Protein AF-0000000066790852 (afdb_homodimer)

Solvent-accessible surface area (backbone atoms only — not comparable to full-atom values): 20686 Å² total; per-residue (Å²): 116,61,78,80,72,73,61,70,71,42,34,38,33,43,67,44,36,62,65,43,65,77,57,47,59,72,39,59,94,39,29,33,34,38,77,68,46,61,56,55,73,44,38,34,39,32,34,74,50,80,76,70,58,59,89,65,37,24,36,39,32,26,37,16,42,66,89,75,62,60,67,40,82,61,49,64,36,30,70,84,30,22,18,36,75,37,68,47,62,61,92,51,58,43,92,90,46,89,32,45,28,29,39,36,39,33,65,39,51,41,71,61,47,52,54,52,50,52,52,50,52,51,49,51,50,50,50,50,51,51,51,47,51,52,51,40,51,52,53,43,50,50,49,49,49,48,44,62,70,68,24,49,76,39,80,37,82,54,79,88,72,74,67,48,56,23,32,43,33,50,52,65,55,56,51,47,47,39,51,51,52,31,51,50,50,44,53,52,49,52,67,77,91,116,60,77,82,72,73,61,70,72,43,35,38,33,44,66,45,35,63,63,44,67,79,58,46,58,73,39,58,95,39,28,33,36,40,77,69,45,61,57,57,70,44,38,34,39,32,35,74,51,80,77,71,58,59,88,65,36,24,38,38,32,26,38,18,42,67,88,74,62,61,68,38,82,63,51,65,35,32,69,84,30,23,18,37,74,37,65,46,60,61,90,50,57,44,94,89,46,88,32,44,28,28,38,35,39,33,65,38,52,40,71,60,48,52,54,50,50,53,52,49,51,52,50,52,50,50,52,52,50,51,52,42,50,52,51,34,51,52,51,42,49,50,49,50,51,48,45,62,70,69,26,48,78,39,81,37,83,45,84,84,72,71,68,49,58,21,34,43,33,49,50,66,56,55,51,47,48,42,51,50,52,38,48,49,48,50,51,50,48,51,66,77,93

Radius of gyration: 27.49 Å; Cα contacts (8 Å, |Δi|>4): 701; chains: 2; bounding box: 49×84×58 Å

Nearest PDB structures (foldseek):
  3ww0-assembly1_B  TM=5.518E-01  e=5.161E-09  Homo sapiens
  3ww0-assembly1_A  TM=5.454E-01  e=1.120E-08  Homo sapiens
  9h8b-assembly1_Au  TM=3.159E-01  e=1.782E-02  Pyrodictium abyssi DSM 6158
  5fm4-assembly3_C  TM=4.982E-01  e=1.336E+00  Homo sapiens
  6nmy-assembly1_F  TM=3.895E-01  e=9.583E-01  Homo sapiens

InterPro domains:
  IPR008493 Hikeshi-like, N-terminal domain [PF05603] (13-91)
  IPR031318 OPI10 family [PTHR12925] (10-193)
  IPR048364 Hikeshi-like, C-terminal domain [PF21057] (134-192)

Foldseek 3Di:
DQPPLDWDQKWKDDPPDDIGRHWDDDDHPWKTKDWPFFDGQKMKMFGNDAPPDDPQKKKWKWKDFPVPRPTDTFAIADNVRGMDITGDDCVCPDPVDTTIMMMMIGMDGVVVRVVSVVVVVVVVVVVVVVVVVVVVVVVVVVVVVLQVVQWDFDFDPPPPNDGDTDTDHDVVSVVVVVVVVVVVVVVVVVVVD/DQPPLDWDQKWKDDPPDDIGGHWDDDDHPWKTKDWPFFDGQKMKMFGNDAPPDDPQKKKWKWKDFPVPRDTDTFAIADNVRGMDITGDDCVQPDPVDTTIMMMMIGMDGVVVRVVSVVVVVVVVVVVVVVVVVVVVVVVVVVVVCLQVVQWDFDFDPDPPPDGDTDTDHDVVSVVVVVVVVVVVVVVVVVVVD

GO terms:
  GO:0005737 cytoplasm (C, HTP)
  GO:0005643 nuclear pore (C, HTP)

pLDDT: mean 79.74, std 17.9, range [34.34, 98.62]

Organism: Trypanosoma brucei brucei (strain 927/4 GUTat10.1) (NCBI:txid185431)

Sequence (386 aa):
MCDTGVQPPLAVVVPGSPVITQFQCIVEGTNWIVPLGFAPESIVVFLTFPTLLNPGTALGIYLAREDDRAFAYVGHLSNTAPSAILRVPSTFINIDSPVRVLLGVSTEREVDIANLDDATKQQQEQDRAATKLALSERLAEDLYNFVTSYGRVVPAEQNDGKSEEAVFLPMSFVDRWRERVMKRMRKELAFWSMCDTGVQPPLAVVVPGSPVITQFQCIVEGTNWIVPLGFAPESIVVFLTFPTLLNPGTALGIYLAREDDRAFAYVGHLSNTAPSAILRVPSTFINIDSPVRVLLGVSTEREVDIANLDDATKQQQEQDRAATKLALSERLAEDLYNFVTSYGRVVPAEQNDGKSEEAVFLPMSFVDRWRERVMKRMRKELAFWS

Structure (mmCIF, N/CA/C/O backbone):
data_AF-0000000066790852-model_v1
#
loop_
_entity.id
_entity.type
_entity.pdbx_description
1 polymer 'Uncharacterized protein'
#
loop_
_atom_site.group_PDB
_atom_site.id
_atom_site.type_symbol
_atom_site.label_atom_id
_atom_site.label_alt_id
_atom_site.label_comp_id
_atom_site.label_asym_id
_atom_site.label_entity_id
_atom_site.label_seq_id
_atom_site.pdbx_PDB_ins_code
_atom_site.Cartn_x
_atom_site.Cartn_y
_atom_site.Cartn_z
_atom_site.occupancy
_atom_site.B_iso_or_equiv
_atom_site.auth_seq_id
_atom_site.auth_comp_id
_atom_site.auth_asym_id
_atom_site.auth_atom_id
_atom_site.pdbx_PDB_model_num
ATOM 1 N N . MET A 1 1 ? 24.078 -15.438 -24.078 1 67.06 1 MET A N 1
ATOM 2 C CA . MET A 1 1 ? 22.922 -15.422 -24.969 1 67.06 1 MET A CA 1
ATOM 3 C C . MET A 1 1 ? 21.672 -15.945 -24.266 1 67.06 1 MET A C 1
ATOM 5 O O . MET A 1 1 ? 21.766 -16.781 -23.359 1 67.06 1 MET A O 1
ATOM 9 N N . CYS A 1 2 ? 20.609 -15.094 -24.25 1 78.75 2 CYS A N 1
ATOM 10 C CA . CYS A 1 2 ? 19.312 -15.477 -23.688 1 78.75 2 CYS A CA 1
ATOM 11 C C . CYS A 1 2 ? 18.641 -16.547 -24.547 1 78.75 2 CYS A C 1
ATOM 13 O O . CYS A 1 2 ? 17.734 -16.25 -25.328 1 78.75 2 CYS A O 1
ATOM 15 N N . ASP A 1 3 ? 19.328 -17.766 -24.703 1 73.62 3 ASP A N 1
ATOM 16 C CA . ASP A 1 3 ? 18.938 -18.828 -25.641 1 73.62 3 ASP A CA 1
ATOM 17 C C . ASP A 1 3 ? 17.875 -19.734 -25.016 1 73.62 3 ASP A C 1
ATOM 19 O O . ASP A 1 3 ? 17.031 -20.297 -25.734 1 73.62 3 ASP A O 1
ATOM 23 N N . THR A 1 4 ? 17.844 -19.906 -23.734 1 71.44 4 THR A N 1
ATOM 24 C CA . THR A 1 4 ? 17.016 -20.938 -23.125 1 71.44 4 THR A CA 1
ATOM 25 C C . THR A 1 4 ? 15.664 -20.375 -22.703 1 71.44 4 THR A C 1
ATOM 27 O O . THR A 1 4 ? 14.742 -21.125 -22.375 1 71.44 4 THR A O 1
ATOM 30 N N . GLY A 1 5 ? 15.453 -19.062 -22.875 1 78.88 5 GLY A N 1
ATOM 31 C CA . GLY A 1 5 ? 14.156 -18.484 -22.547 1 78.88 5 GLY A CA 1
ATOM 32 C C . GLY A 1 5 ? 13.805 -18.625 -21.078 1 78.88 5 GLY A C 1
ATOM 33 O O . GLY A 1 5 ? 12.633 -18.641 -20.719 1 78.88 5 GLY A O 1
ATOM 34 N N . VAL A 1 6 ? 14.836 -18.844 -20.219 1 87.31 6 VAL A N 1
ATOM 35 C CA . VAL A 1 6 ? 14.609 -19.062 -18.797 1 87.31 6 VAL A CA 1
ATOM 36 C C . VAL A 1 6 ? 14.031 -17.797 -18.172 1 87.31 6 VAL A C 1
ATOM 38 O O . VAL A 1 6 ? 14.555 -16.703 -18.375 1 87.31 6 VAL A O 1
ATOM 41 N N . GLN A 1 7 ? 12.938 -17.922 -17.484 1 92.88 7 GLN A N 1
ATOM 42 C CA . GLN A 1 7 ? 12.25 -16.828 -16.812 1 92.88 7 GLN A CA 1
ATOM 43 C C . GLN A 1 7 ? 12.664 -16.734 -15.344 1 92.88 7 GLN A C 1
ATOM 45 O O . GLN A 1 7 ? 13.031 -17.734 -14.734 1 92.88 7 GLN A O 1
ATOM 50 N N . PRO A 1 8 ? 12.781 -15.516 -14.828 1 94.25 8 PRO A N 1
ATOM 51 C CA . PRO A 1 8 ? 13.016 -15.422 -13.383 1 94.25 8 PRO A CA 1
ATOM 52 C C . PRO A 1 8 ? 11.867 -16.016 -12.562 1 94.25 8 PRO A C 1
ATOM 54 O O . PRO A 1 8 ? 10.719 -16.016 -13.016 1 94.25 8 PRO A O 1
ATOM 57 N N . PRO A 1 9 ? 12.195 -16.5 -11.422 1 95.38 9 PRO A N 1
ATOM 58 C CA . PRO A 1 9 ? 11.156 -17.109 -10.586 1 95.38 9 PRO A CA 1
ATOM 59 C C . PRO A 1 9 ? 10.312 -16.078 -9.836 1 95.38 9 PRO A C 1
ATOM 61 O O . PRO A 1 9 ? 10.156 -16.188 -8.617 1 95.38 9 PRO A O 1
ATOM 64 N N . LEU A 1 10 ? 9.883 -15.102 -10.523 1 97 10 LEU A N 1
ATOM 65 C CA . LEU A 1 10 ? 9.039 -14.094 -9.883 1 97 10 LEU A CA 1
ATOM 66 C C . LEU A 1 10 ? 7.961 -13.602 -10.844 1 97 10 LEU A C 1
ATOM 68 O O . LEU A 1 10 ? 8.047 -13.828 -12.055 1 97 10 LEU A O 1
ATOM 72 N N . ALA A 1 11 ? 6.918 -13.008 -10.273 1 97.44 11 ALA A N 1
ATOM 73 C CA . ALA A 1 11 ? 5.879 -12.289 -11.016 1 97.44 11 ALA A CA 1
ATOM 74 C C . ALA A 1 11 ? 5.695 -10.875 -10.469 1 97.44 11 ALA A C 1
ATOM 76 O O . ALA A 1 11 ? 6.137 -10.57 -9.359 1 97.44 11 ALA A O 1
ATOM 77 N N . VAL A 1 12 ? 5.164 -10.086 -11.281 1 98.12 12 VAL A N 1
ATOM 78 C CA . VAL A 1 12 ? 4.941 -8.688 -10.922 1 98.12 12 VAL A CA 1
ATOM 79 C C . VAL A 1 12 ? 3.48 -8.32 -11.18 1 98.12 12 VAL A C 1
ATOM 81 O O . VAL A 1 12 ? 2.895 -8.727 -12.18 1 98.12 12 VAL A O 1
ATOM 84 N N . VAL A 1 13 ? 2.928 -7.566 -10.281 1 97.94 13 VAL A N 1
ATOM 85 C CA . VAL A 1 13 ? 1.576 -7.043 -10.43 1 97.94 13 VAL A CA 1
ATOM 86 C C . VAL A 1 13 ? 1.6 -5.52 -10.336 1 97.94 13 VAL A C 1
ATOM 88 O O . VAL A 1 13 ? 2.1 -4.961 -9.352 1 97.94 13 VAL A O 1
ATOM 91 N N . VAL A 1 14 ? 1.201 -4.887 -11.359 1 97.62 14 VAL A N 1
ATOM 92 C CA . VAL A 1 14 ? 0.795 -3.484 -11.297 1 97.62 14 VAL A CA 1
ATOM 93 C C . VAL A 1 14 ? -0.705 -3.395 -11.023 1 97.62 14 VAL A C 1
ATOM 95 O O . VAL A 1 14 ? -1.517 -3.861 -11.828 1 97.62 14 VAL A O 1
ATOM 98 N N . PRO A 1 15 ? -1.063 -2.838 -9.883 1 97.12 15 PRO A N 1
ATOM 99 C CA . PRO A 1 15 ? -2.49 -2.828 -9.547 1 97.12 15 PRO A CA 1
ATOM 100 C C . PRO A 1 15 ? -3.365 -2.346 -10.695 1 97.12 15 PRO A C 1
ATOM 102 O O . PRO A 1 15 ? -3.062 -1.325 -11.32 1 97.12 15 PRO A O 1
ATOM 105 N N . GLY A 1 16 ? -4.426 -3.105 -10.938 1 96.31 16 GLY A N 1
ATOM 106 C CA . GLY A 1 16 ? -5.336 -2.77 -12.023 1 96.31 16 GLY A CA 1
ATOM 107 C C . GLY A 1 16 ? -4.977 -3.443 -13.336 1 96.31 16 GLY A C 1
ATOM 108 O O . GLY A 1 16 ? -5.77 -3.449 -14.273 1 96.31 16 GLY A O 1
ATOM 109 N N . SER A 1 17 ? -3.822 -4.02 -13.414 1 96.38 17 SER A N 1
ATOM 110 C CA . SER A 1 17 ? -3.342 -4.668 -14.633 1 96.38 17 SER A CA 1
ATOM 111 C C . SER A 1 17 ? -3.15 -6.168 -14.414 1 96.38 17 SER A C 1
ATOM 113 O O . SER A 1 17 ? -3.072 -6.633 -13.281 1 96.38 17 SER A O 1
ATOM 115 N N . PRO A 1 18 ? -3.139 -6.875 -15.492 1 96.56 18 PRO A N 1
ATOM 116 C CA . PRO A 1 18 ? -2.867 -8.312 -15.367 1 96.56 18 PRO A CA 1
ATOM 117 C C . PRO A 1 18 ? -1.473 -8.602 -14.82 1 96.56 18 PRO A C 1
ATOM 119 O O . PRO A 1 18 ? -0.55 -7.805 -15.016 1 96.56 18 PRO A O 1
ATOM 122 N N . VAL A 1 19 ? -1.366 -9.719 -14.148 1 96.94 19 VAL A N 1
ATOM 123 C CA . VAL A 1 19 ? -0.087 -10.172 -13.609 1 96.94 19 VAL A CA 1
ATOM 124 C C . VAL A 1 19 ? 0.909 -10.383 -14.75 1 96.94 19 VAL A C 1
ATOM 126 O O . VAL A 1 19 ? 0.544 -10.883 -15.812 1 96.94 19 VAL A O 1
ATOM 129 N N . ILE A 1 20 ? 2.129 -10 -14.547 1 97.06 20 I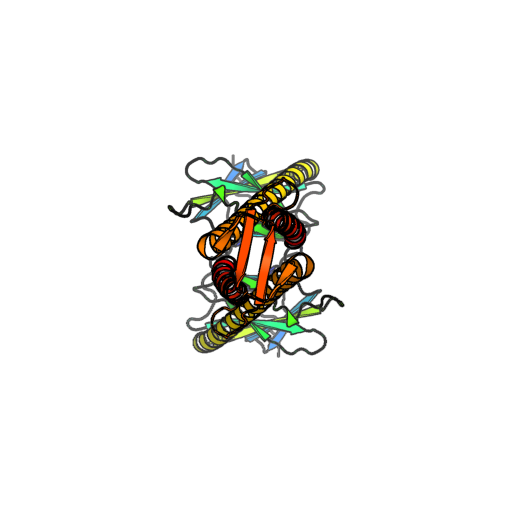LE A N 1
ATOM 130 C CA . ILE A 1 20 ? 3.207 -10.148 -15.523 1 97.06 20 ILE A CA 1
ATOM 131 C C . ILE A 1 20 ? 4.137 -11.281 -15.094 1 97.06 20 ILE A C 1
ATOM 133 O O . ILE A 1 20 ? 4.688 -11.258 -13.992 1 97.06 20 ILE A O 1
ATOM 137 N N . THR A 1 21 ? 4.316 -12.289 -15.922 1 95.44 21 THR A N 1
ATOM 138 C CA . THR A 1 21 ? 5.152 -13.445 -15.594 1 95.44 21 THR A CA 1
ATOM 139 C C . THR A 1 21 ? 6.203 -13.672 -16.672 1 95.44 21 THR A C 1
ATOM 141 O O . THR A 1 21 ? 7.035 -14.578 -16.547 1 95.44 21 THR A O 1
ATOM 144 N N . GLN A 1 22 ? 6.156 -12.93 -17.766 1 95.44 22 GLN A N 1
ATOM 145 C CA . GLN A 1 22 ? 7.102 -13.062 -18.859 1 95.44 22 GLN A CA 1
ATOM 146 C C . GLN A 1 22 ? 8.047 -11.867 -18.938 1 95.44 22 GLN A C 1
ATOM 148 O O . GLN A 1 22 ? 7.598 -10.719 -19.047 1 95.44 22 GLN A O 1
ATOM 153 N N . PHE A 1 23 ? 9.352 -12.148 -18.906 1 96.88 23 PHE A N 1
ATOM 154 C CA . PHE A 1 23 ? 10.391 -11.125 -18.891 1 96.88 23 PHE A CA 1
ATOM 155 C C . PHE A 1 23 ? 11.375 -11.32 -20.031 1 96.88 23 PHE A C 1
ATOM 157 O O . PHE A 1 23 ? 11.57 -12.445 -20.5 1 96.88 23 PHE A O 1
ATOM 164 N N . GLN A 1 24 ? 11.875 -10.227 -20.438 1 95.62 24 GLN A N 1
ATOM 165 C CA . GLN A 1 24 ? 12.945 -10.289 -21.438 1 95.62 24 GLN A CA 1
ATOM 166 C C . GLN A 1 24 ? 14.289 -10.578 -20.781 1 95.62 24 GLN A C 1
ATOM 168 O O . GLN A 1 24 ? 14.711 -9.867 -19.859 1 95.62 24 GLN A O 1
ATOM 173 N N . CYS A 1 25 ? 14.992 -11.531 -21.266 1 95.06 25 CYS A N 1
ATOM 174 C CA . CYS A 1 25 ? 16.312 -11.891 -20.766 1 95.06 25 CYS A CA 1
ATOM 175 C C . CYS A 1 25 ? 17.375 -10.906 -21.25 1 95.06 25 CYS A C 1
ATOM 177 O O . CYS A 1 25 ? 17.406 -10.547 -22.422 1 95.06 25 CYS A O 1
ATOM 179 N N . ILE A 1 26 ? 18.203 -10.438 -20.406 1 93.06 26 ILE A N 1
ATOM 180 C CA . ILE A 1 26 ? 19.328 -9.57 -20.734 1 93.06 26 ILE A CA 1
ATOM 181 C C . ILE A 1 26 ? 20.625 -10.344 -20.594 1 93.06 26 ILE A C 1
ATOM 183 O O . ILE A 1 26 ? 21.484 -10.305 -21.5 1 93.06 26 ILE A O 1
ATOM 187 N N . VAL A 1 27 ? 20.844 -10.922 -19.438 1 92.12 27 VAL A N 1
ATOM 188 C CA . VAL A 1 27 ? 21.938 -11.859 -19.172 1 92.12 27 VAL A CA 1
ATOM 189 C C . VAL A 1 27 ? 21.375 -13.203 -18.734 1 92.12 27 VAL A C 1
ATOM 191 O O . VAL A 1 27 ? 20.609 -13.281 -17.766 1 92.12 27 VAL A O 1
ATOM 194 N N . GLU A 1 28 ? 21.719 -14.172 -19.406 1 89.75 28 GLU A N 1
ATOM 195 C CA . GLU A 1 28 ? 21.141 -15.492 -19.188 1 89.75 28 GLU A CA 1
ATOM 196 C C . GLU A 1 28 ? 21.25 -15.93 -17.734 1 89.75 28 GLU A C 1
ATOM 198 O O . GLU A 1 28 ? 22.344 -15.883 -17.156 1 89.75 28 GLU A O 1
ATOM 203 N N . GLY A 1 29 ? 20.141 -16.219 -17.188 1 87.88 29 GLY A N 1
ATOM 204 C CA . GLY A 1 29 ? 20.062 -16.828 -15.867 1 87.88 29 GLY A CA 1
ATOM 205 C C . GLY A 1 29 ? 20.172 -15.828 -14.727 1 87.88 29 GLY A C 1
ATOM 206 O O . GLY A 1 29 ? 19.984 -16.172 -13.562 1 87.88 29 GLY A O 1
ATOM 207 N N . THR A 1 30 ? 20.422 -14.555 -15.141 1 92.38 30 THR A N 1
ATOM 208 C CA . THR A 1 30 ? 20.75 -13.703 -14 1 92.38 30 THR A CA 1
ATOM 209 C C . THR A 1 30 ? 20.031 -12.367 -14.094 1 92.38 30 THR A C 1
ATOM 211 O O . THR A 1 30 ? 19.781 -11.719 -13.078 1 92.38 30 THR A O 1
ATOM 214 N N . ASN A 1 31 ? 19.734 -11.875 -15.297 1 95.94 31 ASN A N 1
ATOM 215 C CA . ASN A 1 31 ? 19.172 -10.547 -15.477 1 95.94 31 ASN A CA 1
ATOM 216 C C . ASN A 1 31 ? 18 -10.555 -16.453 1 95.94 31 ASN A C 1
ATOM 218 O O . ASN A 1 31 ? 18.094 -11.18 -17.516 1 95.94 31 ASN A O 1
ATOM 222 N N . TRP A 1 32 ? 16.984 -9.898 -16.094 1 97.19 32 TRP A N 1
ATOM 223 C CA . TRP A 1 32 ? 15.773 -9.797 -16.906 1 97.19 32 TRP A CA 1
ATOM 224 C C . TRP A 1 32 ? 15.188 -8.391 -16.828 1 97.19 32 TRP A C 1
ATOM 226 O O . TRP A 1 32 ? 15.445 -7.66 -15.875 1 97.19 32 TRP A O 1
ATOM 236 N N . ILE A 1 33 ? 14.383 -7.992 -17.797 1 97.44 33 ILE A N 1
ATOM 237 C CA . ILE A 1 33 ? 13.688 -6.711 -17.781 1 97.44 33 ILE A CA 1
ATOM 238 C C . ILE A 1 33 ? 12.266 -6.883 -18.297 1 97.44 33 ILE A C 1
ATOM 240 O O . ILE A 1 33 ? 11.984 -7.84 -19.031 1 97.44 33 ILE A O 1
ATOM 244 N N . VAL A 1 34 ? 11.406 -6.016 -17.938 1 97.88 34 VAL A N 1
ATOM 245 C CA . VAL A 1 34 ? 10.055 -5.973 -18.469 1 97.88 34 VAL A CA 1
ATOM 246 C C . VAL A 1 34 ? 9.508 -4.547 -18.391 1 97.88 34 VAL A C 1
ATOM 248 O O . VAL A 1 34 ? 9.734 -3.844 -17.406 1 97.88 34 VAL A O 1
ATOM 251 N N . PRO A 1 35 ? 8.883 -4.047 -19.406 1 97.5 35 PRO A N 1
ATOM 252 C CA . PRO A 1 35 ? 8.211 -2.75 -19.328 1 97.5 35 PRO A CA 1
ATOM 253 C C . PRO A 1 35 ? 6.945 -2.801 -18.469 1 97.5 35 PRO A C 1
ATOM 255 O O . PRO A 1 35 ? 6.188 -3.771 -18.531 1 97.5 35 PRO A O 1
ATOM 258 N N . LEU A 1 36 ? 6.715 -1.792 -17.672 1 97 36 LEU A N 1
ATOM 259 C CA . LEU A 1 36 ? 5.543 -1.75 -16.797 1 97 36 LEU A CA 1
ATOM 260 C C . LEU A 1 36 ? 4.527 -0.733 -17.312 1 97 36 LEU A C 1
ATOM 262 O O . LEU A 1 36 ? 3.408 -0.655 -16.797 1 97 36 LEU A O 1
ATOM 266 N N . GLY A 1 37 ? 4.887 0.029 -18.391 1 95.12 37 GLY A N 1
ATOM 267 C CA . GLY A 1 37 ? 4.047 1.139 -18.812 1 95.12 37 GLY A CA 1
ATOM 268 C C . GLY A 1 37 ? 4.27 2.398 -18 1 95.12 37 GLY A C 1
ATOM 269 O O . GLY A 1 37 ? 5.41 2.754 -17.688 1 95.12 37 GLY A O 1
ATOM 270 N N . PHE A 1 38 ? 3.195 3.137 -17.734 1 93.44 38 PHE A N 1
ATOM 271 C CA . PHE A 1 38 ? 3.307 4.344 -16.922 1 93.44 38 PHE A CA 1
ATOM 272 C C . PHE A 1 38 ? 3.617 3.998 -15.477 1 93.44 38 PHE A C 1
ATOM 274 O O . PHE A 1 38 ? 3.109 3.008 -14.945 1 93.44 38 PHE A O 1
ATOM 281 N N . ALA A 1 39 ? 4.434 4.812 -14.898 1 92.25 39 ALA A N 1
ATOM 282 C CA . ALA A 1 39 ? 4.879 4.582 -13.523 1 92.25 39 ALA A CA 1
ATOM 283 C C . ALA A 1 39 ? 3.691 4.523 -12.57 1 92.25 39 ALA A C 1
ATOM 285 O O . ALA A 1 39 ? 2.934 5.488 -12.445 1 92.25 39 ALA A O 1
ATOM 286 N N . PRO A 1 40 ? 3.543 3.344 -11.945 1 92.88 40 PRO A N 1
ATOM 287 C CA . PRO A 1 40 ? 2.52 3.252 -10.906 1 92.88 40 PRO A CA 1
ATOM 288 C C . PRO A 1 40 ? 3.004 3.777 -9.555 1 92.88 40 PRO A C 1
ATOM 290 O O . PRO A 1 40 ? 4.184 4.105 -9.406 1 92.88 40 PRO A O 1
ATOM 293 N N . GLU A 1 41 ? 2.027 3.936 -8.609 1 89.19 41 GLU A N 1
ATOM 294 C CA . GLU A 1 41 ? 2.422 4.324 -7.254 1 89.19 41 GLU A CA 1
ATOM 295 C C . GLU A 1 41 ? 3.236 3.223 -6.582 1 89.19 41 GLU A C 1
ATOM 297 O O . GLU A 1 41 ? 4.207 3.506 -5.875 1 89.19 41 GLU A O 1
ATOM 302 N N . SER A 1 42 ? 2.805 1.988 -6.789 1 95 42 SER A N 1
ATOM 303 C CA . SER A 1 42 ? 3.457 0.823 -6.203 1 95 42 SER A CA 1
ATOM 304 C C . SER A 1 42 ? 3.393 -0.379 -7.137 1 95 42 SER A C 1
ATOM 306 O O . SER A 1 42 ? 2.547 -0.43 -8.031 1 95 42 SER A O 1
ATOM 308 N N . ILE A 1 43 ? 4.273 -1.213 -6.949 1 97.81 43 ILE A N 1
ATOM 309 C CA . ILE A 1 43 ? 4.25 -2.492 -7.648 1 97.81 43 ILE A CA 1
ATOM 310 C C . ILE A 1 43 ? 4.293 -3.635 -6.637 1 97.81 43 ILE A C 1
ATOM 312 O O . ILE A 1 43 ? 4.762 -3.459 -5.512 1 97.81 43 ILE A O 1
ATOM 316 N N . VAL A 1 44 ? 3.779 -4.75 -7.051 1 98.5 44 VAL A N 1
ATOM 317 C CA . VAL A 1 44 ? 3.797 -5.949 -6.219 1 98.5 44 VAL A CA 1
ATOM 318 C C . VAL A 1 44 ? 4.648 -7.027 -6.883 1 98.5 44 VAL A C 1
ATOM 320 O O . VAL A 1 44 ? 4.48 -7.316 -8.07 1 98.5 44 VAL A O 1
ATOM 323 N N . VAL A 1 45 ? 5.594 -7.57 -6.156 1 98.62 45 VAL A N 1
ATOM 324 C CA . VAL A 1 45 ? 6.438 -8.648 -6.664 1 98.62 45 VAL A CA 1
ATOM 325 C C . VAL A 1 45 ? 6.34 -9.859 -5.738 1 98.62 45 VAL A C 1
ATOM 327 O O . VAL A 1 45 ? 6.16 -9.711 -4.527 1 98.62 45 VAL A O 1
ATOM 330 N N . PHE A 1 46 ? 6.449 -10.961 -6.258 1 98.12 46 PHE A N 1
ATOM 331 C CA . PHE A 1 46 ? 6.414 -12.164 -5.441 1 98.12 46 PHE A CA 1
ATOM 332 C C . PHE A 1 46 ? 7.062 -13.336 -6.168 1 98.12 46 PHE A C 1
ATOM 334 O O . PHE A 1 46 ? 7.066 -13.383 -7.402 1 98.12 46 PHE A O 1
ATOM 341 N N . LEU A 1 47 ? 7.617 -14.258 -5.402 1 97.88 47 LEU A N 1
ATOM 342 C CA . LEU A 1 47 ? 8.148 -15.5 -5.965 1 97.88 47 LEU A CA 1
ATOM 343 C C . LEU A 1 47 ? 7.016 -16.391 -6.465 1 97.88 47 LEU A C 1
ATOM 345 O O . LEU A 1 47 ? 5.98 -16.516 -5.805 1 97.88 47 LEU A O 1
ATOM 349 N N . THR A 1 48 ? 7.164 -16.969 -7.641 1 94 48 THR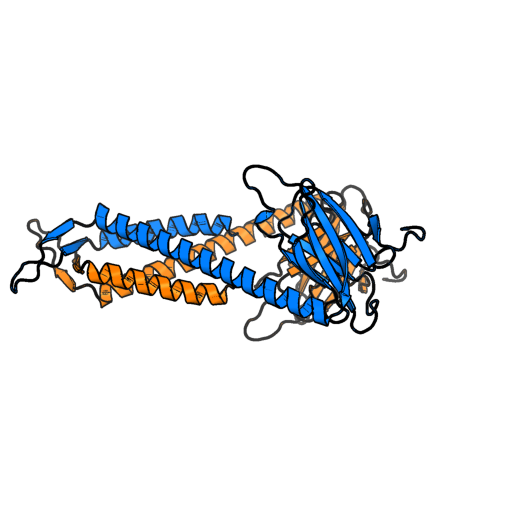 A N 1
ATOM 350 C CA . THR A 1 48 ? 6.121 -17.781 -8.242 1 94 48 THR A CA 1
ATOM 351 C C . THR A 1 48 ? 5.996 -19.125 -7.516 1 94 48 THR A C 1
ATOM 353 O O . THR A 1 48 ? 4.969 -19.797 -7.613 1 94 48 THR A O 1
ATOM 356 N N . PHE A 1 49 ? 6.977 -19.562 -6.875 1 84.62 49 PHE A N 1
ATOM 357 C CA . PHE A 1 49 ? 6.938 -20.75 -6.02 1 84.62 49 PHE A CA 1
ATOM 358 C C . PHE A 1 49 ? 7.832 -20.547 -4.797 1 84.62 49 PHE A C 1
ATOM 360 O O . PHE A 1 49 ? 8.828 -19.828 -4.859 1 84.62 49 PHE A O 1
ATOM 367 N N . PRO A 1 50 ? 7.379 -21.156 -3.73 1 73.25 50 PRO A N 1
ATOM 368 C CA . PRO A 1 50 ? 8.211 -21.016 -2.535 1 73.25 50 PRO A CA 1
ATOM 369 C C . PRO A 1 50 ? 9.562 -21.719 -2.672 1 73.25 50 PRO A C 1
ATOM 371 O O . PRO A 1 50 ? 9.672 -22.703 -3.396 1 73.25 50 PRO A O 1
ATOM 374 N N . THR A 1 51 ? 10.609 -21.234 -1.901 1 72.44 51 THR A N 1
ATOM 375 C CA . THR A 1 51 ? 11.953 -21.797 -1.721 1 72.44 51 THR A CA 1
ATOM 376 C C . THR A 1 51 ? 12.578 -22.141 -3.068 1 72.44 51 THR A C 1
ATOM 378 O O . THR A 1 51 ? 13.156 -23.219 -3.229 1 72.44 51 THR A O 1
ATOM 381 N N . LEU A 1 52 ? 12.375 -21.172 -3.949 1 79.69 52 LEU A N 1
ATOM 382 C CA . LEU A 1 52 ? 12.828 -21.422 -5.312 1 79.69 52 LEU A CA 1
ATOM 383 C C . LEU A 1 52 ? 14.266 -20.938 -5.504 1 79.69 52 LEU A C 1
ATOM 385 O O . LEU A 1 52 ? 14.984 -21.438 -6.367 1 79.69 52 LEU A O 1
ATOM 389 N N . LEU A 1 53 ? 14.75 -20.078 -4.57 1 92.5 53 LEU A N 1
ATOM 390 C CA . LEU A 1 53 ? 16.047 -19.484 -4.809 1 92.5 53 LEU A CA 1
ATOM 391 C C . LEU A 1 53 ? 17.156 -20.281 -4.129 1 92.5 53 LEU A C 1
ATOM 393 O O . LEU A 1 53 ? 16.938 -20.859 -3.061 1 92.5 53 LEU A O 1
ATOM 397 N N . ASN A 1 54 ? 18.312 -20.312 -4.773 1 93.38 54 ASN A N 1
ATOM 398 C CA . ASN A 1 54 ? 19.469 -20.906 -4.133 1 93.38 54 ASN A CA 1
ATOM 399 C C . ASN A 1 54 ? 19.781 -20.25 -2.797 1 93.38 54 ASN A C 1
ATOM 401 O O . ASN A 1 54 ? 19.594 -19.047 -2.643 1 93.38 54 ASN A O 1
ATOM 405 N N . PRO A 1 55 ? 20.25 -21.078 -1.887 1 92.94 55 PRO A N 1
ATOM 406 C CA . PRO A 1 55 ? 20.609 -20.469 -0.604 1 92.94 55 PRO A CA 1
ATOM 407 C C . PRO A 1 55 ? 21.609 -19.312 -0.754 1 92.94 55 PRO A C 1
ATOM 409 O O . PRO A 1 55 ? 22.547 -19.422 -1.538 1 92.94 55 PRO A O 1
ATOM 412 N N . GLY A 1 56 ? 21.344 -18.219 -0.057 1 93.81 56 GLY A N 1
ATOM 413 C CA . GLY A 1 56 ? 22.25 -17.078 -0.053 1 93.81 56 GLY A CA 1
ATOM 414 C C . GLY A 1 56 ? 22 -16.125 -1.207 1 93.81 56 GLY A C 1
ATOM 415 O O . GLY A 1 56 ? 22.719 -15.133 -1.365 1 93.81 56 GLY A O 1
ATOM 416 N N . THR A 1 57 ? 20.953 -16.453 -2.006 1 96 57 THR A N 1
ATOM 417 C CA . THR A 1 57 ? 20.672 -15.602 -3.16 1 96 57 THR A CA 1
ATOM 418 C C . THR A 1 57 ? 19.344 -14.867 -2.98 1 96 57 THR A C 1
ATOM 420 O O . THR A 1 57 ? 18.5 -15.297 -2.199 1 96 57 THR A O 1
ATOM 423 N N . ALA A 1 58 ? 19.281 -13.805 -3.625 1 97.31 58 ALA A N 1
ATOM 424 C CA . ALA A 1 58 ? 18.062 -12.984 -3.66 1 97.31 58 ALA A CA 1
ATOM 425 C C . ALA A 1 58 ? 17.844 -12.391 -5.047 1 97.31 58 ALA A C 1
ATOM 427 O O . ALA A 1 58 ? 18.734 -12.453 -5.902 1 97.31 58 ALA A O 1
ATOM 428 N N . LEU A 1 59 ? 16.672 -11.961 -5.262 1 97.56 59 LEU A N 1
ATOM 429 C CA . LEU A 1 59 ? 16.375 -11.219 -6.48 1 97.56 59 LEU A CA 1
ATOM 430 C C . LEU A 1 59 ? 16.281 -9.727 -6.199 1 97.56 59 LEU A C 1
ATOM 432 O O . LEU A 1 59 ? 15.414 -9.281 -5.441 1 97.56 59 LEU A O 1
ATOM 436 N N . GLY A 1 60 ? 17.219 -8.984 -6.719 1 98.31 60 GLY A N 1
ATOM 437 C CA . GLY A 1 60 ? 17.109 -7.531 -6.652 1 98.31 60 GLY A CA 1
ATOM 438 C C . GLY A 1 60 ? 16.125 -6.957 -7.645 1 98.31 60 GLY A C 1
ATOM 439 O O . GLY A 1 60 ? 16.031 -7.418 -8.781 1 98.31 60 GLY A O 1
ATOM 440 N N . ILE A 1 61 ? 15.367 -6.004 -7.223 1 98.5 61 ILE A N 1
ATOM 441 C CA . ILE A 1 61 ? 14.367 -5.336 -8.047 1 98.5 61 ILE A CA 1
ATOM 442 C C . ILE A 1 61 ? 14.789 -3.895 -8.305 1 98.5 61 ILE A C 1
ATOM 444 O O . ILE A 1 61 ? 15.102 -3.154 -7.371 1 98.5 61 ILE A O 1
ATOM 448 N N . TYR A 1 62 ? 14.734 -3.541 -9.484 1 97.94 62 TYR A N 1
ATOM 449 C CA . TYR A 1 62 ? 15.18 -2.223 -9.922 1 97.94 62 TYR A CA 1
ATOM 450 C C . TYR A 1 62 ? 14.156 -1.579 -10.844 1 97.94 62 TYR A C 1
ATOM 452 O O . TYR A 1 62 ? 13.406 -2.277 -11.531 1 97.94 62 TYR A O 1
ATOM 460 N N . LEU A 1 63 ? 14.164 -0.286 -10.867 1 97.06 63 LEU A N 1
ATOM 461 C CA . LEU A 1 63 ? 13.32 0.472 -11.789 1 97.06 63 LEU A CA 1
ATOM 462 C C . LEU A 1 63 ? 14.148 1.487 -12.57 1 97.06 63 LEU A C 1
ATOM 464 O O . LEU A 1 63 ? 15.117 2.043 -12.047 1 97.06 63 LEU A O 1
ATOM 468 N N . ALA A 1 64 ? 13.734 1.71 -13.75 1 96.06 64 ALA A N 1
ATOM 469 C CA . ALA A 1 64 ? 14.352 2.732 -14.594 1 96.06 64 ALA A CA 1
ATOM 470 C C . ALA A 1 64 ? 13.32 3.406 -15.484 1 96.06 64 ALA A C 1
ATOM 472 O O . ALA A 1 64 ? 12.289 2.812 -15.812 1 96.06 64 ALA A O 1
ATOM 473 N N . ARG A 1 65 ? 13.68 4.609 -15.773 1 93.44 65 ARG A N 1
ATOM 474 C CA . ARG A 1 65 ? 12.914 5.234 -16.844 1 93.44 65 ARG A CA 1
ATOM 475 C C . ARG A 1 65 ? 13.242 4.594 -18.203 1 93.44 65 ARG A C 1
ATOM 477 O O . ARG A 1 65 ? 14.398 4.258 -18.469 1 93.44 65 ARG A O 1
ATOM 484 N N . GLU A 1 66 ? 12.273 4.535 -19.031 1 91.88 66 GLU A N 1
ATOM 485 C CA . GLU A 1 66 ? 12.5 3.922 -20.328 1 91.88 66 GLU A CA 1
ATOM 486 C C . GLU A 1 66 ? 13.477 4.746 -21.172 1 91.88 66 GLU A C 1
ATOM 488 O O . GLU A 1 66 ? 14.227 4.199 -21.984 1 91.88 66 GLU A O 1
ATOM 493 N N . ASP A 1 67 ? 13.477 6.055 -20.938 1 87.88 67 ASP A N 1
ATOM 494 C CA . ASP A 1 67 ? 14.266 6.941 -21.797 1 87.88 67 ASP A CA 1
ATOM 495 C C . ASP A 1 67 ? 15.734 6.961 -21.359 1 87.88 67 ASP A C 1
ATOM 497 O O . ASP A 1 67 ? 16.625 7.125 -22.188 1 87.88 67 ASP A O 1
ATOM 501 N N . ASP A 1 68 ? 16.062 6.82 -20.062 1 85.06 68 ASP A N 1
ATOM 502 C CA . ASP A 1 68 ? 17.453 6.914 -19.625 1 85.06 68 ASP A CA 1
ATOM 503 C C . ASP A 1 68 ? 18 5.543 -19.234 1 85.06 68 ASP A C 1
ATOM 505 O O . ASP A 1 68 ? 19.219 5.332 -19.219 1 85.06 68 ASP A O 1
ATOM 509 N N . ARG A 1 69 ? 17.234 4.574 -18.844 1 86.5 69 ARG A N 1
ATOM 510 C CA . ARG A 1 69 ? 17.562 3.209 -18.453 1 86.5 69 ARG A CA 1
ATOM 511 C C . ARG A 1 69 ? 18.516 3.191 -17.266 1 86.5 69 ARG A C 1
ATOM 513 O O . ARG A 1 69 ? 19.406 2.342 -17.172 1 86.5 69 ARG A O 1
ATOM 520 N N . ALA A 1 70 ? 18.516 4.223 -16.438 1 91.25 70 ALA A N 1
ATOM 521 C CA . ALA A 1 70 ? 19.234 4.254 -15.172 1 91.25 70 ALA A CA 1
ATOM 522 C C . ALA A 1 70 ? 18.453 3.533 -14.078 1 91.25 70 ALA A C 1
ATOM 524 O O . ALA A 1 70 ? 17.547 4.113 -13.469 1 91.25 70 ALA A O 1
ATOM 525 N N . PHE A 1 71 ? 18.891 2.355 -13.828 1 94.81 71 PHE A N 1
ATOM 526 C CA . PHE A 1 71 ? 18.141 1.503 -12.914 1 94.81 71 PHE A CA 1
ATOM 527 C C . PHE A 1 71 ? 18.453 1.862 -11.469 1 94.81 71 PHE A C 1
ATOM 529 O O . PHE A 1 71 ? 19.625 2.01 -11.094 1 94.81 71 PHE A O 1
ATOM 536 N N . ALA A 1 72 ? 17.438 2.035 -10.734 1 94.56 72 ALA A N 1
ATOM 537 C CA . ALA A 1 72 ? 17.547 2.285 -9.297 1 94.56 72 ALA A CA 1
ATOM 538 C C . ALA A 1 72 ? 16.984 1.115 -8.492 1 94.56 72 ALA A C 1
ATOM 540 O O . ALA A 1 72 ? 15.914 0.584 -8.828 1 94.56 72 ALA A O 1
ATOM 541 N N . TYR A 1 73 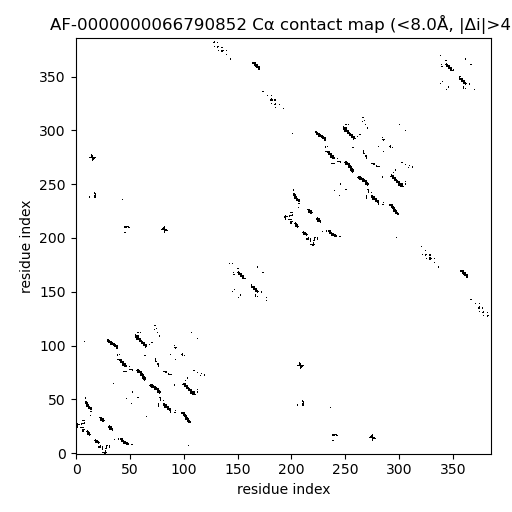? 17.734 0.753 -7.492 1 96.56 73 TYR A N 1
ATOM 542 C CA . TYR A 1 73 ? 17.281 -0.308 -6.598 1 96.56 73 TYR A CA 1
ATOM 543 C C . TYR A 1 73 ? 16.047 0.118 -5.82 1 96.56 73 TYR A C 1
ATOM 545 O O . TYR A 1 73 ? 16 1.216 -5.258 1 96.56 73 TYR A O 1
ATOM 553 N N . VAL A 1 74 ? 15.062 -0.811 -5.738 1 95.94 74 VAL A N 1
ATOM 554 C CA . VAL A 1 74 ? 13.852 -0.414 -5.027 1 95.94 74 VAL A CA 1
ATOM 555 C C . VAL A 1 74 ? 13.484 -1.475 -3.99 1 95.94 74 VAL A C 1
ATOM 557 O O . VAL A 1 74 ? 12.672 -1.227 -3.1 1 95.94 74 VAL A O 1
ATOM 560 N N . GLY A 1 75 ? 14.039 -2.656 -4.137 1 97.44 75 GLY A N 1
ATOM 561 C CA . GLY A 1 75 ? 13.758 -3.715 -3.18 1 97.44 75 GLY A CA 1
ATOM 562 C C . GLY A 1 75 ? 14.258 -5.074 -3.633 1 97.44 75 GLY A C 1
ATOM 563 O O . GLY A 1 75 ? 15.07 -5.168 -4.555 1 97.44 75 GLY A O 1
ATOM 564 N N . HIS A 1 76 ? 13.789 -6.109 -2.932 1 98.06 76 HIS A N 1
ATOM 565 C CA . HIS A 1 76 ? 14.266 -7.445 -3.266 1 98.06 76 HIS A CA 1
ATOM 566 C C . HIS A 1 76 ? 13.258 -8.508 -2.844 1 98.06 76 HIS A C 1
ATOM 568 O O . HIS A 1 76 ? 12.305 -8.211 -2.123 1 98.06 76 HIS A O 1
ATOM 574 N N . LEU A 1 77 ? 13.422 -9.664 -3.395 1 97.62 77 LEU A N 1
ATOM 575 C CA . LEU A 1 77 ? 12.781 -10.891 -2.934 1 97.62 77 LEU A CA 1
ATOM 576 C C . LEU A 1 77 ? 13.82 -11.906 -2.461 1 97.62 77 LEU A C 1
ATOM 578 O O . LEU A 1 77 ? 14.93 -11.961 -3.002 1 97.62 77 LEU A O 1
ATOM 582 N N . SER A 1 78 ? 13.477 -12.656 -1.491 1 96.81 78 SER A N 1
ATOM 583 C CA . SER A 1 78 ? 14.273 -13.766 -0.968 1 96.81 78 SER A CA 1
ATOM 584 C C . SER A 1 78 ? 13.391 -14.914 -0.5 1 96.81 78 SER A C 1
ATOM 586 O O . SER A 1 78 ? 12.164 -14.805 -0.519 1 96.81 78 SER A O 1
ATOM 588 N N . ASN A 1 79 ? 14.078 -16.016 -0.122 1 95.69 79 ASN A N 1
ATOM 589 C CA . ASN A 1 79 ? 13.305 -17.141 0.375 1 95.69 79 ASN A CA 1
ATOM 590 C C . ASN A 1 79 ? 12.57 -16.797 1.668 1 95.69 79 ASN A C 1
ATOM 592 O O . ASN A 1 79 ? 11.492 -17.328 1.937 1 95.69 79 ASN A O 1
ATOM 596 N N . THR A 1 80 ? 13.117 -15.867 2.445 1 94.38 80 THR A N 1
ATOM 597 C CA . THR A 1 80 ? 12.516 -15.477 3.711 1 94.38 80 THR A CA 1
ATOM 598 C C . THR A 1 80 ? 11.555 -14.305 3.51 1 94.38 80 THR A C 1
ATOM 600 O O . THR A 1 80 ? 10.742 -14 4.387 1 94.38 80 THR A O 1
ATOM 603 N N . ALA A 1 81 ? 11.641 -13.609 2.373 1 95.81 81 ALA A N 1
ATOM 604 C CA . ALA A 1 81 ? 10.734 -12.539 1.966 1 95.81 81 ALA A CA 1
ATOM 605 C C . ALA A 1 81 ? 10.242 -12.75 0.537 1 95.81 81 ALA A C 1
ATOM 607 O O . ALA A 1 81 ? 10.664 -12.047 -0.383 1 95.81 81 ALA A O 1
ATOM 608 N N . PRO A 1 82 ? 9.32 -13.625 0.422 1 97.38 82 PRO A N 1
ATOM 609 C CA . PRO A 1 82 ? 8.984 -14.102 -0.921 1 97.38 82 PRO A CA 1
ATOM 610 C C . PRO A 1 82 ? 8.039 -13.164 -1.662 1 97.38 82 PRO A C 1
ATOM 612 O O . PRO A 1 82 ? 7.711 -13.398 -2.826 1 97.38 82 PRO A O 1
ATOM 615 N N . SER A 1 83 ? 7.547 -12.109 -1.019 1 97.94 83 SER A N 1
ATOM 616 C CA . SER A 1 83 ? 6.707 -11.117 -1.688 1 97.94 83 SER A CA 1
ATOM 617 C C . SER A 1 83 ? 6.863 -9.742 -1.053 1 97.94 83 SER A C 1
ATOM 619 O O . SER A 1 83 ? 7.34 -9.625 0.079 1 97.94 83 SER A O 1
ATOM 621 N N . ALA A 1 84 ? 6.531 -8.711 -1.819 1 97.75 84 ALA A N 1
ATOM 622 C CA . ALA A 1 84 ? 6.656 -7.348 -1.303 1 97.75 84 ALA A CA 1
ATOM 623 C C . ALA A 1 84 ? 5.824 -6.371 -2.129 1 97.75 84 ALA A C 1
ATOM 625 O O . ALA A 1 84 ? 5.637 -6.57 -3.33 1 97.75 84 ALA A O 1
ATOM 626 N N . ILE A 1 85 ? 5.254 -5.445 -1.489 1 97.69 85 ILE A N 1
ATOM 627 C CA . ILE A 1 85 ? 4.77 -4.234 -2.141 1 97.69 85 ILE A CA 1
ATOM 628 C C . ILE A 1 85 ? 5.871 -3.176 -2.15 1 97.69 85 ILE A C 1
ATOM 630 O O . ILE A 1 85 ? 6.363 -2.773 -1.095 1 97.69 85 ILE A O 1
ATOM 634 N N . LEU A 1 86 ? 6.289 -2.756 -3.279 1 96.38 86 LEU A N 1
ATOM 635 C CA . LEU A 1 86 ? 7.383 -1.8 -3.418 1 96.38 86 LEU A CA 1
ATOM 636 C C . LEU A 1 86 ? 6.871 -0.455 -3.922 1 96.38 86 LEU A C 1
ATOM 638 O O . LEU A 1 86 ? 6.18 -0.392 -4.941 1 96.38 86 LEU A O 1
ATOM 642 N N . ARG A 1 87 ? 7.16 0.533 -3.254 1 91.94 87 ARG A N 1
ATOM 643 C CA . ARG A 1 87 ? 6.797 1.881 -3.678 1 91.94 87 ARG A CA 1
ATOM 644 C C . ARG A 1 87 ? 7.699 2.363 -4.805 1 91.94 87 ARG A C 1
ATOM 646 O O . ARG A 1 87 ? 8.914 2.15 -4.77 1 91.94 87 ARG A O 1
ATOM 653 N N . VAL A 1 88 ? 7.066 2.998 -5.723 1 90.62 88 VAL A N 1
ATOM 654 C CA . VAL A 1 88 ? 7.848 3.611 -6.789 1 90.62 88 VAL A CA 1
ATOM 655 C C . VAL A 1 88 ? 8.344 4.984 -6.348 1 90.62 88 VAL A C 1
ATOM 657 O O . VAL A 1 88 ? 7.543 5.836 -5.941 1 90.62 88 VAL A O 1
ATOM 660 N N . PRO A 1 89 ? 9.625 5.117 -6.383 1 85.44 89 PRO A N 1
ATOM 661 C CA . PRO A 1 89 ? 10.172 6.402 -5.945 1 85.44 89 PRO A CA 1
ATOM 662 C C . PRO A 1 89 ? 9.57 7.586 -6.707 1 85.44 89 PRO A C 1
ATOM 664 O O . PRO A 1 89 ? 9.25 7.465 -7.895 1 85.44 89 PRO A O 1
ATOM 667 N N . SER A 1 90 ? 9.445 8.656 -6.055 1 80.31 90 SER A N 1
ATOM 668 C CA . SER A 1 90 ? 8.836 9.867 -6.594 1 80.31 90 SER A CA 1
ATOM 669 C C . SER A 1 90 ? 9.594 10.375 -7.809 1 80.31 90 SER A C 1
ATOM 671 O O . SER A 1 90 ? 9.039 11.094 -8.641 1 80.31 90 SER A O 1
ATOM 673 N N . THR A 1 91 ? 10.859 10.109 -7.82 1 80.56 91 THR A N 1
ATOM 674 C CA . THR A 1 91 ? 11.688 10.539 -8.945 1 80.56 91 THR A CA 1
ATOM 675 C C . THR A 1 91 ? 11.133 10 -10.258 1 80.56 91 THR A C 1
ATOM 677 O O . THR A 1 91 ? 11.438 10.531 -11.328 1 80.56 91 THR A O 1
ATOM 680 N N . PHE A 1 92 ? 10.328 8.992 -10.141 1 84.12 92 PHE A N 1
ATOM 681 C CA . PHE A 1 92 ? 9.742 8.398 -11.344 1 84.12 92 PHE A CA 1
ATOM 682 C C . PHE A 1 92 ? 8.352 8.969 -11.602 1 84.12 92 PHE A C 1
ATOM 684 O O . PHE A 1 92 ? 7.73 8.664 -12.617 1 84.12 92 PHE A O 1
ATOM 691 N N . ILE A 1 93 ? 7.914 9.656 -10.602 1 75.06 93 ILE A N 1
ATOM 692 C CA . ILE A 1 93 ? 6.555 10.18 -10.703 1 75.06 93 ILE A CA 1
ATOM 693 C C . ILE A 1 93 ? 6.594 11.656 -11.078 1 75.06 93 ILE A C 1
ATOM 695 O O . ILE A 1 93 ? 7.223 12.461 -10.383 1 75.06 93 ILE A O 1
ATOM 699 N N . ASN A 1 94 ? 6.402 11.953 -12.305 1 67.12 94 ASN A N 1
ATOM 700 C CA . ASN A 1 94 ? 6.359 13.344 -12.75 1 67.12 94 ASN A CA 1
ATOM 701 C C . ASN A 1 94 ? 4.926 13.859 -12.844 1 67.12 94 ASN A C 1
ATOM 703 O O . ASN A 1 94 ? 4.109 13.305 -13.586 1 67.12 94 ASN A O 1
ATOM 707 N N . ILE A 1 95 ? 4.637 14.828 -12.047 1 61.47 95 ILE A N 1
ATOM 708 C CA . ILE A 1 95 ? 3.305 15.414 -11.992 1 61.47 95 ILE A CA 1
ATOM 709 C C . ILE A 1 95 ? 2.922 15.961 -13.367 1 61.47 95 ILE A C 1
ATOM 711 O O . ILE A 1 95 ? 1.766 15.859 -13.781 1 61.47 95 ILE A O 1
ATOM 715 N N . ASP A 1 96 ? 3.826 16.5 -14.047 1 65.88 96 ASP A N 1
ATOM 716 C CA . ASP A 1 96 ? 3.52 17.203 -15.281 1 65.88 96 ASP A CA 1
ATOM 717 C C . ASP A 1 96 ? 3.473 16.25 -16.469 1 65.88 96 ASP A C 1
ATOM 719 O O . ASP A 1 96 ? 2.785 16.516 -17.453 1 65.88 96 ASP A O 1
ATOM 723 N N . SER A 1 97 ? 4.281 15.133 -16.375 1 76.88 97 SER A N 1
ATOM 724 C CA . SER A 1 97 ? 4.305 14.227 -17.516 1 76.88 97 SER A CA 1
ATOM 725 C C . SER A 1 97 ? 4.434 12.773 -17.062 1 76.88 97 SER A C 1
ATOM 727 O O . SER A 1 97 ? 5.316 12.445 -16.281 1 76.88 97 SER A O 1
ATOM 729 N N . PRO A 1 98 ? 3.463 11.984 -17.625 1 78.75 98 PRO A N 1
ATOM 730 C CA . PRO A 1 98 ? 3.549 10.562 -17.281 1 78.75 98 PRO A CA 1
ATOM 731 C C . PRO A 1 98 ? 4.871 9.93 -17.703 1 78.75 98 PRO A C 1
ATOM 733 O O . PRO A 1 98 ? 5.34 10.172 -18.828 1 78.75 98 PRO A O 1
ATOM 736 N N . VAL A 1 99 ? 5.555 9.312 -16.875 1 88.44 99 VAL A N 1
ATOM 737 C CA . VAL A 1 99 ? 6.84 8.648 -17.094 1 88.44 99 VAL A CA 1
ATOM 738 C C . VAL A 1 99 ? 6.625 7.148 -17.266 1 88.44 99 VAL A C 1
ATOM 740 O O . VAL A 1 99 ? 5.848 6.539 -16.531 1 88.44 99 VAL A O 1
ATOM 743 N N . ARG A 1 100 ? 7.215 6.609 -18.281 1 94.38 100 ARG A N 1
ATOM 744 C CA . ARG A 1 100 ? 7.176 5.164 -18.484 1 94.38 100 ARG A CA 1
ATOM 745 C C . ARG A 1 100 ? 8.383 4.492 -17.828 1 94.38 100 ARG A C 1
ATOM 747 O O . ARG A 1 100 ? 9.5 5.012 -17.891 1 94.38 100 ARG A O 1
ATOM 754 N N . VAL A 1 101 ? 8.133 3.332 -17.297 1 95.69 101 VAL A N 1
ATOM 755 C CA . VAL A 1 101 ? 9.211 2.75 -16.5 1 95.69 101 VAL A CA 1
ATOM 756 C C . VAL A 1 101 ? 9.438 1.299 -16.922 1 95.69 101 VAL A C 1
ATOM 758 O O . VAL A 1 101 ? 8.539 0.654 -17.469 1 95.69 101 VAL A O 1
ATOM 761 N N . LEU A 1 102 ? 10.688 0.859 -16.672 1 97.12 102 LEU A N 1
ATOM 762 C CA . LEU A 1 102 ? 11.125 -0.523 -16.828 1 97.12 102 LEU A CA 1
ATOM 763 C C . LEU A 1 102 ? 11.445 -1.15 -15.469 1 97.12 102 LEU A C 1
ATOM 765 O O . LEU A 1 102 ? 12.031 -0.501 -14.602 1 97.12 102 LEU A O 1
ATOM 769 N N . LEU A 1 103 ? 11.031 -2.324 -15.367 1 98.25 103 LEU A N 1
ATOM 770 C CA . LEU A 1 103 ? 11.453 -3.107 -14.203 1 98.25 103 LEU A CA 1
ATOM 771 C C . LEU A 1 103 ? 12.633 -4.012 -14.562 1 98.25 103 LEU A C 1
ATOM 773 O O . LEU A 1 103 ? 12.609 -4.684 -15.594 1 98.25 103 LEU A O 1
ATOM 777 N N . GLY A 1 104 ? 13.625 -3.949 -13.789 1 98.25 104 GLY A N 1
ATOM 778 C CA . GLY A 1 104 ? 14.758 -4.855 -13.891 1 98.25 104 GLY A CA 1
ATOM 779 C C . GLY A 1 104 ? 14.844 -5.832 -12.734 1 98.25 104 GLY A C 1
ATOM 780 O O . GLY A 1 104 ? 14.578 -5.473 -11.586 1 98.25 104 GLY A O 1
ATOM 781 N N . VAL A 1 105 ? 15.211 -7.023 -13.031 1 98.06 105 VAL A N 1
ATOM 782 C CA . VAL A 1 105 ? 15.414 -8.078 -12.039 1 98.06 105 VAL A CA 1
ATOM 783 C C . VAL A 1 105 ? 16.828 -8.625 -12.148 1 98.06 105 VAL A C 1
ATOM 785 O O . VAL A 1 105 ? 17.312 -8.906 -13.25 1 98.06 105 VAL A O 1
ATOM 788 N N . SER A 1 106 ? 17.469 -8.758 -11.039 1 97.62 106 SER A N 1
ATOM 789 C CA . SER A 1 106 ? 18.812 -9.297 -11.023 1 97.62 106 SER A CA 1
ATOM 790 C C . SER A 1 106 ? 18.984 -10.32 -9.898 1 97.62 106 SER A C 1
ATOM 792 O O . SER A 1 106 ? 18.531 -10.102 -8.781 1 97.62 106 SER A O 1
ATOM 794 N N . THR A 1 107 ? 19.625 -11.422 -10.234 1 96.19 107 THR A N 1
ATOM 795 C CA . THR A 1 107 ? 20.031 -12.367 -9.195 1 96.19 107 THR A CA 1
ATOM 796 C C . THR A 1 107 ? 21.281 -11.883 -8.484 1 96.19 107 THR A C 1
ATOM 798 O O . THR A 1 107 ? 22.312 -11.609 -9.117 1 96.19 107 THR A O 1
ATOM 801 N N . GLU A 1 108 ? 21.172 -11.742 -7.188 1 96.75 108 GLU A N 1
ATOM 802 C CA . GLU A 1 108 ? 22.25 -11.18 -6.379 1 96.75 108 GLU A CA 1
ATOM 803 C C . GLU A 1 108 ? 22.5 -12.031 -5.141 1 96.75 108 GLU A C 1
ATOM 805 O O . GLU A 1 108 ? 21.672 -12.852 -4.758 1 96.75 108 GLU A O 1
ATOM 810 N N . ARG A 1 109 ? 23.75 -11.93 -4.559 1 96.69 109 ARG A N 1
ATOM 811 C CA . ARG A 1 109 ? 24 -12.508 -3.244 1 96.69 109 ARG A CA 1
ATOM 812 C C . ARG A 1 109 ? 23.219 -11.773 -2.166 1 96.69 109 ARG A C 1
ATOM 814 O O . ARG A 1 109 ? 23.125 -10.539 -2.191 1 96.69 109 ARG A O 1
ATOM 821 N N . GLU A 1 110 ? 22.703 -12.359 -1.156 1 96.5 110 GLU A N 1
ATOM 822 C CA . GLU A 1 110 ? 21.891 -11.766 -0.092 1 96.5 110 GLU A CA 1
ATOM 823 C C . GLU A 1 110 ? 22.672 -10.68 0.644 1 96.5 110 GLU A C 1
ATOM 825 O O . GLU A 1 110 ? 22.109 -9.672 1.066 1 96.5 110 GLU A O 1
ATOM 830 N N . VAL A 1 111 ? 23.984 -10.859 0.793 1 94.88 111 VAL A N 1
ATOM 831 C CA . VAL A 1 111 ? 24.812 -9.898 1.523 1 94.88 111 VAL A CA 1
ATOM 832 C C . VAL A 1 111 ? 24.844 -8.578 0.766 1 94.88 111 VAL A C 1
ATOM 834 O O . VAL A 1 111 ? 24.844 -7.504 1.376 1 94.88 111 VAL A O 1
ATOM 837 N N . ASP A 1 112 ? 24.922 -8.609 -0.527 1 95.69 112 ASP A N 1
ATOM 838 C CA . ASP A 1 112 ? 24.922 -7.402 -1.344 1 95.69 112 ASP A CA 1
ATOM 839 C C . ASP A 1 112 ? 23.578 -6.684 -1.259 1 95.69 112 ASP A C 1
ATOM 841 O O . ASP A 1 112 ? 23.531 -5.453 -1.205 1 95.69 112 ASP A O 1
ATOM 845 N N . ILE A 1 113 ? 22.547 -7.473 -1.208 1 96.06 113 ILE A N 1
ATOM 846 C CA . ILE A 1 113 ? 21.188 -6.934 -1.102 1 96.06 113 ILE A CA 1
ATOM 847 C C . ILE A 1 113 ? 21.031 -6.215 0.237 1 96.06 113 ILE A C 1
ATOM 849 O O . ILE A 1 113 ? 20.406 -5.148 0.305 1 96.06 113 ILE A O 1
ATOM 853 N N . ALA A 1 114 ? 21.547 -6.84 1.242 1 94.38 114 ALA A N 1
ATOM 854 C CA . ALA A 1 114 ? 21.469 -6.246 2.572 1 94.38 114 ALA A CA 1
ATOM 855 C C . ALA A 1 114 ? 22.047 -4.84 2.588 1 94.38 114 ALA A C 1
ATOM 857 O O . ALA A 1 114 ? 21.484 -3.928 3.193 1 94.38 114 ALA A O 1
ATOM 858 N N . ASN A 1 115 ? 23.125 -4.672 1.918 1 93.5 115 ASN A N 1
ATOM 859 C CA . ASN A 1 115 ? 23.766 -3.365 1.819 1 93.5 115 ASN A CA 1
ATOM 860 C C . ASN A 1 115 ? 22.891 -2.369 1.06 1 93.5 115 ASN A C 1
ATOM 862 O O . ASN A 1 115 ? 22.781 -1.209 1.456 1 93.5 115 ASN A O 1
ATOM 866 N N . LEU A 1 116 ? 22.344 -2.797 0.024 1 93.62 116 LEU A N 1
ATOM 867 C CA . LEU A 1 116 ? 21.484 -1.948 -0.786 1 93.62 116 LEU A CA 1
ATOM 868 C C . LEU A 1 116 ? 20.219 -1.556 -0.01 1 93.62 116 LEU A C 1
ATOM 870 O O . LEU A 1 116 ? 19.781 -0.409 -0.086 1 93.62 116 LEU A O 1
ATOM 874 N N . ASP A 1 117 ? 19.641 -2.508 0.712 1 93.94 117 ASP A N 1
ATOM 875 C CA . ASP A 1 117 ? 18.453 -2.25 1.519 1 93.94 117 ASP A CA 1
ATOM 876 C C . ASP A 1 117 ? 18.719 -1.169 2.564 1 93.94 117 ASP A C 1
ATOM 878 O O . ASP A 1 117 ? 17.891 -0.269 2.758 1 93.94 117 ASP A O 1
ATOM 882 N N . ASP A 1 118 ? 19.844 -1.304 3.18 1 92.06 118 ASP A N 1
ATOM 883 C CA . ASP A 1 118 ? 20.219 -0.336 4.207 1 92.06 118 ASP A CA 1
ATOM 884 C C . ASP A 1 118 ? 20.328 1.069 3.619 1 92.06 118 ASP A C 1
ATOM 886 O O . ASP A 1 118 ? 19.844 2.035 4.207 1 92.06 118 ASP A O 1
ATOM 890 N N . ALA A 1 119 ? 20.906 1.145 2.516 1 90.94 119 ALA A N 1
ATOM 891 C CA . ALA A 1 119 ? 21.078 2.436 1.854 1 90.94 119 ALA A CA 1
ATOM 892 C C . ALA A 1 119 ? 19.734 3.029 1.459 1 90.94 119 ALA A C 1
ATOM 894 O O . ALA A 1 119 ? 19.5 4.227 1.637 1 90.94 119 ALA A O 1
ATOM 895 N N . THR A 1 120 ? 18.906 2.234 0.966 1 90.06 120 THR A N 1
ATOM 896 C CA . THR A 1 120 ? 17.594 2.676 0.514 1 90.06 120 THR A CA 1
ATOM 897 C C . THR A 1 120 ? 16.734 3.127 1.696 1 90.06 120 THR A C 1
ATOM 899 O O . THR A 1 120 ? 16.062 4.152 1.622 1 90.06 120 THR A O 1
ATOM 902 N N . LYS A 1 121 ? 16.797 2.35 2.715 1 87.38 121 LYS A N 1
ATOM 903 C CA . LYS A 1 121 ? 16.062 2.705 3.926 1 87.38 121 LYS A CA 1
ATOM 904 C C . LYS A 1 121 ? 16.531 4.051 4.477 1 87.38 121 LYS A C 1
ATOM 906 O O . LYS A 1 121 ? 15.703 4.867 4.902 1 87.38 121 LYS A O 1
ATOM 911 N N . GLN A 1 122 ? 17.734 4.254 4.484 1 85.81 122 GLN A N 1
ATOM 912 C CA . GLN A 1 122 ? 18.297 5.508 4.965 1 85.81 122 GLN A CA 1
ATOM 913 C C . GLN A 1 122 ? 17.828 6.684 4.113 1 85.81 122 GLN A C 1
ATOM 915 O O . GLN A 1 122 ? 17.469 7.738 4.648 1 85.81 122 GLN A O 1
ATOM 920 N N . GLN A 1 123 ? 17.828 6.457 2.875 1 83.94 123 GLN A N 1
ATOM 921 C CA . GLN A 1 123 ? 17.375 7.508 1.965 1 83.94 123 GLN A CA 1
ATOM 922 C C . GLN A 1 123 ? 15.906 7.832 2.182 1 83.94 123 GLN A C 1
ATOM 924 O O . GLN A 1 123 ? 15.516 9 2.203 1 83.94 123 GLN A O 1
ATOM 929 N N . GLN A 1 124 ? 15.141 6.809 2.271 1 80.94 124 GLN A N 1
ATOM 930 C CA . GLN A 1 124 ? 13.711 6.996 2.498 1 80.94 124 GLN A CA 1
ATOM 931 C C . GLN A 1 124 ? 13.453 7.75 3.801 1 80.94 124 GLN A C 1
ATOM 933 O O . GLN A 1 124 ? 12.578 8.617 3.863 1 80.94 124 GLN A O 1
ATOM 938 N N . GLU A 1 125 ? 14.18 7.41 4.762 1 79 125 GLU A N 1
ATOM 939 C CA . GLU A 1 125 ? 14.055 8.086 6.051 1 79 125 GLU A CA 1
ATOM 940 C C . GLU A 1 125 ? 14.438 9.562 5.941 1 79 125 GLU A C 1
ATOM 942 O O . GLU A 1 125 ? 13.789 10.422 6.535 1 79 125 GLU A O 1
ATOM 947 N N . GLN A 1 126 ? 15.422 9.805 5.258 1 76.19 126 GLN A N 1
ATOM 948 C CA . GLN A 1 126 ? 15.852 11.18 5.043 1 76.19 126 GLN A CA 1
ATOM 949 C C . GLN A 1 126 ? 14.797 11.984 4.289 1 76.19 126 GLN A C 1
ATOM 951 O O . GLN A 1 126 ? 14.523 13.133 4.637 1 76.19 126 GLN A O 1
ATOM 956 N N . ASP A 1 127 ? 14.242 11.336 3.291 1 75.69 127 ASP A N 1
ATOM 957 C CA . ASP A 1 127 ? 13.188 11.992 2.516 1 75.69 127 ASP A CA 1
ATOM 958 C C . ASP A 1 127 ? 11.969 12.289 3.385 1 75.69 127 ASP A C 1
ATOM 960 O O . ASP A 1 127 ? 11.375 13.367 3.275 1 75.69 127 ASP A O 1
ATOM 964 N N . ARG A 1 128 ? 11.656 11.32 4.129 1 70.12 128 ARG A N 1
ATOM 965 C CA . ARG A 1 128 ? 10.531 11.508 5.031 1 70.12 128 ARG A CA 1
ATOM 966 C C . ARG A 1 128 ? 10.789 12.641 6.016 1 70.12 128 ARG A C 1
ATOM 968 O O . ARG A 1 128 ? 9.906 13.461 6.273 1 70.12 128 ARG A O 1
ATOM 975 N N . ALA A 1 129 ? 11.953 12.672 6.543 1 64.19 129 ALA A N 1
ATOM 976 C CA . ALA A 1 129 ? 12.336 13.727 7.477 1 64.19 129 ALA A CA 1
ATOM 977 C C . ALA A 1 129 ? 12.289 15.094 6.801 1 64.19 129 ALA A C 1
ATOM 979 O O . ALA A 1 129 ? 11.812 16.062 7.387 1 64.19 129 ALA A O 1
ATOM 980 N N . ALA A 1 130 ? 12.758 15.148 5.629 1 68.5 130 ALA A N 1
ATOM 981 C CA . ALA A 1 130 ? 12.766 16.391 4.871 1 68.5 130 ALA A CA 1
ATOM 982 C C . ALA A 1 130 ? 11.344 16.875 4.605 1 68.5 130 ALA A C 1
ATOM 984 O O . ALA A 1 130 ? 11.055 18.078 4.723 1 68.5 130 ALA A O 1
ATOM 985 N N . THR A 1 131 ? 10.516 15.977 4.227 1 65.25 131 THR A N 1
ATOM 986 C CA . THR A 1 131 ? 9.117 16.312 3.953 1 65.25 131 THR A CA 1
ATOM 987 C C . THR A 1 131 ? 8.422 16.812 5.219 1 65.25 131 THR A C 1
ATOM 989 O O . THR A 1 131 ? 7.684 17.797 5.184 1 65.25 131 THR A O 1
ATOM 992 N N . LYS A 1 132 ? 8.656 16.109 6.258 1 60.56 132 LYS A N 1
ATOM 993 C CA . LYS A 1 132 ? 8.086 16.516 7.535 1 60.56 132 LYS A CA 1
ATOM 994 C C . LYS A 1 132 ? 8.562 17.922 7.922 1 60.56 132 LYS A C 1
ATOM 996 O O . LYS A 1 132 ? 7.773 18.734 8.406 1 60.56 132 LYS A O 1
ATOM 1001 N N . LEU A 1 133 ? 9.781 18.141 7.777 1 60.5 133 LEU A N 1
ATOM 1002 C CA . LEU A 1 133 ? 10.344 19.469 8.078 1 60.5 133 LEU A CA 1
ATOM 1003 C C . LEU A 1 133 ? 9.688 20.531 7.215 1 60.5 133 LEU A C 1
ATOM 1005 O O . LEU A 1 133 ? 9.32 21.609 7.719 1 60.5 133 LEU A O 1
ATOM 1009 N N . ALA A 1 134 ? 9.547 20.25 5.969 1 64.25 134 ALA A N 1
ATOM 1010 C CA . ALA A 1 134 ? 8.945 21.203 5.047 1 64.25 134 ALA A CA 1
ATOM 1011 C C . ALA A 1 134 ? 7.5 21.516 5.441 1 64.25 134 ALA A C 1
ATOM 1013 O O . ALA A 1 134 ? 7.078 22.672 5.402 1 64.25 134 ALA A O 1
ATOM 1014 N N . LEU A 1 135 ? 6.789 20.516 5.781 1 59.31 135 LEU A N 1
ATOM 1015 C CA . LEU A 1 135 ? 5.406 20.688 6.207 1 59.31 135 LEU A CA 1
ATOM 1016 C C . LEU A 1 135 ? 5.332 21.531 7.48 1 59.31 135 LEU A C 1
ATOM 1018 O O . LEU A 1 135 ? 4.488 22.422 7.594 1 59.31 135 LEU A O 1
ATOM 1022 N N . SER A 1 136 ? 6.152 21.156 8.375 1 57.53 136 SER A N 1
ATOM 1023 C CA . SER A 1 136 ? 6.188 21.891 9.641 1 57.53 136 SER A CA 1
ATOM 1024 C C . SER A 1 136 ? 6.492 23.375 9.406 1 57.53 136 SER A C 1
ATOM 1026 O O . SER A 1 136 ? 5.887 24.234 10.039 1 57.53 136 SER A O 1
ATOM 1028 N N . GLU A 1 137 ? 7.414 23.641 8.602 1 61.34 137 GLU A N 1
ATOM 1029 C CA . GLU A 1 137 ? 7.781 25.016 8.273 1 61.34 137 GLU A CA 1
ATOM 1030 C C . GLU A 1 137 ? 6.605 25.766 7.648 1 61.34 137 GLU A C 1
ATOM 1032 O O . GLU A 1 137 ? 6.352 26.922 7.984 1 61.34 137 GLU A O 1
ATOM 1037 N N . ARG A 1 138 ? 5.91 25.156 6.738 1 63.25 138 ARG A N 1
ATOM 1038 C CA . ARG A 1 138 ? 4.77 25.766 6.07 1 63.25 138 ARG A CA 1
ATOM 1039 C C . ARG A 1 138 ? 3.666 26.094 7.066 1 63.25 138 ARG A C 1
ATOM 1041 O O . ARG A 1 138 ? 3.053 27.172 6.996 1 63.25 138 ARG A O 1
ATOM 1048 N N . LEU A 1 139 ? 3.414 25.234 7.926 1 58.94 139 LEU A N 1
ATOM 1049 C CA . LEU A 1 139 ? 2.396 25.453 8.945 1 58.94 139 LEU A CA 1
ATOM 1050 C C . LEU A 1 139 ? 2.771 26.625 9.844 1 58.94 139 LEU A C 1
ATOM 1052 O O . LEU A 1 139 ? 1.926 27.469 10.156 1 58.94 139 LEU A O 1
ATOM 1056 N N . ALA A 1 140 ? 4.004 26.625 10.312 1 57.31 140 ALA A N 1
ATOM 1057 C CA . ALA A 1 140 ? 4.508 27.703 11.148 1 57.31 140 ALA A CA 1
ATOM 1058 C C . ALA A 1 140 ? 4.359 29.062 10.445 1 57.31 140 ALA A C 1
ATOM 1060 O O . ALA A 1 140 ? 3.947 30.047 11.062 1 57.31 140 ALA A O 1
ATOM 1061 N N . GLU A 1 141 ? 4.719 29.062 9.227 1 62.94 141 GLU A N 1
ATOM 1062 C CA . GLU A 1 141 ? 4.621 30.281 8.438 1 62.94 141 GLU A CA 1
ATOM 1063 C C . GLU A 1 141 ? 3.17 30.75 8.305 1 62.94 141 GLU A C 1
ATOM 1065 O O . GLU A 1 141 ? 2.889 31.938 8.352 1 62.94 141 GLU A O 1
ATOM 1070 N N . ASP A 1 142 ? 2.336 29.828 8.094 1 59.5 142 ASP A N 1
ATOM 1071 C CA . ASP A 1 142 ? 0.917 30.156 7.988 1 59.5 142 ASP A CA 1
ATOM 1072 C C . ASP A 1 142 ? 0.398 30.797 9.273 1 59.5 142 ASP A C 1
ATOM 1074 O O . ASP A 1 142 ? -0.342 31.781 9.234 1 59.5 142 ASP A O 1
ATOM 1078 N N . LEU A 1 143 ? 0.703 30.25 10.266 1 59.94 143 LEU A N 1
ATOM 1079 C CA . LEU A 1 143 ? 0.301 30.797 11.562 1 59.94 143 LEU A CA 1
ATOM 1080 C C . LEU A 1 143 ? 0.855 32.188 11.773 1 59.94 143 LEU A C 1
ATOM 1082 O O . LEU A 1 143 ? 0.14 33.094 12.234 1 59.94 143 LEU A O 1
ATOM 1086 N N . TYR A 1 144 ? 2.127 32.281 11.602 1 59.28 144 TYR A N 1
ATOM 1087 C CA . TYR A 1 144 ? 2.771 33.594 11.703 1 59.28 144 TYR A CA 1
ATOM 1088 C C . TYR A 1 144 ? 2.02 34.625 10.883 1 59.28 144 TYR A C 1
ATOM 1090 O O . TYR A 1 144 ? 1.71 35.719 11.391 1 59.28 144 TYR A O 1
ATOM 1098 N N . ASN A 1 145 ? 1.821 34.25 9.711 1 61.16 145 ASN A N 1
ATOM 1099 C CA . ASN A 1 145 ? 1.115 35.156 8.82 1 61.16 145 ASN A CA 1
ATOM 1100 C C . ASN A 1 145 ? -0.283 35.469 9.336 1 61.16 145 ASN A C 1
ATOM 1102 O O . ASN A 1 145 ? -0.745 36.625 9.227 1 61.16 145 ASN A O 1
ATOM 1106 N N . PHE A 1 146 ? -0.921 34.562 9.859 1 58.5 146 PHE A N 1
ATOM 1107 C CA . PHE A 1 146 ? -2.238 34.75 10.445 1 58.5 146 PHE A CA 1
ATOM 1108 C C . PHE A 1 146 ? -2.176 35.75 11.594 1 58.5 146 PHE A C 1
ATOM 1110 O O . PHE A 1 146 ? -2.957 36.719 11.633 1 58.5 146 PHE A O 1
ATOM 1117 N N . VAL A 1 147 ? -1.291 35.531 12.492 1 61.22 147 VAL A N 1
ATOM 1118 C CA . VAL A 1 147 ? -1.16 36.375 13.68 1 61.22 147 VAL A CA 1
ATOM 1119 C C . VAL A 1 147 ? -0.793 37.781 13.258 1 61.22 147 VAL A C 1
ATOM 1121 O O . VAL A 1 147 ? -1.348 38.75 13.781 1 61.22 147 VAL A O 1
ATOM 1124 N N . THR A 1 148 ? 0.119 37.781 12.305 1 59.28 148 THR A N 1
ATOM 1125 C CA . THR A 1 148 ? 0.6 39.094 11.922 1 59.28 148 THR A CA 1
ATOM 1126 C C . THR A 1 148 ? -0.463 39.844 11.133 1 59.28 148 THR A C 1
ATOM 1128 O O . THR A 1 148 ? -0.496 41.094 11.148 1 59.28 148 THR A O 1
ATOM 1131 N N . SER A 1 149 ? -1.228 39.156 10.469 1 57.25 149 SER A N 1
ATOM 1132 C CA . SER A 1 149 ? -2.268 39.812 9.68 1 57.25 149 SER A CA 1
ATOM 1133 C C . SER A 1 149 ? -3.426 40.25 10.562 1 57.25 149 SER A C 1
ATOM 1135 O O . SER A 1 149 ? -3.982 41.344 10.359 1 57.25 149 SER A O 1
ATOM 1137 N N . TYR A 1 150 ? -3.711 39.406 11.555 1 54.81 150 TYR A N 1
ATOM 1138 C CA . TYR A 1 150 ? -4.898 39.719 12.344 1 54.81 150 TYR A CA 1
ATOM 1139 C C . TYR A 1 150 ? -4.52 40.25 13.703 1 54.81 150 TYR A C 1
ATOM 1141 O O . TYR A 1 150 ? -5.359 40.812 14.414 1 54.81 150 TYR A O 1
ATOM 1149 N N . GLY A 1 151 ? -3.336 39.938 14.102 1 57.22 151 GLY A N 1
ATOM 1150 C CA . GLY A 1 151 ? -2.889 40.5 15.367 1 57.22 151 GLY A CA 1
ATOM 1151 C C . GLY A 1 151 ? -2.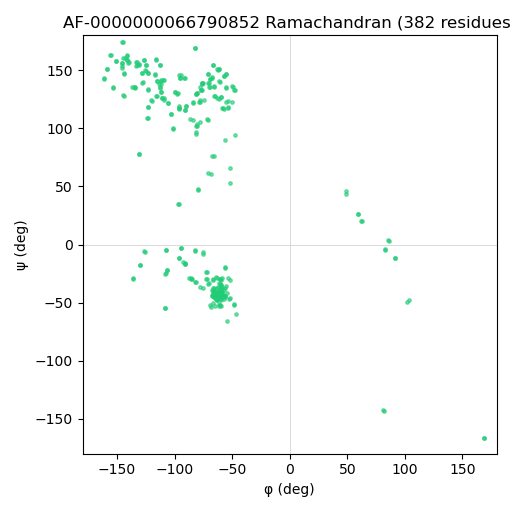498 41.969 15.266 1 57.22 151 GLY A C 1
ATOM 1152 O O . GLY A 1 151 ? -2.086 42.438 14.203 1 57.22 151 GLY A O 1
ATOM 1153 N N . ARG A 1 152 ? -3.053 42.781 16.312 1 59.91 152 ARG A N 1
ATOM 1154 C CA . ARG A 1 152 ? -2.557 44.156 16.453 1 59.91 152 ARG A CA 1
ATOM 1155 C C . ARG A 1 152 ? -1.207 44.156 17.156 1 59.91 152 ARG A C 1
ATOM 1157 O O . ARG A 1 152 ? -1.095 43.75 18.312 1 59.91 152 ARG A O 1
ATOM 1164 N N . VAL A 1 153 ? -0.198 44.375 16.391 1 58.47 153 VAL A N 1
ATOM 1165 C CA . VAL A 1 153 ? 1.143 44.469 16.953 1 58.47 153 VAL A CA 1
ATOM 1166 C C . VAL A 1 153 ? 1.282 45.75 17.734 1 58.47 153 VAL A C 1
ATOM 1168 O O . VAL A 1 153 ? 0.973 46.844 17.219 1 58.47 153 VAL A O 1
ATOM 1171 N N . VAL A 1 154 ? 1.309 45.656 19.125 1 63.03 154 VAL A N 1
ATOM 1172 C CA . VAL A 1 154 ? 1.424 46.875 19.938 1 63.03 154 VAL A CA 1
ATOM 1173 C C . VAL A 1 154 ? 2.803 46.938 20.578 1 63.03 154 VAL A C 1
ATOM 1175 O O . VAL A 1 154 ? 3.408 45.875 20.875 1 63.03 154 VAL A O 1
ATOM 1178 N N . PRO A 1 155 ? 3.416 48.156 20.656 1 61.41 155 PRO A N 1
ATOM 1179 C CA . PRO A 1 155 ? 4.633 48.312 21.453 1 61.41 155 PRO A CA 1
ATOM 1180 C C . PRO A 1 155 ? 4.449 47.906 22.906 1 61.41 155 PRO A C 1
ATOM 1182 O O . PRO A 1 155 ? 3.369 48.062 23.484 1 61.41 155 PRO A O 1
ATOM 1185 N N . ALA A 1 156 ? 5.148 46.875 23.422 1 55.66 156 ALA A N 1
ATOM 1186 C CA . ALA A 1 156 ? 5.051 46.5 24.828 1 55.66 156 ALA A CA 1
ATOM 1187 C C . ALA A 1 156 ? 5.234 47.719 25.734 1 55.66 156 ALA A C 1
ATOM 1189 O O . ALA A 1 156 ? 5.992 48.656 25.406 1 55.66 156 ALA A O 1
ATOM 1190 N N . GLU A 1 157 ? 4.363 48.031 26.531 1 51.84 157 GLU A N 1
ATOM 1191 C CA . GLU A 1 157 ? 4.547 49.125 27.484 1 51.84 157 GLU A CA 1
ATOM 1192 C C . GLU A 1 157 ? 5.887 49.031 28.203 1 51.84 157 GLU A C 1
ATOM 1194 O O . GLU A 1 157 ? 6.246 47.969 28.688 1 51.84 157 GLU A O 1
ATOM 1199 N N . GLN A 1 158 ? 6.906 49.719 27.703 1 48.16 158 GLN A N 1
ATOM 1200 C CA . GLN A 1 158 ? 8.297 49.781 28.125 1 48.16 158 GLN A CA 1
ATOM 1201 C C . GLN A 1 158 ? 8.398 50.094 29.625 1 48.16 158 GLN A C 1
ATOM 1203 O O . GLN A 1 158 ? 8.258 51.219 30.047 1 48.16 158 GLN A O 1
ATOM 1208 N N . ASN A 1 159 ? 7.742 49.375 30.547 1 46.81 159 ASN A N 1
ATOM 1209 C CA . ASN A 1 159 ? 8.398 50 31.703 1 46.81 159 ASN A CA 1
ATOM 1210 C C . ASN A 1 159 ? 9.922 49.906 31.578 1 46.81 159 ASN A C 1
ATOM 1212 O O . ASN A 1 159 ? 10.625 50.781 32.094 1 46.81 159 ASN A O 1
ATOM 1216 N N . ASP A 1 160 ? 10.523 48.656 31.625 1 50.44 160 ASP A N 1
ATOM 1217 C CA . ASP A 1 160 ? 11.93 48.531 32 1 50.44 160 ASP A CA 1
ATOM 1218 C C . ASP A 1 160 ? 12.828 48.469 30.781 1 50.44 160 ASP A C 1
ATOM 1220 O O . ASP A 1 160 ? 13.953 48 30.859 1 50.44 160 ASP A O 1
ATOM 1224 N N . GLY A 1 161 ? 12.734 49.062 29.609 1 53.66 161 GLY A N 1
ATOM 1225 C CA . GLY A 1 161 ? 13.68 49.312 28.531 1 53.66 161 GLY A CA 1
ATOM 1226 C C . GLY A 1 161 ? 13.531 48.375 27.359 1 53.66 161 GLY A C 1
ATOM 1227 O O . GLY A 1 161 ? 14.172 48.531 26.328 1 53.66 161 GLY A O 1
ATOM 1228 N N . LYS A 1 162 ? 13.469 47.094 27.578 1 54.56 162 LYS A N 1
ATOM 1229 C CA . LYS A 1 162 ? 13.516 46.156 26.453 1 54.56 162 LYS A CA 1
ATOM 1230 C C . LYS A 1 162 ? 12.141 46.031 25.797 1 54.56 162 LYS A C 1
ATOM 1232 O O . LYS A 1 162 ? 11.203 45.531 26.406 1 54.56 162 LYS A O 1
ATOM 1237 N N . SER A 1 163 ? 11.781 46.781 24.703 1 56 163 SER A N 1
ATOM 1238 C CA . SER A 1 163 ? 10.547 46.875 23.938 1 56 163 SER A CA 1
ATOM 1239 C C . SER A 1 163 ? 10.242 45.562 23.219 1 56 163 SER A C 1
ATOM 1241 O O . SER A 1 163 ? 10.992 45.156 22.328 1 56 163 SER A O 1
ATOM 1243 N N . GLU A 1 164 ? 9.789 44.594 23.891 1 58.69 164 GLU A N 1
ATOM 1244 C CA . GLU A 1 164 ? 9.406 43.406 23.109 1 58.69 164 GLU A CA 1
ATOM 1245 C C . GLU A 1 164 ? 8.055 43.625 22.438 1 58.69 164 GLU A C 1
ATOM 1247 O O . GLU A 1 164 ? 7.129 44.156 23.031 1 58.69 164 GLU A O 1
ATOM 1252 N N . GLU A 1 165 ? 8.094 43.438 21.062 1 61.94 165 GLU A N 1
ATOM 1253 C CA . GLU A 1 165 ? 6.824 43.5 20.328 1 61.94 165 GLU A CA 1
ATOM 1254 C C . GLU A 1 165 ? 5.867 42.406 20.812 1 61.94 165 GLU A C 1
ATOM 1256 O O . GLU A 1 165 ? 6.301 41.312 21.172 1 61.94 165 GLU A O 1
ATOM 1261 N N . ALA A 1 166 ? 4.664 42.812 21.219 1 64.56 166 ALA A N 1
ATOM 1262 C CA . ALA A 1 166 ? 3.623 41.875 21.625 1 64.56 166 ALA A CA 1
ATOM 1263 C C . ALA A 1 166 ? 2.432 41.938 20.672 1 64.56 166 ALA A C 1
ATOM 1265 O O . ALA A 1 166 ? 2.246 42.906 19.969 1 64.56 166 ALA A O 1
ATOM 1266 N N . VAL A 1 167 ? 1.931 40.781 20.422 1 63.81 167 VAL A N 1
ATOM 1267 C CA . VAL A 1 167 ? 0.715 40.719 19.625 1 63.81 167 VAL A CA 1
ATOM 1268 C C . VAL A 1 167 ? -0.506 40.625 20.531 1 63.81 167 VAL A C 1
ATOM 1270 O O . VAL A 1 167 ? -0.514 39.875 21.5 1 63.81 167 VAL A O 1
ATOM 1273 N N . PHE A 1 168 ? -1.285 41.656 20.375 1 64 168 PHE A N 1
ATOM 1274 C CA . PHE A 1 168 ? -2.609 41.688 20.984 1 64 168 PHE A CA 1
ATOM 1275 C C . PHE A 1 168 ? -3.619 40.969 20.094 1 64 168 PHE A C 1
ATOM 1277 O O . PHE A 1 168 ? -3.791 41.312 18.922 1 64 168 PHE A O 1
ATOM 1284 N N . LEU A 1 169 ? -4.066 39.75 20.516 1 65.5 169 LEU A N 1
ATOM 1285 C CA . LEU A 1 169 ? -4.922 38.938 19.656 1 65.5 169 LEU A CA 1
ATOM 1286 C C . LEU A 1 169 ? -6.223 38.594 20.375 1 65.5 169 LEU A C 1
ATOM 1288 O O . LEU A 1 169 ? -6.215 37.906 21.406 1 65.5 169 LEU A O 1
ATOM 1292 N N . PRO A 1 170 ? -7.336 39.281 19.844 1 61.66 170 PRO A N 1
ATOM 1293 C CA . PRO A 1 170 ? -8.625 38.812 20.359 1 61.66 170 PRO A CA 1
ATOM 1294 C C . PRO A 1 170 ? -8.797 37.312 20.281 1 61.66 170 PRO A C 1
ATOM 1296 O O . PRO A 1 170 ? -8.328 36.656 19.328 1 61.66 170 PRO A O 1
ATOM 1299 N N . MET A 1 171 ? -9.32 36.656 21.312 1 59.53 171 MET A N 1
ATOM 1300 C CA . MET A 1 171 ? -9.523 35.188 21.359 1 59.53 171 MET A CA 1
ATOM 1301 C C . MET A 1 171 ? -10.305 34.719 20.156 1 59.53 171 MET A C 1
ATOM 1303 O O . MET A 1 171 ? -10.102 33.594 19.688 1 59.53 171 MET A O 1
ATOM 1307 N N . SER A 1 172 ? -11.109 35.562 19.672 1 63.28 172 SER A N 1
ATOM 1308 C CA . SER A 1 172 ? -11.875 35.219 18.484 1 63.28 172 SER A CA 1
ATOM 1309 C C . SER A 1 172 ? -10.969 34.906 17.297 1 63.28 172 SER A C 1
ATOM 1311 O O . SER A 1 172 ? -11.289 34.062 16.453 1 63.28 172 SER A O 1
ATOM 1313 N N . PHE A 1 173 ? -9.891 35.594 17.266 1 58.47 173 PHE A N 1
ATOM 1314 C CA . PHE A 1 173 ? -8.945 35.375 16.172 1 58.47 173 PHE A CA 1
ATOM 1315 C C . PHE A 1 173 ? -8.258 34.031 16.297 1 58.47 173 PHE A C 1
ATOM 1317 O O . PHE A 1 173 ? -8.031 33.344 15.305 1 58.47 173 PHE A O 1
ATOM 1324 N N . VAL A 1 174 ? -8.102 33.719 17.484 1 59.84 174 VAL A N 1
ATOM 1325 C CA . VAL A 1 174 ? -7.5 32.438 17.734 1 59.84 174 VAL A CA 1
ATOM 1326 C C . VAL A 1 174 ? -8.453 31.328 17.297 1 59.84 174 VAL A C 1
ATOM 1328 O O . VAL A 1 174 ? -8.039 30.344 16.688 1 59.84 174 VAL A O 1
ATOM 1331 N N . ASP A 1 175 ? -9.625 31.609 17.578 1 60.62 175 ASP A N 1
ATOM 1332 C CA . ASP A 1 175 ? -10.664 30.688 17.172 1 60.62 175 ASP A CA 1
ATOM 1333 C C . ASP A 1 175 ? -10.711 30.547 15.641 1 60.62 175 ASP A C 1
ATOM 1335 O O . ASP A 1 175 ? -10.844 29.438 15.117 1 60.62 175 ASP A O 1
ATOM 1339 N N . ARG A 1 176 ? -10.625 31.594 15.023 1 59.78 176 ARG A N 1
ATOM 1340 C CA . ARG A 1 176 ? -10.695 31.594 13.562 1 59.78 176 ARG A CA 1
ATOM 1341 C C . ARG A 1 176 ? -9.5 30.859 12.953 1 59.78 176 ARG A C 1
ATOM 1343 O O . ARG A 1 176 ? -9.648 30.141 11.977 1 59.78 176 ARG A O 1
ATOM 1350 N N . TRP A 1 177 ? -8.5 31.109 13.391 1 60.09 177 TRP A N 1
ATOM 1351 C CA . TRP A 1 177 ? -7.309 30.406 12.93 1 60.09 177 TRP A CA 1
ATOM 1352 C C . TRP A 1 177 ? -7.477 28.906 13.086 1 60.09 177 TRP A C 1
ATOM 1354 O O . TRP A 1 177 ? -7.141 28.141 12.172 1 60.09 177 TRP A O 1
ATOM 1364 N N . ARG A 1 178 ? -7.965 28.641 14.18 1 60.41 178 ARG A N 1
ATOM 1365 C CA . ARG A 1 178 ? -8.266 27.234 14.414 1 60.41 178 ARG A CA 1
ATOM 1366 C C . ARG A 1 178 ? -9.117 26.656 13.281 1 60.41 178 ARG A C 1
ATOM 1368 O O . ARG A 1 178 ? -8.812 25.594 12.75 1 60.41 178 ARG A O 1
ATOM 1375 N N . GLU A 1 179 ? -9.984 27.328 13 1 61.66 179 GLU A N 1
ATOM 1376 C CA . GLU A 1 179 ? -10.898 26.891 11.953 1 61.66 179 GLU A CA 1
ATOM 1377 C C . GLU A 1 179 ? -10.188 26.75 10.617 1 61.66 179 GLU A C 1
ATOM 1379 O O . GLU A 1 179 ? -10.406 25.781 9.883 1 61.66 179 GLU A O 1
ATOM 1384 N N . ARG A 1 180 ? -9.43 27.625 10.258 1 57.28 180 ARG A N 1
ATOM 1385 C CA . ARG A 1 180 ? -8.727 27.641 8.984 1 57.28 180 ARG A CA 1
ATOM 1386 C C . ARG A 1 180 ? -7.734 26.484 8.891 1 57.28 180 ARG A C 1
ATOM 1388 O O . ARG A 1 180 ? -7.637 2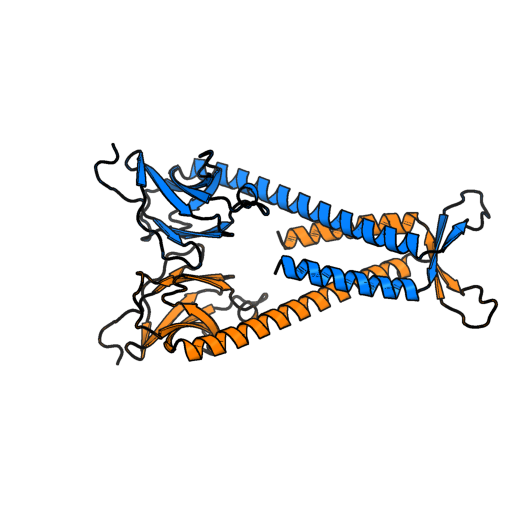5.828 7.848 1 57.28 180 ARG A O 1
ATOM 1395 N N . VAL A 1 181 ? -7.094 26.375 9.867 1 58.38 181 VAL A N 1
ATOM 1396 C CA . VAL A 1 181 ? -6.098 25.297 9.891 1 58.38 181 VAL A CA 1
ATOM 1397 C C . VAL A 1 181 ? -6.793 23.953 9.766 1 58.38 181 VAL A C 1
ATOM 1399 O O . VAL A 1 181 ? -6.316 23.062 9.055 1 58.38 181 VAL A O 1
ATOM 1402 N N . MET A 1 182 ? -7.859 23.953 10.367 1 56.62 182 MET A N 1
ATOM 1403 C CA . MET A 1 182 ? -8.641 22.719 10.273 1 56.62 182 MET A CA 1
ATOM 1404 C C . MET A 1 182 ? -9.062 22.453 8.828 1 56.62 182 MET A C 1
ATOM 1406 O O . MET A 1 182 ? -8.984 21.328 8.352 1 56.62 182 MET A O 1
ATOM 1410 N N . LYS A 1 183 ? -9.391 23.391 8.266 1 56 183 LYS A N 1
ATOM 1411 C CA . LYS A 1 183 ? -9.828 23.266 6.879 1 56 183 LYS A CA 1
ATOM 1412 C C . LYS A 1 183 ? -8.672 22.844 5.973 1 56 183 LYS A C 1
ATOM 1414 O O . LYS A 1 183 ? -8.844 21.984 5.109 1 56 183 LYS A O 1
ATOM 1419 N N . ARG A 1 184 ? -7.691 23.484 6.074 1 53.38 184 ARG A N 1
ATOM 1420 C CA . ARG A 1 184 ? -6.523 23.188 5.25 1 53.38 184 ARG A CA 1
ATOM 1421 C C . ARG A 1 184 ? -6.031 21.766 5.484 1 53.38 184 ARG A C 1
ATOM 1423 O O . ARG A 1 184 ? -5.684 21.062 4.535 1 53.38 184 ARG A O 1
ATOM 1430 N N . MET A 1 185 ? -5.938 21.5 6.688 1 52.5 185 MET A N 1
ATOM 1431 C CA . MET A 1 185 ? -5.539 20.125 7.016 1 52.5 185 MET A CA 1
ATOM 1432 C C . MET A 1 185 ? -6.477 19.109 6.367 1 52.5 185 MET A C 1
ATOM 1434 O O . MET A 1 185 ? -6.031 18.078 5.871 1 52.5 185 MET A O 1
ATOM 1438 N N . ARG A 1 186 ? -7.656 19.453 6.301 1 51.75 186 ARG A N 1
ATOM 1439 C CA . ARG A 1 186 ? -8.641 18.609 5.617 1 51.75 186 ARG A CA 1
ATOM 1440 C C . ARG A 1 186 ? -8.273 18.438 4.145 1 51.75 186 ARG A C 1
ATOM 1442 O O . ARG A 1 186 ? -8.383 17.344 3.602 1 51.75 186 ARG A O 1
ATOM 1449 N N . LYS A 1 187 ? -7.883 19.391 3.604 1 49.56 187 LYS A N 1
ATOM 1450 C CA . LYS A 1 187 ? -7.523 19.375 2.189 1 49.56 187 LYS A CA 1
ATOM 1451 C C . LYS A 1 187 ? -6.258 18.562 1.949 1 49.56 187 LYS A C 1
ATOM 1453 O O . LYS A 1 187 ? -6.188 17.797 0.989 1 49.56 187 LYS A O 1
ATOM 1458 N N . GLU A 1 188 ? -5.43 18.969 2.686 1 46.34 188 GLU A N 1
ATOM 1459 C CA . GLU A 1 188 ? -4.145 18.297 2.502 1 46.34 188 GLU A CA 1
ATOM 1460 C C . GLU A 1 188 ? -4.258 16.812 2.777 1 46.34 188 GLU A C 1
ATOM 1462 O O . GLU A 1 188 ? -3.648 15.992 2.08 1 46.34 188 GLU A O 1
ATOM 1467 N N . LEU A 1 189 ? -4.875 16.516 3.783 1 47.22 189 LEU A N 1
ATOM 1468 C CA . LEU A 1 189 ? -5.102 15.117 4.113 1 47.22 189 LEU A CA 1
ATOM 1469 C C . LEU A 1 189 ? -5.887 14.414 3.01 1 47.22 189 LEU A C 1
ATOM 1471 O O . LEU A 1 189 ? -5.703 13.219 2.773 1 47.22 189 LEU A O 1
ATOM 1475 N N . ALA A 1 190 ? -6.648 15.039 2.381 1 43.75 190 ALA A N 1
ATOM 1476 C CA . ALA A 1 190 ? -7.309 14.453 1.216 1 43.75 190 ALA A CA 1
ATOM 1477 C C . ALA A 1 190 ? -6.285 13.984 0.184 1 43.75 190 ALA A C 1
ATOM 1479 O O . ALA A 1 190 ? -6.516 13 -0.525 1 43.75 190 ALA A O 1
ATOM 1480 N N . PHE A 1 191 ? -5.289 14.742 -0.005 1 41.91 191 PHE A N 1
ATOM 1481 C CA . PHE A 1 191 ? -4.238 14.391 -0.954 1 41.91 191 PHE A CA 1
ATOM 1482 C C . PHE A 1 191 ? -3.467 13.164 -0.482 1 41.91 191 PHE A C 1
ATOM 1484 O O . PHE A 1 191 ? -3.012 12.359 -1.298 1 41.91 191 PHE A O 1
ATOM 1491 N N . TRP A 1 192 ? -3.209 13.203 0.706 1 38.78 192 TRP A N 1
ATOM 1492 C CA . TRP A 1 192 ? -2.496 12.039 1.215 1 38.78 192 TRP A CA 1
ATOM 1493 C C . TRP A 1 192 ? -3.436 10.844 1.361 1 38.78 192 TRP A C 1
ATOM 1495 O O . TRP A 1 192 ? -2.984 9.711 1.548 1 38.78 192 TRP A O 1
ATOM 1505 N N . SER A 1 193 ? -4.688 11.062 1.186 1 34.53 193 SER A N 1
ATOM 1506 C CA . SER A 1 193 ? -5.613 9.938 1.163 1 34.53 193 SER A CA 1
ATOM 1507 C C . SER A 1 193 ? -5.602 9.242 -0.193 1 34.53 193 SER A C 1
ATOM 1509 O O . SER A 1 193 ? -5.449 9.891 -1.229 1 34.53 193 SER A O 1
ATOM 1511 N N . MET B 1 1 ? -21.875 -29.594 -3.111 1 66.5 1 MET B N 1
ATOM 1512 C CA . MET B 1 1 ? -20.688 -30.328 -2.658 1 66.5 1 MET B CA 1
ATOM 1513 C C . MET B 1 1 ? -19.453 -29.875 -3.42 1 66.5 1 MET B C 1
ATOM 1515 O O . MET B 1 1 ? -19.547 -29.453 -4.578 1 66.5 1 MET B O 1
ATOM 1519 N N . CYS B 1 2 ? -18.406 -29.406 -2.648 1 79.12 2 CYS B N 1
ATOM 1520 C CA . CYS B 1 2 ? -17.125 -29.016 -3.217 1 79.12 2 CYS B CA 1
ATOM 1521 C C . CYS B 1 2 ? -16.359 -30.234 -3.707 1 79.12 2 CYS B C 1
ATOM 1523 O O . CYS B 1 2 ? -15.406 -30.688 -3.055 1 79.12 2 CYS B O 1
ATOM 1525 N N . ASP B 1 3 ? -16.938 -31.016 -4.727 1 74.31 3 ASP B N 1
ATOM 1526 C CA . ASP B 1 3 ? -16.438 -32.312 -5.172 1 74.31 3 ASP B CA 1
ATOM 1527 C C . ASP B 1 3 ? -15.352 -32.156 -6.223 1 74.31 3 ASP B C 1
ATOM 1529 O O . ASP B 1 3 ? -14.453 -33 -6.324 1 74.31 3 ASP B O 1
ATOM 1533 N N . THR B 1 4 ? -15.352 -31.125 -7.008 1 72.25 4 THR B N 1
ATOM 1534 C CA . THR B 1 4 ? -14.484 -31.047 -8.18 1 72.25 4 THR B CA 1
ATOM 1535 C C . THR B 1 4 ? -13.195 -30.312 -7.852 1 72.25 4 THR B C 1
ATOM 1537 O O . THR B 1 4 ? -12.242 -30.344 -8.633 1 72.25 4 THR B O 1
ATOM 1540 N N . GLY B 1 5 ? -13.062 -29.797 -6.609 1 79.12 5 GLY B N 1
ATOM 1541 C CA . GLY B 1 5 ? -11.82 -29.141 -6.227 1 79.12 5 GLY B CA 1
ATOM 1542 C C . GLY B 1 5 ? -11.516 -27.906 -7.055 1 79.12 5 GLY B C 1
ATOM 1543 O O . GLY B 1 5 ? -10.352 -27.531 -7.207 1 79.12 5 GLY B O 1
ATOM 1544 N N . VAL B 1 6 ? -12.562 -27.344 -7.703 1 87.5 6 VAL B N 1
ATOM 1545 C CA . VAL B 1 6 ? -12.367 -26.203 -8.586 1 87.5 6 VAL B CA 1
ATOM 1546 C C . VAL B 1 6 ? -11.906 -25 -7.781 1 87.5 6 VAL B C 1
ATOM 1548 O O . VAL B 1 6 ? -12.484 -24.672 -6.742 1 87.5 6 VAL B O 1
ATOM 1551 N N . GLN B 1 7 ? -10.828 -24.391 -8.188 1 93 7 GLN B N 1
ATOM 1552 C CA . GLN B 1 7 ? -10.25 -23.219 -7.535 1 93 7 GLN B CA 1
ATOM 1553 C C . GLN B 1 7 ? -10.727 -21.922 -8.195 1 93 7 GLN B C 1
ATOM 1555 O O . GLN B 1 7 ? -11.047 -21.922 -9.383 1 93 7 GLN B O 1
ATOM 1560 N N . PRO B 1 8 ? -10.945 -20.891 -7.391 1 94.25 8 PRO B N 1
ATOM 1561 C CA . PRO B 1 8 ? -11.234 -19.609 -8.031 1 94.25 8 PRO B CA 1
ATOM 1562 C C . PRO B 1 8 ? -10.094 -19.109 -8.906 1 94.25 8 PRO B C 1
ATOM 1564 O O . PRO B 1 8 ? -8.93 -19.422 -8.648 1 94.25 8 PRO B O 1
ATOM 1567 N N . PRO B 1 9 ? -10.438 -18.375 -9.898 1 95.44 9 PRO B N 1
ATOM 1568 C CA . PRO B 1 9 ? -9.398 -17.875 -10.805 1 95.44 9 PRO B CA 1
ATOM 1569 C C . PRO B 1 9 ? -8.656 -16.656 -10.25 1 95.44 9 PRO B C 1
ATOM 1571 O O . PRO B 1 9 ? -8.539 -15.641 -10.938 1 95.44 9 PRO B O 1
ATOM 1574 N N . LEU B 1 10 ? -8.25 -16.766 -9.039 1 97 10 LEU B N 1
ATOM 1575 C CA . LEU B 1 10 ? -7.496 -15.656 -8.453 1 97 10 LEU B CA 1
ATOM 1576 C C . LEU B 1 10 ? -6.422 -16.172 -7.504 1 97 10 LEU B C 1
ATOM 1578 O O . LEU B 1 10 ? -6.449 -17.344 -7.109 1 97 10 LEU B O 1
ATOM 1582 N N . ALA B 1 11 ? -5.441 -15.328 -7.227 1 97.44 11 ALA B N 1
ATOM 1583 C CA . ALA B 1 11 ? -4.426 -15.555 -6.203 1 97.44 11 ALA B CA 1
ATOM 1584 C C . ALA B 1 11 ? -4.355 -14.375 -5.23 1 97.44 11 ALA B C 1
ATOM 1586 O O . ALA B 1 11 ? -4.859 -13.289 -5.527 1 97.44 11 ALA B O 1
ATOM 1587 N N . VAL B 1 12 ? -3.834 -14.664 -4.121 1 98.12 12 VAL B N 1
ATOM 1588 C CA . VAL B 1 12 ? -3.717 -13.656 -3.07 1 98.12 12 VAL B CA 1
ATOM 1589 C C . VAL B 1 12 ? -2.275 -13.594 -2.568 1 98.12 12 VAL B C 1
ATOM 1591 O O . VAL B 1 12 ? -1.626 -14.633 -2.406 1 98.12 12 VAL B O 1
ATOM 1594 N N . VAL B 1 13 ? -1.808 -12.414 -2.344 1 98 13 VAL B N 1
ATOM 1595 C CA . VAL B 1 13 ? -0.487 -12.203 -1.761 1 98 13 VAL B CA 1
ATOM 1596 C C . VAL B 1 13 ? -0.612 -11.375 -0.482 1 98 13 VAL B C 1
ATOM 1598 O O . VAL B 1 13 ? -1.188 -10.289 -0.495 1 98 13 VAL B O 1
ATOM 1601 N N . VAL B 1 14 ? -0.218 -11.93 0.59 1 97.62 14 VAL B N 1
ATOM 1602 C CA . VAL B 1 14 ? 0.094 -11.164 1.792 1 97.62 14 VAL B CA 1
ATOM 1603 C C . VAL B 1 14 ? 1.573 -10.781 1.795 1 97.62 14 VAL B C 1
ATOM 1605 O O . V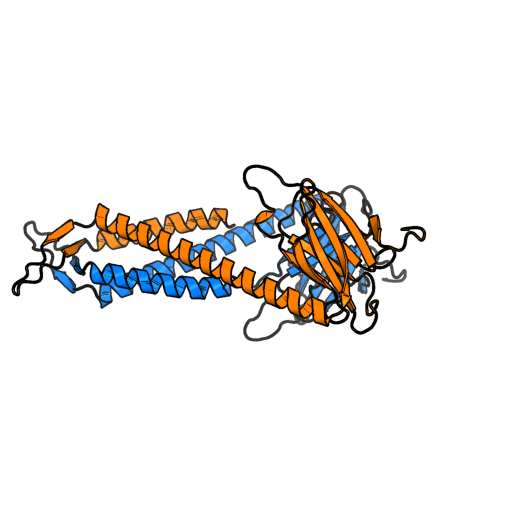AL B 1 14 ? 2.443 -11.656 1.81 1 97.62 14 VAL B O 1
ATOM 1608 N N . PRO B 1 15 ? 1.854 -9.484 1.727 1 97.12 15 PRO B N 1
ATOM 1609 C CA . PRO B 1 15 ? 3.264 -9.094 1.624 1 97.12 15 PRO B CA 1
ATOM 1610 C C . PRO B 1 15 ? 4.148 -9.812 2.645 1 97.12 15 PRO B C 1
ATOM 1612 O O . PRO B 1 15 ? 3.803 -9.875 3.828 1 97.12 15 PRO B O 1
ATOM 1615 N N . GLY B 1 16 ? 5.262 -10.32 2.146 1 96.38 16 GLY B N 1
ATOM 1616 C CA . GLY B 1 16 ? 6.188 -11.039 3.008 1 96.38 16 GLY B CA 1
ATOM 1617 C C . GLY B 1 16 ? 5.922 -12.531 3.051 1 96.38 16 GLY B C 1
ATOM 1618 O O . GLY B 1 16 ? 6.75 -13.305 3.541 1 96.38 16 GLY B O 1
ATOM 1619 N N . SER B 1 17 ? 4.82 -12.961 2.545 1 96.31 17 SER B N 1
ATOM 1620 C CA . SER B 1 17 ? 4.43 -14.367 2.557 1 96.31 17 SER B CA 1
ATOM 1621 C C . SER B 1 17 ? 4.328 -14.93 1.14 1 96.31 17 SER B C 1
ATOM 1623 O O . SER B 1 17 ? 4.234 -14.164 0.174 1 96.31 17 SER B O 1
ATOM 1625 N N . PRO B 1 18 ? 4.406 -16.203 1.044 1 96.62 18 PRO B N 1
ATOM 1626 C CA . PRO B 1 18 ? 4.223 -16.828 -0.274 1 96.62 18 PRO B CA 1
ATOM 1627 C C . PRO B 1 18 ? 2.83 -16.578 -0.851 1 96.62 18 PRO B C 1
ATOM 1629 O O . PRO B 1 18 ? 1.865 -16.422 -0.097 1 96.62 18 PRO B O 1
ATOM 1632 N N . VAL B 1 19 ? 2.766 -16.547 -2.154 1 96.88 19 VAL B N 1
ATOM 1633 C CA . VAL B 1 19 ? 1.498 -16.375 -2.857 1 96.88 19 VAL B CA 1
ATOM 1634 C C . VAL B 1 19 ? 0.562 -17.531 -2.518 1 96.88 19 VAL B C 1
ATOM 1636 O O . VAL B 1 19 ? 0.997 -18.688 -2.414 1 96.88 19 VAL B O 1
ATOM 1639 N N . ILE B 1 20 ? -0.684 -17.25 -2.34 1 97.06 20 ILE B N 1
ATOM 1640 C CA . ILE B 1 20 ? -1.71 -18.234 -2.025 1 97.06 20 ILE B CA 1
ATOM 1641 C C . ILE B 1 20 ? -2.58 -18.484 -3.256 1 97.06 20 ILE B C 1
ATOM 1643 O O . ILE B 1 20 ? -3.178 -17.547 -3.801 1 97.06 20 ILE B O 1
ATOM 1647 N N . THR B 1 21 ? -2.66 -19.703 -3.717 1 95.5 21 THR B N 1
ATOM 1648 C CA . THR B 1 21 ? -3.43 -20.047 -4.91 1 95.5 21 THR B CA 1
ATOM 1649 C C . THR B 1 21 ? -4.422 -21.172 -4.621 1 95.5 21 THR B C 1
ATOM 1651 O O . THR B 1 21 ? -5.195 -21.562 -5.496 1 95.5 21 THR B O 1
ATOM 1654 N N . GLN B 1 22 ? -4.395 -21.75 -3.439 1 95.44 22 GLN B N 1
ATOM 1655 C CA . GLN B 1 22 ? -5.285 -22.828 -3.047 1 95.44 22 GLN B CA 1
ATOM 1656 C C . GLN B 1 22 ? -6.305 -22.359 -2.012 1 95.44 22 GLN B C 1
ATOM 1658 O O . GLN B 1 22 ? -5.93 -21.859 -0.95 1 95.44 22 GLN B O 1
ATOM 1663 N N . PHE B 1 23 ? -7.586 -22.578 -2.316 1 96.94 23 PHE B N 1
ATOM 1664 C CA . PHE B 1 23 ? -8.688 -22.125 -1.479 1 96.94 23 PHE B CA 1
ATOM 1665 C C . PHE B 1 23 ? -9.609 -23.281 -1.127 1 96.94 23 PHE B C 1
ATOM 1667 O O . PHE B 1 23 ? -9.711 -24.25 -1.88 1 96.94 23 PHE B O 1
ATOM 1674 N N . GLN B 1 24 ? -10.172 -23.125 0.005 1 95.62 24 GLN B N 1
ATOM 1675 C CA . GLN B 1 24 ? -11.195 -24.094 0.402 1 95.62 24 GLN B CA 1
ATOM 1676 C C . GLN B 1 24 ? -12.547 -23.766 -0.221 1 95.62 24 GLN B C 1
ATOM 1678 O O . GLN B 1 24 ? -13.039 -22.641 -0.071 1 95.62 24 GLN B O 1
ATOM 1683 N N . CYS B 1 25 ? -13.156 -24.688 -0.83 1 95 25 CYS B N 1
ATOM 1684 C CA . CYS B 1 25 ? -14.469 -24.516 -1.445 1 95 25 CYS B CA 1
ATOM 1685 C C . CYS B 1 25 ? -15.57 -24.531 -0.393 1 95 25 CYS B C 1
ATOM 1687 O O . CYS B 1 25 ? -15.578 -25.375 0.499 1 95 25 CYS B O 1
ATOM 1689 N N . ILE B 1 26 ? -16.469 -23.625 -0.427 1 93 26 ILE B N 1
ATOM 1690 C CA . ILE B 1 26 ? -17.625 -23.562 0.449 1 93 26 ILE B CA 1
ATOM 1691 C C . ILE B 1 26 ? -18.891 -23.906 -0.344 1 93 26 ILE B C 1
ATOM 1693 O O . ILE B 1 26 ? -19.703 -24.719 0.09 1 93 26 ILE B O 1
ATOM 1697 N N . VAL B 1 27 ? -19.094 -23.188 -1.433 1 92 27 VAL B N 1
ATOM 1698 C CA . VAL B 1 27 ? -20.125 -23.484 -2.42 1 92 27 VAL B CA 1
ATOM 1699 C C . VAL B 1 27 ? -19.484 -23.734 -3.783 1 92 27 VAL B C 1
ATOM 1701 O O . VAL B 1 27 ? -18.766 -22.875 -4.297 1 92 27 VAL B O 1
ATOM 1704 N N . GLU B 1 28 ? -19.75 -24.797 -4.32 1 89.75 28 GLU B N 1
ATOM 1705 C CA . GLU B 1 28 ? -19.078 -25.219 -5.551 1 89.75 28 GLU B CA 1
ATOM 1706 C C . GLU B 1 28 ? -19.219 -24.172 -6.648 1 89.75 28 GLU B C 1
ATOM 1708 O O . GLU B 1 28 ? -20.328 -23.719 -6.941 1 89.75 28 GLU B O 1
ATOM 1713 N N . GLY B 1 29 ? -18.109 -23.75 -7.117 1 87.81 29 GLY B N 1
ATOM 1714 C CA . GLY B 1 29 ? -18.047 -22.906 -8.297 1 87.81 29 GLY B CA 1
ATOM 1715 C C . GLY B 1 29 ? -18.281 -21.438 -7.992 1 87.81 29 GLY B C 1
ATOM 1716 O O . GLY B 1 29 ? -18.109 -20.594 -8.859 1 87.81 29 GLY B O 1
ATOM 1717 N N . THR B 1 30 ? -18.594 -21.188 -6.688 1 92.44 30 THR B N 1
ATOM 1718 C CA . THR B 1 30 ? -19.031 -19.812 -6.523 1 92.44 30 THR B CA 1
ATOM 1719 C C . THR B 1 30 ? -18.391 -19.188 -5.281 1 92.44 30 THR B C 1
ATOM 1721 O O . THR B 1 30 ? -18.234 -17.969 -5.207 1 92.44 30 THR B O 1
ATOM 1724 N N . ASN B 1 31 ? -18.094 -19.969 -4.262 1 95.94 31 ASN B N 1
ATOM 1725 C CA . ASN B 1 31 ? -17.609 -19.438 -2.996 1 95.94 31 ASN B CA 1
ATOM 1726 C C . ASN B 1 31 ? -16.406 -20.219 -2.477 1 95.94 31 ASN B C 1
ATOM 1728 O O . ASN B 1 31 ? -16.422 -21.453 -2.488 1 95.94 31 ASN B O 1
ATOM 1732 N N . TRP B 1 32 ? -15.453 -19.531 -2.041 1 97.19 32 TRP B N 1
ATOM 1733 C CA . TRP B 1 32 ? -14.227 -20.094 -1.502 1 97.19 32 TRP B CA 1
ATOM 1734 C C . TRP B 1 32 ? -13.734 -19.297 -0.3 1 97.19 32 TRP B C 1
ATOM 1736 O O . TRP B 1 32 ? -14.086 -18.125 -0.138 1 97.19 32 TRP B O 1
ATOM 1746 N N . ILE B 1 33 ? -12.906 -19.891 0.557 1 97.44 33 ILE B N 1
ATOM 1747 C CA . ILE B 1 33 ? -12.305 -19.203 1.69 1 97.44 33 ILE B CA 1
ATOM 1748 C C . ILE B 1 33 ? -10.852 -19.656 1.851 1 97.44 33 ILE B C 1
ATOM 1750 O O . ILE B 1 33 ? -10.477 -20.734 1.388 1 97.44 33 ILE B O 1
ATOM 1754 N N . VAL B 1 34 ? -10.07 -18.859 2.459 1 97.88 34 VAL B N 1
ATOM 1755 C CA . VAL B 1 34 ? -8.695 -19.219 2.807 1 97.88 34 VAL B CA 1
ATOM 1756 C C . VAL B 1 34 ? -8.25 -18.422 4.027 1 97.88 34 VAL B C 1
ATOM 1758 O O . VAL B 1 34 ? -8.547 -17.234 4.145 1 97.88 34 VAL B O 1
ATOM 1761 N N . PRO B 1 35 ? -7.625 -19.016 4.992 1 97.5 35 PRO B N 1
ATOM 1762 C CA . PRO B 1 35 ? -7.035 -18.266 6.102 1 97.5 35 PRO B CA 1
ATOM 1763 C C . PRO B 1 35 ? -5.809 -17.453 5.68 1 97.5 35 PRO B C 1
ATOM 1765 O O . PRO B 1 35 ? -4.988 -17.953 4.895 1 97.5 35 PRO B O 1
ATOM 1768 N N . LEU B 1 36 ? -5.68 -16.25 6.172 1 97 36 LEU B N 1
ATOM 1769 C CA . LEU B 1 36 ? -4.543 -15.406 5.828 1 97 36 LEU B CA 1
ATOM 1770 C C . LEU B 1 36 ? -3.576 -15.289 7 1 97 36 LEU B C 1
ATOM 1772 O O . LEU B 1 36 ? -2.48 -14.742 6.855 1 97 36 LEU B O 1
ATOM 1776 N N . GLY B 1 37 ? -3.945 -15.883 8.18 1 95.06 37 GLY B N 1
ATOM 1777 C CA . GLY B 1 37 ? -3.164 -15.648 9.383 1 95.06 37 GLY B CA 1
ATOM 1778 C C . GLY B 1 37 ? -3.496 -14.336 10.07 1 95.06 37 GLY B C 1
ATOM 1779 O O . GLY B 1 37 ? -4.668 -13.969 10.18 1 95.06 37 GLY B O 1
ATOM 1780 N N . PHE B 1 38 ? -2.477 -13.672 10.617 1 93.38 38 PHE B N 1
ATOM 1781 C CA . PHE B 1 38 ? -2.695 -12.383 11.266 1 93.38 38 PHE B CA 1
ATOM 1782 C C . PHE B 1 38 ? -3.043 -11.312 10.234 1 93.38 38 PHE B C 1
ATOM 1784 O O . PHE B 1 38 ? -2.494 -11.305 9.133 1 93.38 38 PHE B O 1
ATOM 1791 N N . ALA B 1 39 ? -3.93 -10.469 10.641 1 92.12 39 ALA B N 1
ATOM 1792 C CA . ALA B 1 39 ? -4.414 -9.422 9.75 1 92.12 39 ALA B CA 1
ATOM 1793 C C . ALA B 1 39 ? -3.264 -8.539 9.266 1 92.12 39 ALA B C 1
ATOM 1795 O O . ALA B 1 39 ? -2.574 -7.91 10.078 1 92.12 39 ALA B O 1
ATOM 1796 N N . PRO B 1 40 ? -3.059 -8.555 7.945 1 92.88 40 PRO B N 1
ATOM 1797 C CA . PRO B 1 40 ? -2.072 -7.625 7.391 1 92.88 40 PRO B CA 1
ATOM 1798 C C . PRO B 1 40 ? -2.643 -6.227 7.168 1 92.88 40 PRO B C 1
ATOM 1800 O O . PRO B 1 40 ? -3.846 -6.012 7.336 1 92.88 40 PRO B O 1
ATOM 1803 N N . GLU B 1 41 ? -1.718 -5.277 6.871 1 89.25 41 GLU B N 1
ATOM 1804 C CA . GLU B 1 41 ? -2.189 -3.938 6.531 1 89.25 41 GLU B CA 1
ATOM 1805 C C . GLU B 1 41 ? -2.955 -3.941 5.211 1 89.25 41 GLU B C 1
ATOM 1807 O O . GLU B 1 41 ? -3.967 -3.252 5.07 1 89.25 41 GLU B O 1
ATOM 1812 N N . SER B 1 42 ? -2.434 -4.699 4.254 1 94.94 42 SER B N 1
ATOM 1813 C CA . SER B 1 42 ? -3.029 -4.797 2.928 1 94.94 42 SER B CA 1
ATOM 1814 C C . SER B 1 42 ? -2.854 -6.195 2.346 1 94.94 42 SER B C 1
ATOM 1816 O O . SER B 1 42 ? -1.969 -6.941 2.768 1 94.94 42 SER B O 1
ATOM 1818 N N . ILE B 1 43 ? -3.689 -6.492 1.493 1 97.88 43 ILE B N 1
ATOM 1819 C CA . ILE B 1 43 ? -3.557 -7.727 0.727 1 97.88 43 ILE B CA 1
ATOM 1820 C C . ILE B 1 43 ? -3.564 -7.41 -0.768 1 97.88 43 ILE B C 1
ATOM 1822 O O . ILE B 1 43 ? -4.094 -6.375 -1.187 1 97.88 43 ILE B O 1
ATOM 1826 N N . VAL B 1 44 ? -2.967 -8.273 -1.51 1 98.5 44 VAL B N 1
ATOM 1827 C CA . VAL B 1 44 ? -2.939 -8.141 -2.963 1 98.5 44 VAL B CA 1
ATOM 1828 C C . VAL B 1 44 ? -3.695 -9.305 -3.604 1 98.5 44 VAL B C 1
ATOM 1830 O O . VAL B 1 44 ? -3.463 -10.469 -3.266 1 98.5 44 VAL B O 1
ATOM 1833 N N . VAL B 1 45 ? -4.625 -9 -4.465 1 98.62 45 VAL B N 1
ATOM 1834 C CA . VAL B 1 45 ? -5.375 -10.016 -5.191 1 98.62 45 VAL B CA 1
ATOM 1835 C C . VAL B 1 45 ? -5.234 -9.797 -6.695 1 98.62 45 VAL B C 1
ATOM 1837 O O . VAL B 1 45 ? -5.105 -8.664 -7.152 1 98.62 45 VAL B O 1
ATOM 1840 N N . PHE B 1 46 ? -5.25 -10.797 -7.398 1 98.12 46 PHE B N 1
ATOM 1841 C CA . PHE B 1 46 ? -5.164 -10.672 -8.852 1 98.12 46 PHE B CA 1
ATOM 1842 C C . PHE B 1 46 ? -5.711 -11.922 -9.531 1 98.12 46 PHE B C 1
ATOM 1844 O O . PHE B 1 46 ? -5.668 -13.016 -8.969 1 98.12 46 PHE B O 1
ATOM 1851 N N . LEU B 1 47 ? -6.23 -11.742 -10.734 1 97.88 47 LEU B N 1
ATOM 1852 C CA . LEU B 1 47 ? -6.652 -12.875 -11.555 1 97.88 47 LEU B CA 1
ATOM 1853 C C . LEU B 1 47 ? -5.449 -13.672 -12.047 1 97.88 47 LEU B C 1
ATOM 1855 O O . LEU B 1 47 ? -4.438 -13.094 -12.438 1 97.88 47 LEU B O 1
ATOM 1859 N N . THR B 1 48 ? -5.512 -14.977 -11.969 1 94 48 THR B N 1
ATOM 1860 C CA . THR B 1 48 ? -4.395 -15.836 -12.344 1 94 48 THR B CA 1
ATOM 1861 C C . THR B 1 48 ? -4.207 -15.852 -13.859 1 94 48 THR B C 1
ATOM 1863 O O . THR B 1 48 ? -3.135 -16.203 -14.359 1 94 48 THR B O 1
ATOM 1866 N N . PHE B 1 49 ? -5.172 -15.57 -14.617 1 84.56 49 PHE B N 1
ATOM 1867 C CA . PHE B 1 49 ? -5.094 -15.391 -16.062 1 84.56 49 PHE B CA 1
ATOM 1868 C C . PHE B 1 49 ? -6.035 -14.289 -16.531 1 84.56 49 PHE B C 1
ATOM 1870 O O . PHE B 1 49 ? -7.07 -14.047 -15.906 1 84.56 49 PHE B O 1
ATOM 1877 N N . PRO B 1 50 ? -5.582 -13.617 -17.547 1 73.06 50 PRO B N 1
ATOM 1878 C CA . PRO B 1 50 ? -6.469 -12.562 -18.031 1 73.06 50 PRO B CA 1
ATOM 1879 C C . PRO B 1 50 ? -7.762 -13.109 -18.641 1 73.06 50 PRO B C 1
ATOM 1881 O O . PRO B 1 50 ? -7.781 -14.227 -19.156 1 73.06 50 PRO B O 1
ATOM 1884 N N . THR B 1 51 ? -8.859 -12.289 -18.641 1 71.75 51 THR B N 1
ATOM 1885 C CA . THR B 1 51 ? -10.172 -12.5 -19.266 1 71.75 51 THR B CA 1
ATOM 1886 C C . THR B 1 51 ? -10.711 -13.883 -18.922 1 71.75 51 THR B C 1
ATOM 1888 O O . THR B 1 51 ? -11.188 -14.602 -19.797 1 71.75 51 THR B O 1
ATOM 1891 N N . LEU B 1 52 ? -10.57 -14.141 -17.641 1 79.38 52 LEU B N 1
ATOM 1892 C CA . LEU B 1 52 ? -10.945 -15.477 -17.188 1 79.38 52 LEU B CA 1
ATOM 1893 C C . LEU B 1 52 ? -12.398 -15.516 -16.719 1 79.38 52 LEU B C 1
ATOM 1895 O O . LEU B 1 52 ? -13.039 -16.562 -16.766 1 79.38 52 LEU B O 1
ATOM 1899 N N . LEU B 1 53 ? -12.992 -14.312 -16.484 1 92.62 53 LEU B N 1
ATOM 1900 C CA . LEU B 1 53 ? -14.328 -14.312 -15.891 1 92.62 53 LEU B CA 1
ATOM 1901 C C . LEU B 1 53 ? -15.398 -14.188 -16.969 1 92.62 53 LEU B C 1
ATOM 1903 O O . LEU B 1 53 ? -15.188 -13.531 -17.984 1 92.62 53 LEU B O 1
ATOM 1907 N N . ASN B 1 54 ? -16.531 -14.836 -16.734 1 93.44 54 ASN B N 1
ATOM 1908 C CA . ASN B 1 54 ? -17.672 -14.648 -17.609 1 93.44 54 ASN B CA 1
ATOM 1909 C C . ASN B 1 54 ? -18.078 -13.18 -17.703 1 93.44 54 ASN B C 1
ATOM 1911 O O . ASN B 1 54 ? -17.984 -12.445 -16.719 1 93.44 54 ASN B O 1
ATOM 1915 N N . PRO B 1 55 ? -18.516 -12.828 -18.875 1 92.88 55 PRO B N 1
ATOM 1916 C CA . PRO B 1 55 ? -18.969 -11.438 -18.984 1 92.88 55 PRO B CA 1
ATOM 1917 C C . PRO B 1 55 ? -20.031 -11.078 -17.953 1 92.88 55 PRO B C 1
ATOM 1919 O O . PRO B 1 55 ? -20.953 -11.867 -17.703 1 92.88 55 PRO B O 1
ATOM 1922 N N . GLY 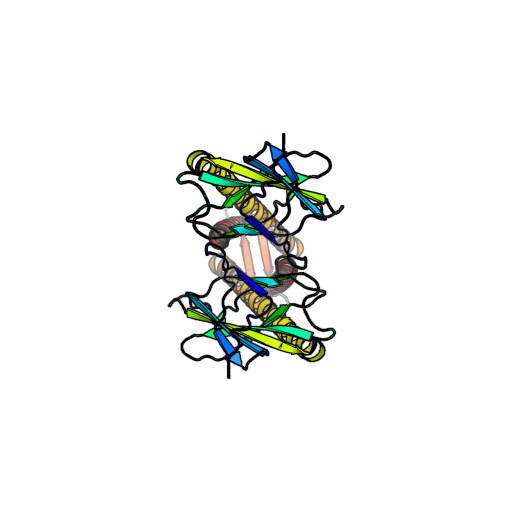B 1 56 ? -19.891 -9.93 -17.328 1 93.75 56 GLY B N 1
ATOM 1923 C CA . GLY B 1 56 ? -20.844 -9.422 -16.375 1 93.75 56 GLY B CA 1
ATOM 1924 C C . GLY B 1 56 ? -20.625 -9.953 -14.961 1 93.75 56 GLY B C 1
ATOM 1925 O O . GLY B 1 56 ? -21.406 -9.656 -14.055 1 93.75 56 GLY B O 1
ATOM 1926 N N . THR B 1 57 ? -19.531 -10.734 -14.82 1 96 57 THR B N 1
ATOM 1927 C CA . THR B 1 57 ? -19.266 -11.312 -13.508 1 96 57 THR B CA 1
ATOM 1928 C C . THR B 1 57 ? -18 -10.711 -12.906 1 96 57 THR B C 1
ATOM 1930 O O . THR B 1 57 ? -17.156 -10.18 -13.625 1 96 57 THR B O 1
ATOM 1933 N N . ALA B 1 58 ? -17.969 -10.742 -11.656 1 97.25 58 ALA B N 1
ATOM 1934 C CA . ALA B 1 58 ? -16.828 -10.289 -10.875 1 97.25 58 ALA B CA 1
ATOM 1935 C C . ALA B 1 58 ? -16.594 -11.188 -9.672 1 97.25 58 ALA B C 1
ATOM 1937 O O . ALA B 1 58 ? -17.438 -12.023 -9.336 1 97.25 58 ALA B O 1
ATOM 1938 N N . LEU B 1 59 ? -15.438 -11.086 -9.148 1 97.5 59 LEU B N 1
ATOM 1939 C CA . LEU B 1 59 ? -15.133 -11.766 -7.895 1 97.5 59 LEU B CA 1
ATOM 1940 C C . LEU B 1 59 ? -15.148 -10.781 -6.73 1 97.5 59 LEU B C 1
ATOM 1942 O O . LEU B 1 59 ? -14.336 -9.852 -6.684 1 97.5 59 LEU B O 1
ATOM 1946 N N . GLY B 1 60 ? -16.109 -10.93 -5.867 1 98.31 60 GLY B N 1
ATOM 1947 C CA . GLY B 1 60 ? -16.109 -10.156 -4.633 1 98.31 60 GLY B CA 1
ATOM 1948 C C . GLY B 1 60 ? -15.117 -10.672 -3.607 1 98.31 60 GLY B C 1
ATOM 1949 O O . GLY B 1 60 ? -14.953 -11.883 -3.443 1 98.31 60 GLY B O 1
ATOM 1950 N N . ILE B 1 61 ? -14.438 -9.789 -2.957 1 98.5 61 ILE B N 1
ATOM 1951 C CA . ILE B 1 61 ? -13.453 -10.117 -1.934 1 98.5 61 ILE B CA 1
ATOM 1952 C C . ILE B 1 61 ? -13.961 -9.664 -0.566 1 98.5 61 ILE B C 1
ATOM 1954 O O . ILE B 1 61 ? -14.352 -8.508 -0.395 1 98.5 61 ILE B O 1
ATOM 1958 N N . TYR B 1 62 ? -13.883 -10.516 0.329 1 97.88 62 TYR B N 1
ATOM 1959 C CA . TYR B 1 62 ? -14.391 -10.273 1.675 1 97.88 62 TYR B CA 1
ATOM 1960 C C . TYR B 1 62 ? -13.367 -10.695 2.727 1 97.88 62 TYR B C 1
ATOM 1962 O O . TYR B 1 62 ? -12.555 -11.586 2.484 1 97.88 62 TYR B O 1
ATOM 1970 N N . LEU B 1 63 ? -13.461 -10.094 3.857 1 97.06 63 LEU B N 1
ATOM 1971 C CA . LEU B 1 63 ? -12.633 -10.469 5 1 97.06 63 LEU B CA 1
ATOM 1972 C C . LEU B 1 63 ? -13.492 -10.703 6.238 1 97.06 63 LEU B C 1
ATOM 1974 O O . LEU B 1 63 ? -14.508 -10.031 6.43 1 97.06 63 LEU B O 1
ATOM 1978 N N . ALA B 1 64 ? -13.047 -11.586 7.023 1 96.06 64 ALA B N 1
ATOM 1979 C CA . ALA B 1 64 ? -13.695 -11.852 8.305 1 96.06 64 ALA B CA 1
ATOM 1980 C C . ALA B 1 64 ? -12.672 -12.234 9.367 1 96.06 64 ALA B C 1
ATOM 1982 O O . ALA B 1 64 ? -11.586 -12.742 9.047 1 96.06 64 ALA B O 1
ATOM 1983 N N . ARG B 1 65 ? -13.102 -11.93 10.555 1 93.38 65 ARG B N 1
ATOM 1984 C CA . ARG B 1 65 ? -12.336 -12.516 11.656 1 93.38 65 ARG B CA 1
ATOM 1985 C C . ARG B 1 65 ? -12.57 -14.023 11.742 1 93.38 65 ARG B C 1
ATOM 1987 O O . ARG B 1 65 ? -13.688 -14.492 11.539 1 93.38 65 ARG B O 1
ATOM 1994 N N . GLU B 1 66 ? -11.57 -14.703 12.141 1 91.81 66 GLU B N 1
ATOM 1995 C CA . GLU B 1 66 ? -11.711 -16.156 12.25 1 91.81 66 GLU B CA 1
ATOM 1996 C C . GLU B 1 66 ? -12.703 -16.531 13.336 1 91.81 66 GLU B C 1
ATOM 1998 O O . GLU B 1 66 ? -13.383 -17.562 13.242 1 91.81 66 GLU B O 1
ATOM 2003 N N . ASP B 1 67 ? -12.781 -15.695 14.359 1 87.81 67 ASP B N 1
ATOM 2004 C CA . ASP B 1 67 ? -13.586 -16.047 15.523 1 87.81 67 ASP B CA 1
ATOM 2005 C C . ASP B 1 67 ? -15.062 -15.742 15.273 1 87.81 67 ASP B C 1
ATOM 2007 O O . ASP B 1 67 ? -15.945 -16.422 15.812 1 87.81 67 ASP B O 1
ATOM 2011 N N . ASP B 1 68 ? -15.445 -14.727 14.5 1 85.06 68 ASP B N 1
ATOM 2012 C CA . ASP B 1 68 ? -16.844 -14.375 14.312 1 85.06 68 ASP B CA 1
ATOM 2013 C C . ASP B 1 68 ? -17.328 -14.742 12.914 1 85.06 68 ASP B C 1
ATOM 2015 O O . ASP B 1 68 ? -18.531 -14.914 12.68 1 85.06 68 ASP B O 1
ATOM 2019 N N . ARG B 1 69 ? -16.531 -14.836 11.914 1 86.5 69 ARG B N 1
ATOM 2020 C CA . ARG B 1 69 ? -16.781 -15.195 10.523 1 86.5 69 ARG B CA 1
ATOM 2021 C C . ARG B 1 69 ? -17.781 -14.227 9.883 1 86.5 69 ARG B C 1
ATOM 2023 O O . ARG B 1 69 ? -18.625 -14.633 9.078 1 86.5 69 ARG B O 1
ATOM 2030 N N . ALA B 1 70 ? -17.875 -13.008 10.359 1 91.25 70 ALA B N 1
ATOM 2031 C CA . ALA B 1 70 ? -18.641 -11.93 9.734 1 91.25 70 ALA B CA 1
ATOM 2032 C C . ALA B 1 70 ? -17.844 -11.289 8.602 1 91.25 70 ALA B C 1
ATOM 2034 O O . ALA B 1 70 ? -17 -10.422 8.836 1 91.25 70 ALA B O 1
ATOM 2035 N N . PHE B 1 71 ? -18.234 -11.68 7.438 1 94.81 71 PHE B N 1
ATOM 2036 C CA . PHE B 1 71 ? -17.469 -11.25 6.27 1 94.81 71 PHE B CA 1
ATOM 2037 C C . PHE B 1 71 ? -17.859 -9.836 5.863 1 94.81 71 PHE B C 1
ATOM 2039 O O . PHE B 1 71 ? -19.047 -9.516 5.773 1 94.81 71 PHE B O 1
ATOM 2046 N N . ALA B 1 72 ? -16.875 -9.047 5.688 1 94.56 72 ALA B N 1
ATOM 2047 C CA . ALA B 1 72 ? -17.047 -7.684 5.191 1 94.56 72 ALA B CA 1
ATOM 2048 C C . ALA B 1 72 ? -16.453 -7.523 3.803 1 94.56 72 ALA B C 1
ATOM 2050 O O . ALA B 1 72 ? -15.344 -8 3.541 1 94.56 72 ALA B O 1
ATOM 2051 N N . TYR B 1 73 ? -17.219 -6.879 2.971 1 96.56 73 TYR B N 1
ATOM 2052 C CA . TYR B 1 73 ? -16.734 -6.59 1.622 1 96.56 73 TYR B CA 1
ATOM 2053 C C . TYR B 1 73 ? -15.562 -5.621 1.654 1 96.56 73 TYR B C 1
ATOM 2055 O O . TYR B 1 73 ? -15.617 -4.59 2.33 1 96.56 73 TYR B O 1
ATOM 2063 N N . VAL B 1 74 ? -14.531 -5.934 0.836 1 95.94 74 VAL B N 1
ATOM 2064 C CA . VAL B 1 74 ? -13.375 -5.047 0.879 1 95.94 74 VAL B CA 1
ATOM 2065 C C . VAL B 1 74 ? -12.977 -4.637 -0.54 1 95.94 74 VAL B C 1
ATOM 2067 O O . VAL B 1 74 ? -12.219 -3.686 -0.731 1 95.94 74 VAL B O 1
ATOM 2070 N N . GLY B 1 75 ? -13.453 -5.379 -1.513 1 97.44 75 GLY B N 1
ATOM 2071 C CA . GLY B 1 75 ? -13.133 -5.047 -2.893 1 97.44 75 GLY B CA 1
ATOM 2072 C C . GLY B 1 75 ? -13.531 -6.137 -3.873 1 97.44 75 GLY B C 1
ATOM 2073 O O . GLY B 1 75 ? -14.297 -7.035 -3.533 1 97.44 75 GLY B O 1
ATOM 2074 N N . HIS B 1 76 ? -13.016 -6.004 -5.094 1 98.06 76 HIS B N 1
ATOM 2075 C CA . HIS B 1 76 ? -13.391 -6.98 -6.113 1 98.06 76 HIS B CA 1
ATOM 2076 C C . HIS B 1 76 ? -12.336 -7.066 -7.207 1 98.06 76 HIS B C 1
ATOM 2078 O O . HIS B 1 76 ? -11.43 -6.234 -7.27 1 98.06 76 HIS B O 1
ATOM 2084 N N . LEU B 1 77 ? -12.406 -8.125 -7.945 1 97.56 77 LEU B N 1
ATOM 2085 C CA . LEU B 1 77 ? -11.711 -8.281 -9.211 1 97.56 77 LEU B CA 1
ATOM 2086 C C . LEU B 1 77 ? -12.695 -8.438 -10.367 1 97.56 77 LEU B C 1
ATOM 2088 O O . LEU B 1 77 ? -13.773 -9 -10.188 1 97.56 77 LEU B O 1
ATOM 2092 N N . SER B 1 78 ? -12.336 -7.945 -11.492 1 96.75 78 SER B N 1
ATOM 2093 C CA . SER B 1 78 ? -13.086 -8.086 -12.742 1 96.75 78 SER B CA 1
ATOM 2094 C C . SER B 1 78 ? -12.141 -8.172 -13.938 1 96.75 78 SER B C 1
ATOM 2096 O O . SER B 1 78 ? -10.93 -8.055 -13.789 1 96.75 78 SER B O 1
ATOM 2098 N N . ASN B 1 79 ? -12.773 -8.43 -15.109 1 95.56 79 ASN B N 1
ATOM 2099 C CA . ASN B 1 79 ? -11.953 -8.5 -16.312 1 95.56 79 ASN B CA 1
ATOM 2100 C C . ASN B 1 79 ? -11.289 -7.156 -16.609 1 95.56 79 ASN B C 1
ATOM 2102 O O . ASN B 1 79 ? -10.195 -7.113 -17.172 1 95.56 79 ASN B O 1
ATOM 2106 N N . THR B 1 80 ? -11.93 -6.059 -16.203 1 94.38 80 THR B N 1
ATOM 2107 C CA . THR B 1 80 ? -11.391 -4.723 -16.453 1 94.38 80 THR B CA 1
ATOM 2108 C C . THR B 1 80 ? -10.508 -4.266 -15.305 1 94.38 80 THR B C 1
ATOM 2110 O O . THR B 1 80 ? -9.75 -3.301 -15.438 1 94.38 80 THR B O 1
ATOM 2113 N N . ALA B 1 81 ? -10.594 -4.926 -14.141 1 95.75 81 ALA B N 1
ATOM 2114 C CA . ALA B 1 81 ? -9.75 -4.695 -12.977 1 95.75 81 ALA B CA 1
ATOM 2115 C C . ALA B 1 81 ? -9.188 -6.008 -12.438 1 95.75 81 ALA B C 1
ATOM 2117 O O . ALA B 1 81 ? -9.625 -6.496 -11.391 1 95.75 81 ALA B O 1
ATOM 2118 N N . PRO B 1 82 ? -8.195 -6.473 -13.109 1 97.31 82 PRO B N 1
ATOM 2119 C CA . PRO B 1 82 ? -7.773 -7.855 -12.859 1 97.31 82 PRO B CA 1
ATOM 2120 C C . PRO B 1 82 ? -6.863 -7.98 -11.641 1 97.31 82 PRO B C 1
ATOM 2122 O O . PRO B 1 82 ? -6.48 -9.086 -11.258 1 97.31 82 PRO B O 1
ATOM 2125 N N . SER B 1 83 ? -6.477 -6.871 -11.031 1 97.88 83 SER B N 1
ATOM 2126 C CA . SER B 1 83 ? -5.68 -6.918 -9.805 1 97.88 83 SER B CA 1
ATOM 2127 C C . SER B 1 83 ? -5.945 -5.703 -8.93 1 97.88 83 SER B C 1
ATOM 2129 O O . SER B 1 83 ? -6.465 -4.691 -9.398 1 97.88 83 SER B O 1
ATOM 2131 N N . ALA B 1 84 ? -5.652 -5.84 -7.641 1 97.75 84 ALA B N 1
ATOM 2132 C CA . ALA B 1 84 ? -5.883 -4.734 -6.715 1 97.75 84 ALA B CA 1
ATOM 2133 C C . ALA B 1 84 ? -5.086 -4.922 -5.426 1 97.75 84 ALA B C 1
ATOM 2135 O O . ALA B 1 84 ? -4.84 -6.055 -5.004 1 97.75 84 ALA B O 1
ATOM 2136 N N . ILE B 1 85 ? -4.605 -3.885 -4.902 1 97.69 85 ILE B N 1
ATOM 2137 C CA . ILE B 1 85 ? -4.176 -3.828 -3.51 1 97.69 85 ILE B CA 1
ATOM 2138 C C . ILE B 1 85 ? -5.344 -3.393 -2.627 1 97.69 85 ILE B C 1
ATOM 2140 O O . ILE B 1 85 ? -5.902 -2.311 -2.818 1 97.69 85 ILE B O 1
ATOM 2144 N N . LEU B 1 86 ? -5.746 -4.18 -1.726 1 96.44 86 LEU B N 1
ATOM 2145 C CA . LEU B 1 86 ? -6.895 -3.902 -0.869 1 96.44 86 LEU B CA 1
ATOM 2146 C C . LEU B 1 86 ? -6.449 -3.648 0.568 1 96.44 86 LEU B C 1
ATOM 2148 O O . LEU B 1 86 ? -5.727 -4.461 1.152 1 96.44 86 LEU B O 1
ATOM 2152 N N . ARG B 1 87 ? -6.828 -2.605 1.089 1 91.94 87 ARG B N 1
ATOM 2153 C CA . ARG B 1 87 ? -6.535 -2.291 2.482 1 91.94 87 ARG B CA 1
ATOM 2154 C C . ARG B 1 87 ? -7.426 -3.094 3.426 1 91.94 87 ARG B C 1
ATOM 2156 O O . ARG B 1 87 ? -8.625 -3.246 3.176 1 91.94 87 ARG B O 1
ATOM 2163 N N . VAL B 1 88 ? -6.797 -3.539 4.441 1 90.62 88 VAL B N 1
ATOM 2164 C CA . VAL B 1 88 ? -7.57 -4.223 5.473 1 90.62 88 VAL B CA 1
ATOM 2165 C C . VAL B 1 88 ? -8.172 -3.199 6.434 1 90.62 88 VAL B C 1
ATOM 2167 O O . VAL B 1 88 ? -7.445 -2.379 7.008 1 90.62 88 VAL B O 1
ATOM 2170 N N . PRO B 1 89 ? -9.461 -3.252 6.52 1 85.38 89 PRO B N 1
ATOM 2171 C CA . PRO B 1 89 ? -10.102 -2.279 7.406 1 85.38 89 PRO B CA 1
ATOM 2172 C C . PRO B 1 89 ? -9.555 -2.326 8.828 1 85.38 89 PRO B C 1
ATOM 2174 O O . PRO B 1 89 ? -9.188 -3.398 9.32 1 85.38 89 PRO B O 1
ATOM 2177 N N . SER B 1 90 ? -9.516 -1.227 9.438 1 80.25 90 SER B N 1
ATOM 2178 C CA . SER B 1 90 ? -8.961 -1.065 10.781 1 80.25 90 SER B CA 1
ATOM 2179 C C . SER B 1 90 ? -9.711 -1.92 11.797 1 80.25 90 SER B C 1
ATOM 2181 O O . SER B 1 90 ? -9.172 -2.264 12.852 1 80.25 90 SER B O 1
ATOM 2183 N N . THR B 1 91 ? -10.953 -2.141 11.523 1 80.38 91 THR B N 1
ATOM 2184 C CA . THR B 1 91 ? -11.766 -2.963 12.414 1 80.38 91 THR B CA 1
ATOM 2185 C C . THR B 1 91 ? -11.125 -4.336 12.609 1 80.38 91 THR B C 1
ATOM 2187 O O . THR B 1 91 ? -11.422 -5.023 13.586 1 80.38 91 THR B O 1
ATOM 2190 N N . PHE B 1 92 ? -10.273 -4.68 11.711 1 83.94 92 PHE B N 1
ATOM 2191 C CA . PHE B 1 92 ? -9.602 -5.973 11.805 1 83.94 92 PHE B CA 1
ATOM 2192 C C . PHE B 1 92 ? -8.242 -5.828 12.477 1 83.94 92 PHE B C 1
ATOM 2194 O O . PHE B 1 92 ? -7.566 -6.824 12.742 1 83.94 92 PHE B O 1
ATOM 2201 N N . ILE B 1 93 ? -7.883 -4.594 12.602 1 74.88 93 ILE B N 1
ATOM 2202 C CA . ILE B 1 93 ? -6.555 -4.344 13.156 1 74.88 93 ILE B CA 1
ATOM 2203 C C . ILE B 1 93 ? -6.68 -3.943 14.625 1 74.88 93 ILE B C 1
ATOM 2205 O O . ILE B 1 93 ? -7.387 -2.99 14.953 1 74.88 93 ILE B O 1
ATOM 2209 N N . ASN B 1 94 ? -6.449 -4.855 15.5 1 67.31 94 ASN B N 1
ATOM 2210 C CA . ASN B 1 94 ? -6.48 -4.559 16.922 1 67.31 94 ASN B CA 1
ATOM 2211 C C . ASN B 1 94 ? -5.082 -4.285 17.469 1 67.31 94 ASN B C 1
ATOM 2213 O O . ASN B 1 94 ? -4.203 -5.145 17.391 1 67.31 94 ASN B O 1
ATOM 2217 N N . ILE B 1 95 ? -4.902 -3.094 17.938 1 61.5 95 ILE B N 1
ATOM 2218 C CA . ILE B 1 95 ? -3.615 -2.66 18.469 1 61.5 95 ILE B CA 1
ATOM 2219 C C . ILE B 1 95 ? -3.211 -3.561 19.641 1 61.5 95 ILE B C 1
ATOM 2221 O O . ILE B 1 95 ? -2.035 -3.904 19.781 1 61.5 95 ILE B O 1
ATOM 2225 N N . ASP B 1 96 ? -4.117 -3.973 20.406 1 65.62 96 ASP B N 1
ATOM 2226 C CA . ASP B 1 96 ? -3.805 -4.672 21.641 1 65.62 96 ASP B CA 1
ATOM 2227 C C . ASP B 1 96 ? -3.646 -6.172 21.406 1 65.62 96 ASP B C 1
ATOM 2229 O O . ASP B 1 96 ? -2.941 -6.855 22.141 1 65.62 96 ASP B O 1
ATOM 2233 N N . SER B 1 97 ? -4.383 -6.695 20.344 1 76.75 97 SER B N 1
ATOM 2234 C CA . SER B 1 97 ? -4.297 -8.133 20.109 1 76.75 97 SER B CA 1
ATOM 2235 C C . SER B 1 97 ? -4.355 -8.461 18.625 1 76.75 97 SER B C 1
ATOM 2237 O O . SER B 1 97 ? -5.25 -7.996 17.906 1 76.75 97 SER B O 1
ATOM 2239 N N . PRO B 1 98 ? -3.324 -9.266 18.25 1 78.75 98 PRO B N 1
ATOM 2240 C CA . PRO B 1 98 ? -3.334 -9.664 16.844 1 78.75 98 PRO B CA 1
ATOM 2241 C C . PRO B 1 98 ? -4.598 -10.438 16.453 1 78.75 98 PRO B C 1
ATOM 2243 O O . PRO B 1 98 ? -5.043 -11.312 17.203 1 78.75 98 PRO B O 1
ATOM 2246 N N . VAL B 1 99 ? -5.27 -10.055 15.477 1 88.44 99 VAL B N 1
ATOM 2247 C CA . VAL B 1 99 ? -6.496 -10.648 14.961 1 88.44 99 VAL B CA 1
ATOM 2248 C C . VAL B 1 99 ? -6.18 -11.523 13.75 1 88.44 99 VAL B C 1
ATOM 2250 O O . VAL B 1 99 ? -5.391 -11.133 12.883 1 88.44 99 VAL B O 1
ATOM 2253 N N . ARG B 1 100 ? -6.695 -12.711 13.766 1 94.31 100 ARG B N 1
ATOM 2254 C CA . ARG B 1 100 ? -6.559 -13.594 12.609 1 94.31 100 ARG B CA 1
ATOM 2255 C C . ARG B 1 100 ? -7.738 -13.43 11.656 1 94.31 100 ARG B C 1
ATOM 2257 O O . ARG B 1 100 ? -8.883 -13.305 12.094 1 94.31 100 ARG B O 1
ATOM 2264 N N . VAL B 1 101 ? -7.441 -13.516 10.398 1 95.69 101 VAL B N 1
ATOM 2265 C CA . VAL B 1 101 ? -8.508 -13.188 9.461 1 95.69 101 VAL B CA 1
ATOM 2266 C C . VAL B 1 101 ? -8.625 -14.273 8.398 1 95.69 101 VAL B C 1
ATOM 2268 O O . VAL B 1 101 ? -7.66 -15 8.133 1 95.69 101 VAL B O 1
ATOM 2271 N N . LEU B 1 102 ? -9.844 -14.344 7.836 1 97.06 102 LEU B N 1
ATOM 2272 C CA . LEU B 1 102 ? -10.188 -15.195 6.699 1 97.06 102 LEU B CA 1
ATOM 2273 C C . LEU B 1 102 ? -10.523 -14.344 5.477 1 97.06 102 LEU B C 1
ATOM 2275 O O . LEU B 1 102 ? -11.188 -13.32 5.59 1 97.06 102 LEU B O 1
ATOM 2279 N N . LEU B 1 103 ? -10.039 -14.789 4.418 1 98.25 103 LEU B N 1
ATOM 2280 C CA . LEU B 1 103 ? -10.453 -14.188 3.15 1 98.25 103 LEU B CA 1
ATOM 2281 C C . LEU B 1 103 ? -11.562 -15.016 2.498 1 98.25 103 LEU B C 1
ATOM 2283 O O . LEU B 1 103 ? -11.461 -16.25 2.426 1 98.25 103 LEU B O 1
ATOM 2287 N N . GLY B 1 104 ? -12.57 -14.375 2.119 1 98.25 104 GLY B N 1
ATOM 2288 C CA . GLY B 1 104 ? -13.641 -14.984 1.342 1 98.25 104 GLY B CA 1
ATOM 2289 C C . GLY B 1 104 ? -13.711 -14.461 -0.082 1 98.25 104 GLY B C 1
ATOM 2290 O O . GLY B 1 104 ? -13.508 -13.273 -0.325 1 98.25 104 GLY B O 1
ATOM 2291 N N . VAL B 1 105 ? -13.984 -15.32 -0.978 1 98.06 105 VAL B N 1
ATOM 2292 C CA . VAL B 1 105 ? -14.156 -14.992 -2.389 1 98.06 105 VAL B CA 1
ATOM 2293 C C . VAL B 1 105 ? -15.531 -15.453 -2.869 1 98.06 105 VAL B C 1
ATOM 2295 O O . VAL B 1 105 ? -15.945 -16.578 -2.588 1 98.06 105 VAL B O 1
ATOM 2298 N N . SER B 1 106 ? -16.188 -14.594 -3.564 1 97.62 106 SER B N 1
ATOM 2299 C CA . SER B 1 106 ? -17.5 -14.938 -4.094 1 97.62 106 SER B CA 1
ATOM 2300 C C . SER B 1 106 ? -17.656 -14.469 -5.535 1 97.62 106 SER B C 1
ATOM 2302 O O . SER B 1 106 ? -17.266 -13.352 -5.879 1 97.62 106 SER B O 1
ATOM 2304 N N . THR B 1 107 ? -18.203 -15.336 -6.359 1 96.25 107 THR B N 1
ATOM 2305 C CA . THR B 1 107 ? -18.594 -14.922 -7.707 1 96.25 107 THR B CA 1
ATOM 2306 C C . THR B 1 107 ? -19.906 -14.141 -7.68 1 96.25 107 THR B C 1
ATOM 2308 O O . THR B 1 107 ? -20.906 -14.625 -7.164 1 96.25 107 THR B O 1
ATOM 2311 N N . GLU B 1 108 ? -19.844 -12.953 -8.18 1 96.69 108 GLU B N 1
ATOM 2312 C CA . GLU B 1 108 ? -20.984 -12.047 -8.133 1 96.69 108 GLU B CA 1
ATOM 2313 C C . GLU B 1 108 ? -21.234 -11.398 -9.492 1 96.69 108 GLU B C 1
ATOM 2315 O O . GLU B 1 108 ? -20.359 -11.406 -10.359 1 96.69 108 GLU B O 1
ATOM 2320 N N . ARG B 1 109 ? -22.516 -10.93 -9.742 1 96.62 109 ARG B N 1
ATOM 2321 C CA . ARG B 1 109 ? -22.766 -10.086 -10.906 1 96.62 109 ARG B CA 1
ATOM 2322 C C . ARG B 1 109 ? -22.078 -8.734 -10.758 1 96.62 109 ARG B C 1
ATOM 2324 O O . ARG B 1 109 ? -22.062 -8.148 -9.672 1 96.62 109 ARG B O 1
ATOM 2331 N N . GLU B 1 110 ? -21.562 -8.117 -11.742 1 96.5 110 GLU B N 1
ATOM 2332 C CA . GLU B 1 110 ? -20.828 -6.852 -11.719 1 96.5 110 GLU B CA 1
ATOM 2333 C C . GLU B 1 110 ? -21.719 -5.73 -11.164 1 96.5 110 GLU B C 1
ATOM 2335 O O . GLU B 1 110 ? -21.219 -4.828 -10.484 1 96.5 110 GLU B O 1
ATOM 2340 N N . VAL B 1 111 ? -23.016 -5.77 -11.453 1 94.81 111 VAL B N 1
ATOM 2341 C CA . VAL B 1 111 ? -23.922 -4.719 -11.008 1 94.81 111 VAL B CA 1
ATOM 2342 C C . VAL B 1 111 ? -24.016 -4.73 -9.484 1 94.81 111 VAL B C 1
ATOM 2344 O O . VAL B 1 111 ? -24.109 -3.672 -8.859 1 94.81 111 VAL B O 1
ATOM 2347 N N . ASP B 1 112 ? -24.047 -5.867 -8.883 1 95.62 112 ASP B N 1
ATOM 2348 C CA . ASP B 1 112 ? -24.094 -5.984 -7.43 1 95.62 112 ASP B CA 1
ATOM 2349 C C . ASP B 1 112 ? -22.812 -5.469 -6.797 1 95.62 112 ASP B C 1
ATOM 2351 O O . ASP B 1 112 ? -22.844 -4.82 -5.75 1 95.62 112 ASP B O 1
ATOM 2355 N N . ILE B 1 113 ? -21.719 -5.746 -7.473 1 96.06 113 ILE B N 1
ATOM 2356 C CA . ILE B 1 113 ? -20.406 -5.301 -7.004 1 96.06 113 ILE B CA 1
ATOM 2357 C C . ILE B 1 113 ? -20.344 -3.775 -7.035 1 96.06 113 ILE B C 1
ATOM 2359 O O . ILE B 1 113 ? -19.797 -3.154 -6.117 1 96.06 113 ILE B O 1
ATOM 2363 N N . ALA B 1 114 ? -20.875 -3.244 -8.094 1 94.19 114 ALA B N 1
ATOM 2364 C CA . ALA B 1 114 ? -20.859 -1.789 -8.227 1 94.19 114 ALA B CA 1
ATOM 2365 C C . ALA B 1 114 ? -21.547 -1.125 -7.035 1 94.19 114 ALA B C 1
ATOM 2367 O O . ALA B 1 114 ? -21.062 -0.116 -6.52 1 94.19 114 ALA B O 1
ATOM 2368 N N . ASN B 1 115 ? -22.594 -1.701 -6.598 1 93.38 115 ASN B N 1
ATOM 2369 C CA . ASN B 1 115 ? -23.312 -1.188 -5.434 1 93.38 115 ASN B CA 1
ATOM 2370 C C . ASN B 1 115 ? -22.484 -1.307 -4.164 1 93.38 115 ASN B C 1
ATOM 2372 O O . ASN B 1 115 ? -22.453 -0.386 -3.344 1 93.38 115 ASN B O 1
ATOM 2376 N N . LEU B 1 116 ? -21.875 -2.373 -4.004 1 93.56 116 LEU B N 1
ATOM 2377 C CA . LEU B 1 116 ? -21.031 -2.605 -2.836 1 93.56 116 LEU B CA 1
ATOM 2378 C C . LEU B 1 116 ? -19.844 -1.66 -2.832 1 93.56 116 LEU B C 1
ATOM 2380 O O . LEU B 1 116 ? -19.469 -1.136 -1.781 1 93.56 116 LEU B O 1
ATOM 2384 N N . ASP B 1 117 ? -19.219 -1.456 -3.988 1 93.81 117 ASP B N 1
ATOM 2385 C CA . ASP B 1 117 ? -18.078 -0.553 -4.117 1 93.81 117 ASP B CA 1
ATOM 2386 C C . ASP B 1 117 ? -18.453 0.868 -3.701 1 93.81 117 ASP B C 1
ATOM 2388 O O . ASP B 1 117 ? -17.703 1.531 -2.986 1 93.81 117 ASP B O 1
ATOM 2392 N N . ASP B 1 118 ? -19.594 1.267 -4.164 1 92 118 ASP B N 1
ATOM 2393 C CA . ASP B 1 118 ? -20.062 2.607 -3.84 1 92 118 ASP B CA 1
ATOM 2394 C C . ASP B 1 118 ? -20.25 2.779 -2.332 1 92 118 ASP B C 1
ATOM 2396 O O . ASP B 1 118 ? -19.844 3.795 -1.765 1 92 118 ASP B O 1
ATOM 2400 N N . ALA B 1 119 ? -20.797 1.824 -1.745 1 90.75 119 ALA B N 1
ATOM 2401 C CA . ALA B 1 119 ? -21.016 1.87 -0.303 1 90.75 119 ALA B CA 1
ATOM 2402 C C . ALA B 1 119 ? -19.703 1.903 0.459 1 90.75 119 ALA B C 1
ATOM 2404 O O . ALA B 1 119 ? -19.547 2.66 1.422 1 90.75 119 ALA B O 1
ATOM 2405 N N . THR B 1 120 ? -18.812 1.131 0.045 1 90 120 THR B N 1
ATOM 2406 C CA . THR B 1 120 ? -17.516 1.041 0.699 1 90 120 THR B CA 1
ATOM 2407 C C . THR B 1 120 ? -16.734 2.346 0.54 1 90 120 THR B C 1
ATOM 2409 O O . THR B 1 120 ? -16.125 2.828 1.493 1 90 120 THR B O 1
ATOM 2412 N N . LYS B 1 121 ? -16.766 2.854 -0.636 1 87.12 121 LYS B N 1
ATOM 2413 C CA . LYS B 1 121 ? -16.094 4.129 -0.896 1 87.12 121 LYS B CA 1
ATOM 2414 C C . LYS B 1 121 ? -16.672 5.234 -0.017 1 87.12 121 LYS B C 1
ATOM 2416 O O . LYS B 1 121 ? -15.922 6.059 0.515 1 87.12 121 LYS B O 1
ATOM 2421 N N . GLN B 1 122 ? -17.891 5.262 0.103 1 85.88 122 GLN B N 1
ATOM 2422 C CA . GLN B 1 122 ? -18.562 6.254 0.936 1 85.88 122 GLN B CA 1
ATOM 2423 C C . GLN B 1 122 ? -18.141 6.125 2.395 1 85.88 122 GLN B C 1
ATOM 2425 O O . GLN B 1 122 ? -17.859 7.129 3.061 1 85.88 122 GLN B O 1
ATOM 2430 N N . GLN B 1 123 ? -18.078 4.945 2.811 1 84.06 123 GLN B N 1
ATOM 2431 C CA . GLN B 1 123 ? -17.656 4.699 4.191 1 84.06 123 GLN B CA 1
ATOM 2432 C C . GLN B 1 123 ? -16.219 5.141 4.422 1 84.06 123 GLN B C 1
ATOM 2434 O O . GLN B 1 123 ? -15.906 5.758 5.441 1 84.06 123 GLN B O 1
ATOM 2439 N N . GLN B 1 124 ? -15.398 4.758 3.516 1 80.81 124 GLN B N 1
ATOM 2440 C CA . GLN B 1 124 ? -13.992 5.141 3.623 1 80.81 124 GLN B CA 1
ATOM 2441 C C . GLN B 1 124 ? -13.836 6.656 3.643 1 80.81 124 GLN B C 1
ATOM 2443 O O . GLN B 1 124 ? -13.016 7.191 4.398 1 80.81 124 GLN B O 1
ATOM 2448 N N . GLU B 1 125 ? -14.562 7.281 2.838 1 78.88 125 GLU B N 1
ATOM 2449 C CA . GLU B 1 125 ? -14.531 8.742 2.795 1 78.88 125 GLU B CA 1
ATOM 2450 C C . GLU B 1 125 ? -15.008 9.344 4.113 1 78.88 125 GLU B C 1
ATOM 2452 O O . GLU B 1 125 ? -14.438 10.328 4.594 1 78.88 125 GLU B O 1
ATOM 2457 N N . GLN B 1 126 ? -15.969 8.805 4.637 1 76.38 126 GLN B N 1
ATOM 2458 C CA . GLN B 1 126 ? -16.484 9.266 5.922 1 76.38 126 GLN B CA 1
ATOM 2459 C C . GLN B 1 126 ? -15.453 9.07 7.031 1 76.38 126 GLN B C 1
ATOM 2461 O O . GLN B 1 126 ? -15.266 9.953 7.871 1 76.38 126 GLN B O 1
ATOM 2466 N N . ASP B 1 127 ? -14.828 7.926 6.977 1 75.56 127 ASP B N 1
ATOM 2467 C CA . ASP B 1 127 ? -13.797 7.637 7.969 1 75.56 127 ASP B CA 1
ATOM 2468 C C . ASP B 1 127 ? -12.633 8.617 7.848 1 75.56 127 ASP B C 1
ATOM 2470 O O . ASP B 1 127 ? -12.102 9.094 8.859 1 75.56 127 ASP B O 1
ATOM 2474 N N . ARG B 1 128 ? -12.281 8.812 6.652 1 69.44 128 ARG B N 1
ATOM 2475 C CA . ARG B 1 128 ? -11.195 9.766 6.406 1 69.44 128 ARG B CA 1
ATOM 2476 C C . ARG B 1 128 ? -11.57 11.156 6.902 1 69.44 128 ARG B C 1
ATOM 2478 O O . ARG B 1 128 ? -10.75 11.836 7.52 1 69.44 128 ARG B O 1
ATOM 2485 N N . ALA B 1 129 ? -12.75 11.555 6.621 1 63.66 129 ALA B N 1
ATOM 2486 C CA . ALA B 1 129 ? -13.234 12.859 7.07 1 63.66 129 ALA B CA 1
ATOM 2487 C C . ALA B 1 129 ? -13.25 12.945 8.594 1 63.66 129 ALA B C 1
ATOM 2489 O O . ALA B 1 129 ? -12.852 13.961 9.172 1 63.66 129 ALA B O 1
ATOM 2490 N N . ALA B 1 130 ? -13.68 11.922 9.203 1 68 130 ALA B N 1
ATOM 2491 C CA . ALA B 1 130 ? -13.727 11.883 10.664 1 68 130 ALA B CA 1
ATOM 2492 C C . ALA B 1 130 ? -12.328 11.977 11.266 1 68 130 ALA B C 1
ATOM 2494 O O . ALA B 1 130 ? -12.117 12.68 12.258 1 68 130 ALA B O 1
ATOM 2495 N N . THR B 1 131 ? -11.43 11.258 10.688 1 64 131 THR B N 1
ATOM 2496 C CA . THR B 1 131 ? -10.047 11.273 11.164 1 64 131 THR B CA 1
ATOM 2497 C C . THR B 1 131 ? -9.438 12.656 10.984 1 64 131 THR B C 1
ATOM 2499 O O . THR B 1 131 ? -8.758 13.164 11.883 1 64 131 THR B O 1
ATOM 2502 N N . LYS B 1 132 ? -9.688 13.211 9.883 1 59.84 132 LYS B N 1
ATOM 2503 C CA . LYS B 1 132 ? -9.195 14.57 9.633 1 59.84 132 LYS B CA 1
ATOM 2504 C C . LYS B 1 132 ? -9.766 15.555 10.648 1 59.84 132 LYS B C 1
ATOM 2506 O O . LYS B 1 132 ? -9.047 16.422 11.141 1 59.84 132 LYS B O 1
ATOM 2511 N N . LEU B 1 133 ? -10.984 15.453 10.867 1 60.19 133 LEU B N 1
ATOM 2512 C CA . LEU B 1 133 ? -11.633 16.312 11.852 1 60.19 133 LEU B CA 1
ATOM 2513 C C . LEU B 1 133 ? -11.008 16.141 13.227 1 60.19 133 LEU B C 1
ATOM 2515 O O . LEU B 1 133 ? -10.727 17.125 13.922 1 60.19 133 LEU B O 1
ATOM 2519 N N . ALA B 1 134 ? -10.789 14.922 13.594 1 63.69 134 ALA B N 1
ATOM 2520 C CA . ALA B 1 134 ? -10.203 14.625 14.898 1 63.69 134 ALA B CA 1
ATOM 2521 C C . ALA B 1 134 ? -8.805 15.211 15.023 1 63.69 134 ALA B C 1
ATOM 2523 O O . ALA B 1 134 ? -8.445 15.773 16.062 1 63.69 134 ALA B O 1
ATOM 2524 N N . LEU B 1 135 ? -8.055 15.062 14.016 1 58.97 135 LEU B N 1
ATOM 2525 C CA . LEU B 1 135 ? -6.703 15.602 14 1 58.97 135 LEU B CA 1
ATOM 2526 C C . LEU B 1 135 ? -6.727 17.125 14.102 1 58.97 135 LEU B C 1
ATOM 2528 O O . LEU B 1 135 ? -5.945 17.719 14.852 1 58.97 135 LEU B O 1
ATOM 2532 N N . SER B 1 136 ? -7.562 17.672 13.312 1 56.91 136 SER B N 1
ATOM 2533 C CA . SER B 1 136 ? -7.688 19.125 13.328 1 56.91 136 SER B CA 1
ATOM 2534 C C . SER B 1 136 ? -8.07 19.625 14.719 1 56.91 136 SER B C 1
ATOM 2536 O O . SER B 1 136 ? -7.539 20.641 15.18 1 56.91 136 SER B O 1
ATOM 2538 N N . GLU B 1 137 ? -8.961 18.984 15.312 1 61 137 GLU B N 1
ATOM 2539 C CA . GLU B 1 137 ? -9.391 19.344 16.656 1 61 137 GLU B CA 1
ATOM 2540 C C . GLU B 1 137 ? -8.242 19.25 17.656 1 61 137 GLU B C 1
ATOM 2542 O O . GLU B 1 137 ? -8.07 20.125 18.5 1 61 137 GLU B O 1
ATOM 2547 N N . ARG B 1 138 ? -7.48 18.203 17.609 1 62.78 138 ARG B N 1
ATOM 2548 C CA . ARG B 1 138 ? -6.355 18 18.516 1 62.78 138 ARG B CA 1
ATOM 2549 C C . ARG B 1 138 ? -5.309 19.109 18.344 1 62.78 138 ARG B C 1
ATOM 2551 O O . ARG B 1 138 ? -4.758 19.594 19.328 1 62.78 138 ARG B O 1
ATOM 2558 N N . LEU B 1 139 ? -5.039 19.438 17.172 1 58.12 139 LEU B N 1
ATOM 2559 C CA . LEU B 1 139 ? -4.07 20.484 16.891 1 58.12 139 LEU B CA 1
ATOM 2560 C C . LEU B 1 139 ? -4.547 21.828 17.453 1 58.12 139 LEU B C 1
ATOM 2562 O O . LEU B 1 139 ? -3.766 22.562 18.062 1 58.12 139 LEU B O 1
ATOM 2566 N N . ALA B 1 140 ? -5.781 22.125 17.188 1 56.56 140 ALA B N 1
ATOM 2567 C CA . ALA B 1 140 ? -6.375 23.359 17.703 1 56.56 140 ALA B CA 1
ATOM 2568 C C . ALA B 1 140 ? -6.281 23.422 19.219 1 56.56 140 ALA B C 1
ATOM 2570 O O . ALA B 1 140 ? -5.953 24.469 19.781 1 56.56 140 ALA B O 1
ATOM 2571 N N . GLU B 1 141 ? -6.574 22.344 19.812 1 62.25 141 GLU B N 1
ATOM 2572 C CA . GLU B 1 141 ? -6.516 22.266 21.281 1 62.25 141 GLU B CA 1
ATOM 2573 C C . GLU B 1 141 ? -5.094 22.484 21.781 1 62.25 141 GLU B C 1
ATOM 2575 O O . GLU B 1 141 ? -4.891 23.125 22.812 1 62.25 141 GLU B O 1
ATOM 2580 N N . ASP B 1 142 ? -4.188 21.922 21.125 1 59.06 142 ASP B N 1
ATOM 2581 C CA . ASP B 1 142 ? -2.789 22.078 21.516 1 59.06 142 ASP B CA 1
ATOM 2582 C C . ASP B 1 142 ? -2.363 23.547 21.453 1 59.06 142 ASP B C 1
ATOM 2584 O O . ASP B 1 142 ? -1.684 24.047 22.344 1 59.06 142 ASP B O 1
ATOM 2588 N N . LEU B 1 143 ? -2.688 24.125 20.484 1 59.72 143 LEU B N 1
ATOM 2589 C CA . LEU B 1 143 ? -2.375 25.547 20.328 1 59.72 143 LEU B CA 1
ATOM 2590 C C . LEU B 1 143 ? -3.031 26.375 21.422 1 59.72 143 LEU B C 1
ATOM 2592 O O . LEU B 1 143 ? -2.396 27.266 22 1 59.72 143 LEU B O 1
ATOM 2596 N N . TYR B 1 144 ? -4.293 26.172 21.516 1 58.66 144 TYR B N 1
ATOM 2597 C CA . TYR B 1 144 ? -5.027 26.859 22.562 1 58.66 144 TYR B CA 1
ATOM 2598 C C . TYR B 1 144 ? -4.312 26.719 23.906 1 58.66 144 TYR B C 1
ATOM 2600 O O . TYR B 1 144 ? -4.098 27.703 24.609 1 58.66 144 TYR B O 1
ATOM 2608 N N . ASN B 1 145 ? -4.047 25.547 24.172 1 60.5 145 ASN B N 1
ATOM 2609 C CA . ASN B 1 145 ? -3.365 25.266 25.438 1 60.5 145 ASN B CA 1
ATOM 2610 C C . ASN B 1 145 ? -2.02 25.984 25.5 1 60.5 145 ASN B C 1
ATOM 2612 O O . ASN B 1 145 ? -1.633 26.484 26.562 1 60.5 145 ASN B O 1
ATOM 2616 N N . PHE B 1 146 ? -1.352 26.031 24.484 1 57.62 146 PHE B N 1
ATOM 2617 C CA . PHE B 1 146 ? -0.079 26.734 24.406 1 57.62 146 PHE B CA 1
ATOM 2618 C C . PHE B 1 146 ? -0.264 28.219 24.703 1 57.62 146 PHE B C 1
ATOM 2620 O O . PHE B 1 146 ? 0.446 28.781 25.547 1 57.62 146 PHE B O 1
ATOM 2627 N N . VAL B 1 147 ? -1.161 28.812 24.016 1 60.66 147 VAL B N 1
ATOM 2628 C CA . VAL B 1 147 ? -1.407 30.234 24.141 1 60.66 147 VAL B CA 1
ATOM 2629 C C . VAL B 1 147 ? -1.853 30.547 25.578 1 60.66 147 VAL B C 1
ATOM 2631 O O . VAL B 1 147 ? -1.394 31.516 26.172 1 60.66 147 VAL B O 1
ATOM 2634 N N . THR B 1 148 ? -2.727 29.656 26 1 58.31 148 THR B N 1
ATOM 2635 C CA . THR B 1 148 ? -3.275 29.938 27.328 1 58.31 148 THR B CA 1
ATOM 2636 C C . THR B 1 148 ? -2.225 29.703 28.406 1 58.31 148 THR B C 1
ATOM 2638 O O . THR B 1 148 ? -2.279 30.328 29.469 1 58.31 148 THR B O 1
ATOM 2641 N N . SER B 1 149 ? -1.398 28.844 28.141 1 56.62 149 SER B N 1
ATOM 2642 C CA . SER B 1 149 ? -0.36 28.578 29.125 1 56.62 149 SER B CA 1
ATOM 2643 C C . SER B 1 149 ? 0.699 29.672 29.141 1 56.62 149 SER B C 1
ATOM 2645 O O . SER B 1 149 ? 1.188 30.062 30.203 1 56.62 149 SER B O 1
ATOM 2647 N N . TYR B 1 150 ? 0.982 30.156 27.906 1 54.28 150 TYR B N 1
ATOM 2648 C CA . TYR B 1 150 ? 2.092 31.094 27.844 1 54.28 150 TYR B CA 1
ATOM 2649 C C . TYR B 1 150 ? 1.586 32.531 27.625 1 54.28 150 TYR B C 1
ATOM 2651 O O . TYR B 1 150 ? 2.34 33.5 27.781 1 54.28 150 TYR B O 1
ATOM 2659 N N . GLY B 1 151 ? 0.402 32.594 27.109 1 57.28 151 GLY B N 1
ATOM 2660 C CA . GLY B 1 151 ? -0.163 33.938 26.938 1 57.28 151 GLY B CA 1
ATOM 2661 C C . GLY B 1 151 ? -0.692 34.531 28.219 1 57.28 151 GLY B C 1
ATOM 2662 O O . GLY B 1 151 ? -1.091 33.812 29.141 1 57.28 151 GLY B O 1
ATOM 2663 N N . ARG B 1 152 ? -0.323 35.906 28.422 1 59.72 152 ARG B N 1
ATOM 2664 C CA . ARG B 1 152 ? -0.96 36.656 29.5 1 59.72 152 ARG B CA 1
ATOM 2665 C C . ARG B 1 152 ? -2.346 37.156 29.094 1 59.72 152 ARG B C 1
ATOM 2667 O O . ARG B 1 152 ? -2.482 37.906 28.141 1 59.72 152 ARG B O 1
ATOM 2674 N N . VAL B 1 153 ? -3.328 36.5 29.594 1 58.16 153 VAL B N 1
ATOM 2675 C CA . VAL B 1 153 ? -4.707 36.875 29.297 1 58.16 153 VAL B CA 1
ATOM 2676 C C . VAL B 1 153 ? -5.039 38.188 30.031 1 58.16 153 VAL B C 1
ATOM 2678 O O . VAL B 1 153 ? -4.809 38.312 31.234 1 58.16 153 VAL B O 1
ATOM 2681 N N . VAL B 1 154 ? -5.16 39.312 29.203 1 62.91 154 VAL B N 1
ATOM 2682 C CA . VAL B 1 154 ? -5.461 40.594 29.844 1 62.91 154 VAL B CA 1
ATOM 2683 C C . VAL B 1 154 ? -6.871 41.062 29.469 1 62.91 154 VAL B C 1
ATOM 2685 O O . VAL B 1 154 ? -7.367 40.719 28.391 1 62.91 154 VAL B O 1
ATOM 2688 N N . PRO B 1 155 ? -7.625 41.656 30.438 1 61.59 155 PRO B N 1
ATOM 2689 C CA . PRO B 1 155 ? -8.898 42.312 30.094 1 61.59 155 PRO B CA 1
ATOM 2690 C C . PRO B 1 155 ? -8.75 43.344 29 1 61.59 155 PRO B C 1
ATOM 2692 O O . PRO B 1 155 ? -7.73 44.031 28.938 1 61.59 155 PRO B O 1
ATOM 2695 N N . ALA B 1 156 ? -9.367 43.188 27.859 1 55.47 156 ALA B N 1
ATOM 2696 C CA . ALA B 1 156 ? -9.305 44.219 26.812 1 55.47 156 ALA B CA 1
ATOM 2697 C C . ALA B 1 156 ? -9.727 45.562 27.359 1 55.47 156 ALA B C 1
ATOM 2699 O O . ALA B 1 156 ? -10.633 45.656 28.188 1 55.47 156 ALA B O 1
ATOM 2700 N N . GLU B 1 157 ? -8.93 46.5 27.359 1 52.09 157 GLU B N 1
ATOM 2701 C CA . GLU B 1 157 ? -9.328 47.844 27.797 1 52.09 157 GLU B CA 1
ATOM 2702 C C . GLU B 1 157 ? -10.586 48.312 27.062 1 52.09 157 GLU B C 1
ATOM 2704 O O . GLU B 1 157 ? -10.609 48.375 25.828 1 52.09 157 GLU B O 1
ATOM 2709 N N . GLN B 1 158 ? -11.688 47.688 27.281 1 48 158 GLN B N 1
ATOM 2710 C CA . GLN B 1 158 ? -12.922 48.062 26.594 1 48 158 GLN B CA 1
ATOM 2711 C C . GLN B 1 158 ? -13.266 49.531 26.828 1 48 158 GLN B C 1
ATOM 2713 O O . GLN B 1 158 ? -13.438 49.969 27.969 1 48 158 GLN B O 1
ATOM 2718 N N . ASN B 1 159 ? -12.773 50.375 25.969 1 47.44 159 ASN B N 1
ATOM 2719 C CA . ASN B 1 159 ? -13.594 51.594 26.109 1 47.44 159 ASN B CA 1
ATOM 2720 C C . ASN B 1 159 ? -15.078 51.25 26.141 1 47.44 159 ASN B C 1
ATOM 2722 O O . ASN B 1 159 ? -15.891 52.031 26.656 1 47.44 159 ASN B O 1
ATOM 2726 N N . ASP B 1 160 ? -15.594 50.594 25.016 1 50.66 160 ASP B N 1
ATOM 2727 C CA . ASP B 1 160 ? -17.016 50.719 24.734 1 50.66 160 ASP B CA 1
ATOM 2728 C C . ASP B 1 160 ? -17.781 49.5 25.281 1 50.66 160 ASP B C 1
ATOM 2730 O O . ASP B 1 160 ? -18.891 49.188 24.844 1 50.66 160 ASP B O 1
ATOM 2734 N N . GLY B 1 161 ? -17.594 48.781 26.328 1 54.03 161 GLY B N 1
ATOM 2735 C CA . GLY B 1 161 ? -18.453 47.875 27.078 1 54.03 161 GLY B CA 1
ATOM 2736 C C . GLY B 1 161 ? -18.156 46.438 26.812 1 54.03 161 GLY B C 1
ATOM 2737 O O . GLY B 1 161 ? -18.688 45.531 27.484 1 54.03 161 GLY B O 1
ATOM 2738 N N . LYS B 1 162 ? -18.016 46 25.594 1 54.72 162 LYS B N 1
ATOM 2739 C CA . LYS B 1 162 ? -17.891 44.562 25.344 1 54.72 162 LYS B CA 1
ATOM 2740 C C . LYS B 1 162 ? -16.453 44.094 25.594 1 54.72 162 LYS B C 1
ATOM 2742 O O . LYS B 1 162 ? -15.531 44.5 24.906 1 54.72 162 LYS B O 1
ATOM 2747 N N . SER B 1 163 ? -16.078 43.531 26.797 1 55.69 163 SER B N 1
ATOM 2748 C CA . SER B 1 163 ? -14.797 43.062 27.297 1 55.69 163 SER B CA 1
ATOM 2749 C C . SER B 1 1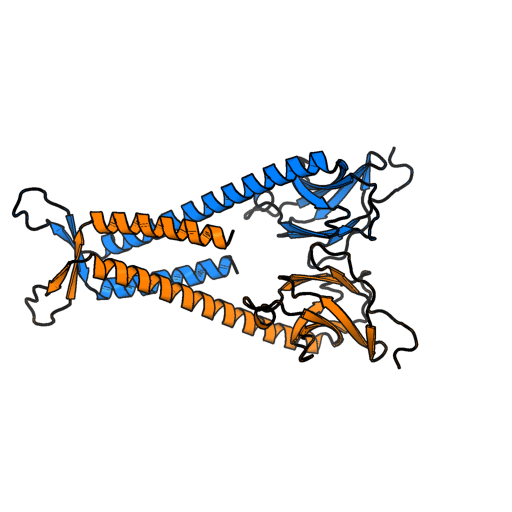63 ? -14.312 41.844 26.547 1 55.69 163 SER B C 1
ATOM 2751 O O . SER B 1 163 ? -14.938 40.781 26.594 1 55.69 163 SER B O 1
ATOM 2753 N N . GLU B 1 164 ? -13.82 41.969 25.375 1 58.38 164 GLU B N 1
ATOM 2754 C CA . GLU B 1 164 ? -13.242 40.781 24.75 1 58.38 164 GLU B CA 1
ATOM 2755 C C . GLU B 1 164 ? -11.891 40.438 25.359 1 58.38 164 GLU B C 1
ATOM 2757 O O . GLU B 1 164 ? -11.094 41.344 25.656 1 58.38 164 GLU B O 1
ATOM 2762 N N . GLU B 1 165 ? -11.797 39.156 25.859 1 61.56 165 GLU B N 1
ATOM 2763 C CA . GLU B 1 165 ? -10.492 38.719 26.359 1 61.56 165 GLU B CA 1
ATOM 2764 C C . GLU B 1 165 ? -9.453 38.688 25.25 1 61.56 165 GLU B C 1
ATOM 2766 O O . GLU B 1 165 ? -9.781 38.406 24.094 1 61.56 165 GLU B O 1
ATOM 2771 N N . ALA B 1 166 ? -8.328 39.375 25.469 1 63.75 166 ALA B N 1
ATOM 2772 C CA . ALA B 1 166 ? -7.219 39.375 24.531 1 63.75 166 ALA B CA 1
ATOM 2773 C C . ALA B 1 166 ? -5.98 38.719 25.141 1 63.75 166 ALA B C 1
ATOM 2775 O O . ALA B 1 166 ? -5.867 38.594 26.359 1 63.75 166 ALA B O 1
ATOM 2776 N N . VAL B 1 167 ? -5.336 38 24.297 1 63.22 167 VAL B N 1
ATOM 2777 C CA . VAL B 1 167 ? -4.07 37.406 24.734 1 63.22 167 VAL B CA 1
ATOM 2778 C C . VAL B 1 167 ? -2.912 38.312 24.281 1 63.22 167 VAL B C 1
ATOM 2780 O O . VAL B 1 167 ? -2.887 38.781 23.125 1 63.22 167 VAL B O 1
ATOM 2783 N N . PHE B 1 168 ? -2.242 38.75 25.281 1 63.72 168 PHE B N 1
ATOM 2784 C CA . PHE B 1 168 ? -0.975 39.438 25.062 1 63.72 168 PHE B CA 1
ATOM 2785 C C . PHE B 1 168 ? 0.174 38.438 24.984 1 63.72 168 PHE B C 1
ATOM 2787 O O . PHE B 1 168 ? 0.386 37.656 25.906 1 63.72 168 PHE B O 1
ATOM 2794 N N . LEU B 1 169 ? 0.717 38.25 23.734 1 65.69 169 LEU B N 1
ATOM 2795 C CA . LEU B 1 169 ? 1.723 37.219 23.531 1 65.69 169 LEU B CA 1
ATOM 2796 C C . LEU B 1 169 ? 3.002 37.812 22.953 1 65.69 169 LEU B C 1
ATOM 2798 O O . LEU B 1 169 ? 2.99 38.375 21.844 1 65.69 169 LEU B O 1
ATOM 2802 N N . PRO B 1 170 ? 4.066 37.844 23.875 1 61.75 170 PRO B N 1
ATOM 2803 C CA . PRO B 1 170 ? 5.359 38.219 23.281 1 61.75 170 PRO B CA 1
ATOM 2804 C C . PRO B 1 170 ? 5.703 37.438 22.031 1 61.75 170 PRO B C 1
ATOM 2806 O O . PRO B 1 170 ? 5.379 36.25 21.953 1 61.75 170 PRO B O 1
ATOM 2809 N N . MET B 1 171 ? 6.199 38.062 20.969 1 59.78 171 MET B N 1
ATOM 2810 C CA . MET B 1 171 ? 6.551 37.438 19.719 1 59.78 171 MET B CA 1
ATOM 2811 C C . MET B 1 171 ? 7.477 36.25 19.953 1 59.78 171 MET B C 1
ATOM 2813 O O . MET B 1 171 ? 7.438 35.25 19.203 1 59.78 171 MET B O 1
ATOM 2817 N N . SER B 1 172 ? 8.227 36.344 20.953 1 63.38 172 SER B N 1
ATOM 2818 C CA . SER B 1 172 ? 9.125 35.25 21.297 1 63.38 172 SER B CA 1
ATOM 2819 C C . SER B 1 172 ? 8.352 33.969 21.609 1 63.38 172 SER B C 1
ATOM 2821 O O . SER B 1 172 ? 8.828 32.875 21.328 1 63.38 172 SER B O 1
ATOM 2823 N N . PHE B 1 173 ? 7.207 34.156 22.156 1 58.56 173 PHE B N 1
ATOM 2824 C CA . PHE B 1 173 ? 6.391 33 22.484 1 58.56 173 PHE B CA 1
ATOM 2825 C C . PHE B 1 173 ? 5.836 32.344 21.219 1 58.56 173 PHE B C 1
ATOM 2827 O O . PHE B 1 173 ? 5.758 31.125 21.125 1 58.56 173 PHE B O 1
ATOM 2834 N N . VAL B 1 174 ? 5.605 33.188 20.359 1 60.03 174 VAL B N 1
ATOM 2835 C CA . VAL B 1 174 ? 5.121 32.688 19.078 1 60.03 174 VAL B CA 1
ATOM 2836 C C . VAL B 1 174 ? 6.227 31.875 18.391 1 60.03 174 VAL B C 1
ATOM 2838 O O . VAL B 1 174 ? 5.969 30.812 17.844 1 60.03 174 VAL B O 1
ATOM 2841 N N . ASP B 1 175 ? 7.344 32.406 18.547 1 60.94 175 ASP B N 1
ATOM 2842 C CA . ASP B 1 175 ? 8.516 31.734 18.016 1 60.94 175 ASP B CA 1
ATOM 2843 C C . ASP B 1 175 ? 8.703 30.375 18.688 1 60.94 175 ASP B C 1
ATOM 2845 O O . ASP B 1 175 ? 9 29.375 18.016 1 60.94 175 ASP B O 1
ATOM 2849 N N . ARG B 1 176 ? 8.562 30.359 19.891 1 59.81 176 ARG B N 1
ATOM 2850 C CA . ARG B 1 176 ? 8.75 29.125 20.656 1 59.81 176 ARG B CA 1
ATOM 2851 C C . ARG B 1 176 ? 7.699 28.094 20.297 1 59.81 176 ARG B C 1
ATOM 2853 O O . ARG B 1 176 ? 8.008 26.891 20.172 1 59.81 176 ARG B O 1
ATOM 2860 N N . TRP B 1 177 ? 6.652 28.469 20.234 1 60.06 177 TRP B N 1
ATOM 2861 C CA . TRP B 1 177 ? 5.586 27.562 19.812 1 60.06 177 TRP B CA 1
ATOM 2862 C C . TRP B 1 177 ? 5.895 26.953 18.453 1 60.06 177 TRP B C 1
ATOM 2864 O O . TRP B 1 177 ? 5.723 25.75 18.266 1 60.06 177 TRP B O 1
ATOM 2874 N N . ARG B 1 178 ? 6.305 27.812 17.688 1 60.31 178 ARG B N 1
ATOM 2875 C CA . ARG B 1 178 ? 6.734 27.344 16.375 1 60.31 178 ARG B CA 1
ATOM 2876 C C . ARG B 1 178 ? 7.746 26.203 16.516 1 60.31 178 ARG B C 1
ATOM 2878 O O . ARG B 1 178 ? 7.609 25.172 15.867 1 60.31 178 ARG B O 1
ATOM 2885 N N . GLU B 1 179 ? 8.555 26.438 17.266 1 61.97 179 GLU B N 1
ATOM 2886 C CA . GLU B 1 179 ? 9.609 25.453 17.469 1 61.97 179 GLU B CA 1
ATOM 2887 C C . GLU B 1 179 ? 9.047 24.156 18.031 1 61.97 179 GLU B C 1
ATOM 2889 O O . GLU B 1 179 ? 9.438 23.062 17.594 1 61.97 179 GLU B O 1
ATOM 2894 N N . ARG B 1 180 ? 8.25 24.203 18.938 1 57.34 180 ARG B N 1
ATOM 2895 C CA . ARG B 1 180 ? 7.668 23.031 19.594 1 57.34 180 ARG B CA 1
ATOM 2896 C C . ARG B 1 180 ? 6.82 22.219 18.625 1 57.34 180 ARG B C 1
ATOM 2898 O O . ARG B 1 180 ? 6.895 20.984 18.594 1 57.34 180 ARG B O 1
ATOM 2905 N N . VAL B 1 181 ? 6.105 22.906 17.984 1 58.25 181 VAL B N 1
ATOM 2906 C CA . VAL B 1 181 ? 5.238 22.234 17.031 1 58.25 181 VAL B CA 1
ATOM 2907 C C . VAL B 1 181 ? 6.09 21.531 15.977 1 58.25 181 VAL B C 1
ATOM 2909 O O . VAL B 1 181 ? 5.781 20.406 15.578 1 58.25 181 VAL B O 1
ATOM 2912 N N . MET B 1 182 ? 7.078 22.203 15.703 1 56.62 182 MET B N 1
ATOM 2913 C CA . MET B 1 182 ? 7.996 21.594 14.75 1 56.62 182 MET B CA 1
ATOM 2914 C C . MET B 1 182 ? 8.594 20.312 15.312 1 56.62 182 MET B C 1
ATOM 2916 O O . MET B 1 182 ? 8.703 19.312 14.609 1 56.62 182 MET B O 1
ATOM 2920 N N . LYS B 1 183 ? 8.898 20.375 16.406 1 56.38 183 LYS B N 1
ATOM 2921 C CA . LYS B 1 183 ? 9.484 19.203 17.062 1 56.38 183 LYS B CA 1
ATOM 2922 C C . LYS B 1 183 ? 8.484 18.062 17.141 1 56.38 183 LYS B C 1
ATOM 2924 O O . LYS B 1 183 ? 8.828 16.906 16.875 1 56.38 183 LYS B O 1
ATOM 2929 N N . ARG B 1 184 ? 7.441 18.344 17.625 1 53.09 184 ARG B N 1
ATOM 2930 C CA . ARG B 1 184 ? 6.395 17.328 17.766 1 53.09 184 ARG B CA 1
ATOM 2931 C C . ARG B 1 184 ? 6.051 16.703 16.422 1 53.09 184 ARG B C 1
ATOM 2933 O O . ARG B 1 184 ? 5.879 15.484 16.312 1 53.09 184 ARG B O 1
ATOM 2940 N N . MET B 1 185 ? 5.898 17.547 15.555 1 52.19 185 MET B N 1
ATOM 2941 C CA . MET B 1 185 ? 5.633 17.062 14.211 1 52.19 185 MET B CA 1
ATOM 2942 C C . MET B 1 185 ? 6.738 16.109 13.75 1 52.19 185 MET B C 1
ATOM 2944 O O . MET B 1 185 ? 6.465 15.086 13.125 1 52.19 185 MET B O 1
ATOM 2948 N N . ARG B 1 186 ? 7.883 16.438 14.125 1 52.09 186 ARG B N 1
ATOM 2949 C CA . ARG B 1 186 ? 9.016 15.555 13.836 1 52.09 186 ARG B CA 1
ATOM 2950 C C . ARG B 1 186 ? 8.828 14.188 14.484 1 52.09 186 ARG B C 1
ATOM 2952 O O . ARG B 1 186 ? 9.109 13.156 13.859 1 52.09 186 ARG B O 1
ATOM 2959 N N . LYS B 1 187 ? 8.391 14.18 15.586 1 49.41 187 LYS B N 1
ATOM 2960 C CA . LYS B 1 187 ? 8.172 12.945 16.328 1 49.41 187 LYS B CA 1
ATOM 2961 C C . LYS B 1 187 ? 7.039 12.125 15.719 1 49.41 187 LYS B C 1
ATOM 2963 O O . LYS B 1 187 ? 7.148 10.906 15.586 1 49.41 187 LYS B O 1
ATOM 2968 N N . GLU B 1 188 ? 6.113 12.82 15.656 1 45.78 188 GLU B N 1
ATOM 2969 C CA . GLU B 1 188 ? 4.938 12.133 15.141 1 45.78 188 GLU B CA 1
ATOM 2970 C C . GLU B 1 188 ? 5.191 11.586 13.734 1 45.78 188 GLU B C 1
ATOM 2972 O O . GLU B 1 188 ? 4.75 10.484 13.398 1 45.78 188 GLU B O 1
ATOM 2977 N N . LEU B 1 189 ? 5.75 12.375 12.992 1 46.94 189 LEU B N 1
ATOM 2978 C CA . LEU B 1 189 ? 6.129 11.938 11.656 1 46.94 189 LEU B CA 1
ATOM 2979 C C . LEU B 1 189 ? 7.074 10.742 11.727 1 46.94 189 LEU B C 1
ATOM 2981 O O . LEU B 1 189 ? 7.055 9.875 10.844 1 46.94 189 LEU B O 1
ATOM 2985 N N . ALA B 1 190 ? 7.77 10.656 12.68 1 43.53 190 ALA B N 1
ATOM 2986 C CA . ALA B 1 190 ? 8.586 9.461 12.883 1 43.53 190 ALA B CA 1
ATOM 2987 C C . ALA B 1 190 ? 7.711 8.219 13.016 1 43.53 190 ALA B C 1
ATOM 2989 O O . ALA B 1 190 ? 8.109 7.125 12.602 1 43.53 190 ALA B O 1
ATOM 2990 N N . PHE B 1 191 ? 6.668 8.375 13.703 1 41.62 191 PHE B N 1
ATOM 2991 C CA . PHE B 1 191 ? 5.746 7.262 13.891 1 41.62 191 PHE B CA 1
ATOM 2992 C C . PHE B 1 191 ? 5.066 6.895 12.578 1 41.62 191 PHE B C 1
ATOM 2994 O O . PHE B 1 191 ? 4.777 5.723 12.328 1 41.62 191 PHE B O 1
ATOM 3001 N N . TRP B 1 192 ? 4.703 7.883 11.984 1 38.62 192 TRP B N 1
ATOM 3002 C CA . TRP B 1 192 ? 4.07 7.578 10.703 1 38.62 192 TRP B CA 1
ATOM 3003 C C . TRP B 1 192 ? 5.113 7.18 9.664 1 38.62 192 TRP B C 1
ATOM 3005 O O . TRP B 1 192 ? 4.77 6.676 8.594 1 38.62 192 TRP B O 1
ATOM 3015 N N . SER B 1 193 ? 6.367 7.285 10.008 1 34.34 193 SER B N 1
ATOM 3016 C CA . SER B 1 193 ? 7.422 6.758 9.148 1 34.34 193 SER B CA 1
ATOM 3017 C C . SER B 1 193 ? 7.551 5.246 9.297 1 34.34 193 SER B C 1
ATOM 3019 O O . SER B 1 193 ? 7.375 4.707 10.398 1 34.34 193 SER B O 1
#

Secondary structure (DSSP, 8-state):
---S-PPPSEEEE-TTS--B---EEEETTTEEEEEEEEPPSEEEEEESSTT-SPTTEEEEEEEEETTT---EEEEEE-SS--EEEEEPPGGG--SSSPPEEEEEEEEEEHHHHHHHHHHHHHHHHHHHHHHHHHHHHHHHHHHHHHHHHHSEEE----SSS----EEEEEHHHHHHHHHHHHHHHHHHHHHH-/---S-PPPSEEEE-TTS--B---EEEETTTEEEEEEEEPPSEEEEEESSTT-SPTTEEEEEEEEETTT---EEEEEE-SS--EEEEEPPGGG--SSSPPEEEEEEEEEEHHHHHHHHHHHHHHHHHHHHHHHHHHHHHHHHHHHHHHHHHSEEEE---SSS---EEEEEEHHHHHHHHHHHHHHHHHHHHHH-